Protein 4C47 (pdb70)

Foldseek 3Di:
DPDDDPVVVVVVVVVVVVVVVVVVVVVVVVVVVVVVVVVVVVVVVVVVVVVVVVVVVVVVVVVVLVQLFWDKFFLVPDAWDWHHNPPWIKIKGWDDWADDDQWIKTKIWIATQDQWKKFFKKKKKKWWADDDPDPVCPPVVVVLIDIDMGTDRDIHHHPDTHIDMDIGHNDGPVRTGMMIMHIDCPPMDTD/DDDDPVVVVVVVVVVVVVVVVVVVVVVVVVVVVVVVVVVVVVVVVVVVVVVVVVVVVVVVVVVVVQLQWDKFFLVPDAKDWAHNPPWTKIKGWDDWADDDQFIKTKMWIATQDQFKKFFKKKKKKWWADDDPDPVCPVVRRVPIDIDMGTGGDIHGHPDTHIDMDTDGNDYPVRTGIMIMHIDCPPMDGD/DPDDDPVVVVVVVVVVVVVVVVVVVVVVVVVVVVVVVVVVVVVVVVVVVVVVVVVVVVVVVVVVLVQLFWDKFFLVPDAKDWHHNPPWIKIKGWDDWADDDQAIKTKMWIATQDQFKKFFKKKWKKWWAPVPPVVRVRIDIDIGTGGDIHHHPDTHIDMDDDHNYYPVTTGMMIMHIDCPPMDRHHD

B-factor: mean 86.16, std 24.64, range [39.23, 180.24]

Structure (mmCIF, N/CA/C/O backbone):
data_4C47
#
_entry.id   4C47
#
_cell.length_a   118.450
_cell.length_b   118.450
_cell.length_c   159.180
_cell.angle_alpha   90.00
_cell.angle_beta   90.00
_cell.angle_gamma   120.00
#
_symmetry.space_group_name_H-M   'H 3'
#
loop_
_entity.id
_entity.type
_entity.pdbx_description
1 polymer 'INNER MEMBRANE LIPOPROTEIN'
2 water water
#
loop_
_atom_site.group_PDB
_atom_site.id
_atom_site.type_symbol
_atom_site.label_atom_id
_atom_site.label_alt_id
_atom_site.label_comp_id
_atom_site.label_asym_id
_atom_site.label_entity_id
_atom_site.label_seq_id
_atom_site.pdbx_PDB_ins_code
_atom_site.Cartn_x
_atom_site.Cartn_y
_atom_site.Cartn_z
_atom_site.occupancy
_atom_site.B_iso_or_equiv
_atom_site.auth_seq_id
_atom_site.auth_comp_id
_atom_site.auth_asym_id
_atom_site.auth_atom_id
_atom_site.pdbx_PDB_model_num
ATOM 1 N N . ASP A 1 3 ? 12.722 91.884 132.690 1.00 115.94 23 ASP A N 1
ATOM 2 C CA . ASP A 1 3 ? 13.333 91.755 134.007 1.00 118.76 23 ASP A CA 1
ATOM 3 C C . ASP A 1 3 ? 14.727 91.145 133.914 1.00 118.86 23 ASP A C 1
ATOM 4 O O . ASP A 1 3 ? 15.520 91.504 133.043 1.00 115.36 23 ASP A O 1
ATOM 6 N N . TYR A 1 4 ? 15.020 90.227 134.829 1.00 119.18 24 TYR A N 1
ATOM 7 C CA . TYR A 1 4 ? 16.247 89.444 134.780 1.00 113.86 24 TYR A CA 1
ATOM 8 C C . TYR A 1 4 ? 15.905 88.019 134.366 1.00 116.19 24 TYR A C 1
ATOM 9 O O . TYR A 1 4 ? 16.783 87.229 134.015 1.00 102.89 24 TYR A O 1
ATOM 18 N N . PHE A 1 5 ? 14.614 87.703 134.404 1.00 114.14 25 PHE A N 1
ATOM 19 C CA . PHE A 1 5 ? 14.146 86.350 134.134 1.00 109.07 25 PHE A CA 1
ATOM 20 C C . PHE A 1 5 ? 13.243 86.289 132.908 1.00 114.40 25 PHE A C 1
ATOM 21 O O . PHE A 1 5 ? 12.664 87.295 132.494 1.00 115.05 25 PHE A O 1
ATOM 29 N N . ALA A 1 6 ? 13.125 85.096 132.334 1.00 103.15 26 ALA A N 1
ATOM 30 C CA . ALA A 1 6 ? 12.285 84.892 131.164 1.00 111.02 26 ALA A CA 1
ATOM 31 C C . ALA A 1 6 ? 10.807 84.923 131.526 1.00 109.93 26 ALA A C 1
ATOM 32 O O . ALA A 1 6 ? 10.404 84.471 132.597 1.00 105.45 26 ALA A O 1
ATOM 34 N N . ASP A 1 7 ? 10.004 85.461 130.618 1.00 108.92 27 ASP A N 1
ATOM 35 C CA . ASP A 1 7 ? 8.561 85.516 130.796 1.00 110.92 27 ASP A CA 1
ATOM 36 C C . ASP A 1 7 ? 7.930 84.140 130.557 1.00 110.11 27 ASP A C 1
ATOM 37 O O . ASP A 1 7 ? 8.233 83.465 129.573 1.00 107.51 27 ASP A O 1
ATOM 42 N N . LYS A 1 8 ? 7.056 83.746 131.480 1.00 113.33 28 LYS A N 1
ATOM 43 C CA . LYS A 1 8 ? 6.365 82.457 131.469 1.00 114.71 28 LYS A CA 1
ATOM 44 C C . LYS A 1 8 ? 5.645 82.175 130.147 1.00 120.98 28 LYS A C 1
ATOM 45 O O . LYS A 1 8 ? 5.864 81.135 129.512 1.00 123.99 28 LYS A O 1
ATOM 51 N N . HIS A 1 9 ? 4.792 83.114 129.744 1.00 125.21 29 HIS A N 1
ATOM 52 C CA . HIS A 1 9 ? 3.978 82.988 128.536 1.00 134.34 29 HIS A CA 1
ATOM 53 C C . HIS A 1 9 ? 4.815 82.766 127.282 1.00 127.64 29 HIS A C 1
ATOM 54 O O . HIS A 1 9 ? 4.497 81.913 126.452 1.00 129.38 29 HIS A O 1
ATOM 61 N N . LEU A 1 10 ? 5.877 83.554 127.151 1.00 122.43 30 LEU A N 1
ATOM 62 C CA . LEU A 1 10 ? 6.798 83.452 126.028 1.00 123.31 30 LEU A CA 1
ATOM 63 C C . LEU A 1 10 ? 7.403 82.047 125.969 1.00 122.15 30 LEU A C 1
ATOM 64 O O . LEU A 1 10 ? 7.509 81.443 124.896 1.00 123.24 30 LEU A O 1
ATOM 69 N N . VAL A 1 11 ? 7.784 81.530 127.133 1.00 117.80 31 VAL A N 1
ATOM 70 C CA . VAL A 1 11 ? 8.331 80.180 127.238 1.00 114.69 31 VAL A CA 1
ATOM 71 C C . VAL A 1 11 ? 7.308 79.119 126.833 1.00 113.00 31 VAL A C 1
ATOM 72 O O . VAL A 1 11 ? 7.653 78.144 126.164 1.00 103.60 31 VAL A O 1
ATOM 76 N N . GLU A 1 12 ? 6.053 79.318 127.224 1.00 114.79 32 GLU A N 1
ATOM 77 C CA . GLU A 1 12 ? 4.986 78.413 126.809 1.00 116.34 32 GLU A CA 1
ATOM 78 C C . GLU A 1 12 ? 4.820 78.417 125.289 1.00 115.56 32 GLU A C 1
ATOM 79 O O . GLU A 1 12 ? 4.705 77.355 124.667 1.00 108.05 32 GLU A O 1
ATOM 85 N N . GLU A 1 13 ? 4.816 79.611 124.701 1.00 115.67 33 GLU A N 1
ATOM 86 C CA . GLU A 1 13 ? 4.743 79.758 123.250 1.00 118.24 33 GLU A CA 1
ATOM 87 C C . GLU A 1 13 ? 5.874 78.981 122.574 1.00 116.22 33 GLU A C 1
ATOM 88 O O . GLU A 1 13 ? 5.637 78.172 121.669 1.00 108.22 33 GLU A O 1
ATOM 94 N N . MET A 1 14 ? 7.100 79.222 123.033 1.00 106.41 34 MET A N 1
ATOM 95 C CA . MET A 1 14 ? 8.272 78.529 122.501 1.00 105.75 34 MET A CA 1
ATOM 96 C C . MET A 1 14 ? 8.159 77.009 122.617 1.00 103.69 34 MET A C 1
ATOM 97 O O . MET A 1 14 ? 8.488 76.290 121.676 1.00 102.02 34 MET A O 1
ATOM 102 N N . LYS A 1 15 ? 7.697 76.527 123.768 1.00 103.56 35 LYS A N 1
ATOM 103 C CA . LYS A 1 15 ? 7.515 75.095 123.982 1.00 105.75 35 LYS A CA 1
ATOM 104 C C . LYS A 1 15 ? 6.506 74.520 122.995 1.00 104.62 35 LYS A C 1
ATOM 105 O O . LYS A 1 15 ? 6.690 73.417 122.471 1.00 101.97 35 LYS A O 1
ATOM 111 N N . GLU A 1 16 ? 5.442 75.276 122.741 1.00 92.92 36 GLU A N 1
ATOM 112 C CA . GLU A 1 16 ? 4.424 74.844 121.791 1.00 98.73 36 GLU A CA 1
ATOM 113 C C . GLU A 1 16 ? 5.006 74.736 120.380 1.00 95.40 36 GLU A C 1
ATOM 114 O O . GLU A 1 16 ? 4.827 73.716 119.698 1.00 94.81 36 GLU A O 1
ATOM 120 N N . GLN A 1 17 ? 5.722 75.776 119.954 1.00 93.66 37 GLN A N 1
ATOM 121 C CA . GLN A 1 17 ? 6.353 75.752 118.637 1.00 94.17 37 GLN A CA 1
ATOM 122 C C . GLN A 1 17 ? 7.384 74.628 118.539 1.00 90.04 37 GLN A C 1
ATOM 123 O O . GLN A 1 17 ? 7.617 74.079 117.461 1.00 84.31 37 GLN A O 1
ATOM 129 N N . GLN A 1 18 ? 7.988 74.282 119.672 1.00 83.70 38 GLN A N 1
ATOM 130 C CA . GLN A 1 18 ? 8.963 73.202 119.722 1.00 93.62 38 GLN A CA 1
ATOM 131 C C . GLN A 1 18 ? 8.290 71.847 119.533 1.00 91.83 38 GLN A C 1
ATOM 132 O O . GLN A 1 18 ? 8.814 70.986 118.827 1.00 85.15 38 GLN A O 1
ATOM 138 N N . LYS A 1 19 ? 7.132 71.659 120.163 1.00 83.46 39 LYS A N 1
ATOM 139 C CA . LYS A 1 19 ? 6.355 70.439 119.961 1.00 83.90 39 LYS A CA 1
ATOM 140 C C . LYS A 1 19 ? 5.944 70.304 118.497 1.00 89.99 39 LYS A C 1
ATOM 141 O O . LYS A 1 19 ? 6.050 69.225 117.895 1.00 91.65 39 LYS A O 1
ATOM 147 N N . GLU A 1 20 ? 5.479 71.416 117.936 1.00 87.19 40 GLU A N 1
ATOM 148 C CA . GLU A 1 20 ? 5.117 71.474 116.525 1.00 86.28 40 GLU A CA 1
ATOM 149 C C . GLU A 1 20 ? 6.295 71.035 115.649 1.00 83.42 40 GLU A C 1
ATOM 150 O O . GLU A 1 20 ? 6.152 70.191 114.749 1.00 85.64 40 GLU A O 1
ATOM 156 N N . GLN A 1 21 ? 7.465 71.599 115.938 1.00 78.09 41 GLN A N 1
ATOM 157 C CA . GLN A 1 21 ? 8.689 71.241 115.232 1.00 75.32 41 GLN A CA 1
ATOM 158 C C . GLN A 1 21 ? 9.011 69.759 115.382 1.00 75.73 41 GLN A C 1
ATOM 159 O O . GLN A 1 21 ? 9.503 69.133 114.449 1.00 76.35 41 GLN A O 1
ATOM 165 N N . GLU A 1 22 ? 8.726 69.200 116.554 1.00 77.08 42 GLU A N 1
ATOM 166 C CA . GLU A 1 22 ? 8.953 67.780 116.785 1.00 79.98 42 GLU A CA 1
ATOM 167 C C . GLU A 1 22 ? 8.081 66.963 115.840 1.00 81.31 42 GLU A C 1
ATOM 168 O O . GLU A 1 22 ? 8.544 65.985 115.238 1.00 78.89 42 GLU A O 1
ATOM 174 N N . THR A 1 23 ? 6.821 67.373 115.708 1.00 83.64 43 THR A N 1
ATOM 175 C CA . THR A 1 23 ? 5.910 66.717 114.771 1.00 86.80 43 THR A CA 1
ATOM 176 C C . THR A 1 23 ? 6.444 66.757 113.336 1.00 80.51 43 THR A C 1
ATOM 177 O O . THR A 1 23 ? 6.555 65.715 112.666 1.00 75.05 43 THR A O 1
ATOM 181 N N . LYS A 1 24 ? 6.782 67.959 112.874 1.00 80.46 44 LYS A N 1
ATOM 182 C CA . LYS A 1 24 ? 7.288 68.129 111.510 1.00 73.99 44 LYS A CA 1
ATOM 183 C C . LYS A 1 24 ? 8.555 67.308 111.249 1.00 73.32 44 LYS A C 1
ATOM 184 O O . LYS A 1 24 ? 8.711 66.695 110.182 1.00 73.90 44 LYS A O 1
ATOM 190 N N . ILE A 1 25 ? 9.443 67.281 112.238 1.00 69.85 45 ILE A N 1
ATOM 191 C CA . ILE A 1 25 ? 10.676 66.507 112.156 1.00 72.09 45 ILE A CA 1
ATOM 192 C C . ILE A 1 25 ? 10.390 65.010 112.033 1.00 81.80 45 ILE A C 1
ATOM 193 O O . ILE A 1 25 ? 10.957 64.336 111.167 1.00 66.79 45 ILE A O 1
ATOM 198 N N . ASN A 1 26 ? 9.508 64.495 112.888 1.00 78.09 46 ASN A N 1
ATOM 199 C CA . ASN A 1 26 ? 9.116 63.088 112.803 1.00 76.25 46 ASN A CA 1
ATOM 200 C C . ASN A 1 26 ? 8.576 62.727 111.419 1.00 73.53 46 ASN A C 1
ATOM 201 O O . ASN A 1 26 ? 8.948 61.693 110.835 1.00 70.31 46 ASN A O 1
ATOM 206 N N . LEU A 1 27 ? 7.711 63.593 110.893 1.00 77.70 47 LEU A N 1
ATOM 207 C CA . LEU A 1 27 ? 7.185 63.403 109.544 1.00 72.26 47 LEU A CA 1
ATOM 208 C C . LEU A 1 27 ? 8.315 63.327 108.515 1.00 70.34 47 LEU A C 1
ATOM 209 O O . LEU A 1 27 ? 8.351 62.413 107.677 1.00 69.92 47 LEU A O 1
ATOM 214 N N . LEU A 1 28 ? 9.242 64.280 108.592 1.00 67.86 48 LEU A N 1
ATOM 215 C CA . LEU A 1 28 ? 10.380 64.318 107.675 1.00 65.79 48 LEU A CA 1
ATOM 216 C C . LEU A 1 28 ? 11.219 63.045 107.735 1.00 69.49 48 LEU A C 1
ATOM 217 O O . LEU A 1 28 ? 11.668 62.542 106.706 1.00 67.34 48 LEU A O 1
ATOM 222 N N . GLU A 1 29 ? 11.428 62.526 108.941 1.00 65.13 49 GLU A N 1
ATOM 223 C CA . GLU A 1 29 ? 12.187 61.291 109.115 1.00 72.85 49 GLU A CA 1
ATOM 224 C C . GLU A 1 29 ? 11.478 60.118 108.440 1.00 74.57 49 GLU A C 1
ATOM 225 O O . GLU A 1 29 ? 12.099 59.361 107.675 1.00 73.63 49 GLU A O 1
ATOM 231 N N . LYS A 1 30 ? 10.179 59.979 108.708 1.00 68.99 50 LYS A N 1
ATOM 232 C CA . LYS A 1 30 ? 9.402 58.893 108.108 1.00 74.32 50 LYS A CA 1
ATOM 233 C C . LYS A 1 30 ? 9.459 58.935 106.574 1.00 75.35 50 LYS A C 1
ATOM 234 O O . LYS A 1 30 ? 9.749 57.921 105.905 1.00 75.60 50 LYS A O 1
ATOM 240 N N . GLN A 1 31 ? 9.202 60.121 106.028 1.00 72.49 51 GLN A N 1
ATOM 241 C CA . GLN A 1 31 ? 9.244 60.318 104.583 1.00 74.74 51 GLN A CA 1
ATOM 242 C C . GLN A 1 31 ? 10.623 60.012 104.002 1.00 77.48 51 GLN A C 1
ATOM 243 O O . GLN A 1 31 ? 10.734 59.390 102.940 1.00 65.91 51 GLN A O 1
ATOM 249 N N . GLN A 1 32 ? 11.669 60.443 104.703 1.00 64.09 52 GLN A N 1
ATOM 250 C CA . GLN A 1 32 ? 13.038 60.179 104.271 1.00 68.62 52 GLN A CA 1
ATOM 251 C C . GLN A 1 32 ? 13.288 58.680 104.164 1.00 71.53 52 GLN A C 1
ATOM 252 O O . GLN A 1 32 ? 13.862 58.208 103.177 1.00 69.77 52 GLN A O 1
ATOM 258 N N . LYS A 1 33 ? 12.848 57.933 105.175 1.00 64.23 53 LYS A N 1
ATOM 259 C CA . LYS A 1 33 ? 12.995 56.479 105.144 1.00 65.99 53 LYS A CA 1
ATOM 260 C C . LYS A 1 33 ? 12.272 55.831 103.957 1.00 67.39 53 LYS A C 1
ATOM 261 O O . LYS A 1 33 ? 12.870 55.037 103.209 1.00 79.02 53 LYS A O 1
ATOM 267 N N . GLU A 1 34 ? 10.996 56.170 103.770 1.00 68.07 54 GLU A N 1
ATOM 268 C CA . GLU A 1 34 ? 10.247 55.564 102.662 1.00 69.91 54 GLU A CA 1
ATOM 269 C C . GLU A 1 34 ? 10.849 55.914 101.293 1.00 68.52 54 GLU A C 1
ATOM 270 O O . GLU A 1 34 ? 10.909 55.069 100.390 1.00 70.69 54 GLU A O 1
ATOM 276 N N . GLN A 1 35 ? 11.319 57.151 101.158 1.00 66.64 55 GLN A N 1
ATOM 277 C CA . GLN A 1 35 ? 11.989 57.588 99.936 1.00 65.57 55 GLN A CA 1
ATOM 278 C C . GLN A 1 35 ? 13.278 56.810 99.712 1.00 64.41 55 GLN A C 1
ATOM 279 O O . GLN A 1 35 ? 13.623 56.477 98.577 1.00 71.61 55 GLN A O 1
ATOM 285 N N . GLU A 1 36 ? 13.987 56.526 100.800 1.00 53.82 56 GLU A N 1
ATOM 286 C CA . GLU A 1 36 ? 15.187 55.705 100.737 1.00 61.48 56 GLU A CA 1
ATOM 287 C C . GLU A 1 36 ? 14.841 54.349 100.129 1.00 62.09 56 GLU A C 1
ATOM 288 O O . GLU A 1 36 ? 15.488 53.898 99.168 1.00 60.67 56 GLU A O 1
ATOM 294 N N . ALA A 1 37 ? 13.804 53.715 100.677 1.00 53.46 57 ALA A N 1
ATOM 295 C CA . ALA A 1 37 ? 13.359 52.415 100.172 1.00 52.81 57 ALA A CA 1
ATOM 296 C C . ALA A 1 37 ? 13.038 52.458 98.672 1.00 55.01 57 ALA A C 1
ATOM 297 O O . ALA A 1 37 ? 13.518 51.622 97.881 1.00 60.65 57 ALA A O 1
ATOM 299 N N . LYS A 1 38 ? 12.239 53.450 98.287 1.00 57.62 58 LYS A N 1
ATOM 300 C CA . LYS A 1 38 ? 11.868 53.624 96.884 1.00 53.64 58 LYS A CA 1
ATOM 301 C C . LYS A 1 38 ? 13.084 53.797 95.975 1.00 57.86 58 LYS A C 1
ATOM 302 O O . LYS A 1 38 ? 13.134 53.235 94.878 1.00 60.47 58 LYS A O 1
ATOM 308 N N . ILE A 1 39 ? 14.064 54.568 96.438 1.00 56.92 59 ILE A N 1
ATOM 309 C CA . ILE A 1 39 ? 15.285 54.796 95.671 1.00 57.44 59 ILE A CA 1
ATOM 310 C C . ILE A 1 39 ? 16.072 53.499 95.479 1.00 58.27 59 ILE A C 1
ATOM 311 O O . ILE A 1 39 ? 16.546 53.211 94.373 1.00 59.34 59 ILE A O 1
ATOM 316 N N . ASN A 1 40 ? 16.200 52.720 96.551 1.00 58.66 60 ASN A N 1
ATOM 317 C CA . ASN A 1 40 ? 16.813 51.396 96.455 1.00 64.94 60 ASN A CA 1
ATOM 318 C C . ASN A 1 40 ? 16.174 50.559 95.352 1.00 55.04 60 ASN A C 1
ATOM 319 O O . ASN A 1 40 ? 16.861 50.078 94.421 1.00 57.01 60 ASN A O 1
ATOM 324 N N . LEU A 1 41 ? 14.853 50.403 95.460 1.00 53.62 61 LEU A N 1
ATOM 325 C CA . LEU A 1 41 ? 14.093 49.657 94.456 1.00 58.97 61 LEU A CA 1
ATOM 326 C C . LEU A 1 41 ? 14.363 50.162 93.042 1.00 58.94 61 LEU A C 1
ATOM 327 O O . LEU A 1 41 ? 14.652 49.374 92.138 1.00 67.20 61 LEU A O 1
ATOM 332 N N . LEU A 1 42 ? 14.283 51.478 92.865 1.00 54.86 62 LEU A N 1
ATOM 333 C CA . LEU A 1 42 ? 14.515 52.098 91.562 1.00 57.81 62 LEU A CA 1
ATOM 334 C C . LEU A 1 42 ? 15.897 51.780 90.998 1.00 58.18 62 LEU A C 1
ATOM 335 O O . LEU A 1 42 ? 16.041 51.543 89.801 1.00 63.57 62 LEU A O 1
ATOM 340 N N . GLU A 1 43 ? 16.912 51.774 91.856 1.00 55.28 63 GLU A N 1
ATOM 341 C CA . GLU A 1 43 ? 18.269 51.484 91.399 1.00 58.51 63 GLU A CA 1
ATOM 342 C C . GLU A 1 43 ? 18.412 50.034 90.932 1.00 52.97 63 GLU A C 1
ATOM 343 O O . GLU A 1 43 ? 18.947 49.765 89.836 1.00 55.08 63 GLU A O 1
ATOM 349 N N . LYS A 1 44 ? 17.916 49.102 91.745 1.00 50.25 64 LYS A N 1
ATOM 350 C CA . LYS A 1 44 ? 17.971 47.689 91.357 1.00 54.73 64 LYS A CA 1
ATOM 351 C C . LYS A 1 44 ? 17.220 47.429 90.038 1.00 48.76 64 LYS A C 1
ATOM 352 O O . LYS A 1 44 ? 17.754 46.809 89.091 1.00 54.87 64 LYS A O 1
ATOM 358 N N . GLN A 1 45 ? 15.989 47.930 89.980 1.00 53.97 65 GLN A N 1
ATOM 359 C CA . GLN A 1 45 ? 15.158 47.799 88.790 1.00 52.86 65 GLN A CA 1
ATOM 360 C C . GLN A 1 45 ? 15.807 48.433 87.568 1.00 59.11 65 GLN A C 1
ATOM 361 O O . GLN A 1 45 ? 15.661 47.932 86.456 1.00 60.53 65 GLN A O 1
ATOM 367 N N . GLN A 1 46 ? 16.531 49.527 87.778 1.00 60.73 66 GLN A N 1
ATOM 368 C CA . GLN A 1 46 ? 17.214 50.182 86.672 1.00 61.05 66 GLN A CA 1
ATOM 369 C C . GLN A 1 46 ? 18.350 49.316 86.139 1.00 59.48 66 GLN A C 1
ATOM 370 O O . GLN A 1 46 ? 18.539 49.219 84.924 1.00 52.89 66 GLN A O 1
ATOM 376 N N . ALA A 1 47 ? 19.107 48.691 87.040 1.00 56.23 67 ALA A N 1
ATOM 377 C CA . ALA A 1 47 ? 20.156 47.762 86.603 1.00 55.61 67 ALA A CA 1
ATOM 378 C C . ALA A 1 47 ? 19.564 46.656 85.729 1.00 55.66 67 ALA A C 1
ATOM 379 O O . ALA A 1 47 ? 20.064 46.371 84.613 1.00 55.45 67 ALA A O 1
ATOM 381 N N . THR A 1 48 ? 18.484 46.052 86.228 1.00 59.24 68 THR A N 1
ATOM 382 C CA . THR A 1 48 ? 17.777 45.039 85.445 1.00 53.12 68 THR A CA 1
ATOM 383 C C . THR A 1 48 ? 17.354 45.565 84.067 1.00 51.13 68 THR A C 1
ATOM 384 O O . THR A 1 48 ? 17.553 44.896 83.045 1.00 53.72 68 THR A O 1
ATOM 388 N N . ILE A 1 49 ? 16.794 46.773 84.047 1.00 46.58 69 ILE A N 1
ATOM 389 C CA . ILE A 1 49 ? 16.327 47.394 82.810 1.00 44.28 69 ILE A CA 1
ATOM 390 C C . ILE A 1 49 ? 17.457 47.591 81.798 1.00 52.91 69 ILE A C 1
ATOM 391 O O . ILE A 1 49 ? 17.292 47.295 80.616 1.00 60.84 69 ILE A O 1
ATOM 396 N N . ILE A 1 50 ? 18.601 48.077 82.267 1.00 52.89 70 ILE A N 1
ATOM 397 C CA . ILE A 1 50 ? 19.769 48.250 81.412 1.00 62.37 70 ILE A CA 1
ATOM 398 C C . ILE A 1 50 ? 20.161 46.926 80.768 1.00 69.56 70 ILE A C 1
ATOM 399 O O . ILE A 1 50 ? 20.325 46.840 79.536 1.00 70.44 70 ILE A O 1
ATOM 404 N N . ASN A 1 51 ? 20.282 45.889 81.597 1.00 67.01 71 ASN A N 1
ATOM 405 C CA . ASN A 1 51 ? 20.593 44.551 81.075 1.00 68.11 71 ASN A CA 1
ATOM 406 C C . ASN A 1 51 ? 19.606 44.076 79.986 1.00 63.22 71 ASN A C 1
ATOM 407 O O . ASN A 1 51 ? 19.999 43.735 78.847 1.00 68.51 71 ASN A O 1
ATOM 412 N N . THR A 1 52 ? 18.324 44.084 80.344 1.00 54.80 72 THR A N 1
ATOM 413 C CA . THR A 1 52 ? 17.255 43.635 79.457 1.00 51.32 72 THR A CA 1
ATOM 414 C C . THR A 1 52 ? 17.230 44.393 78.127 1.00 56.72 72 THR A C 1
ATOM 415 O O . THR A 1 52 ? 17.075 43.787 77.063 1.00 61.17 72 THR A O 1
ATOM 419 N N . THR A 1 53 ? 17.390 45.712 78.199 1.00 58.60 73 THR A N 1
ATOM 420 C CA . THR A 1 53 ? 17.401 46.557 77.011 1.00 64.67 73 THR A CA 1
ATOM 421 C C . THR A 1 53 ? 18.580 46.196 76.117 1.00 69.57 73 THR A C 1
ATOM 422 O O . THR A 1 53 ? 18.432 46.111 74.894 1.00 69.12 73 THR A O 1
ATOM 426 N N . LYS A 1 54 ? 19.745 45.980 76.729 1.00 72.97 74 LYS A N 1
ATOM 427 C CA . LYS A 1 54 ? 20.915 45.518 75.983 1.00 76.09 74 LYS A CA 1
ATOM 428 C C . LYS A 1 54 ? 20.583 44.259 75.182 1.00 74.77 74 LYS A C 1
ATOM 429 O O . LYS A 1 54 ? 20.838 44.187 73.966 1.00 83.07 74 LYS A O 1
ATOM 431 N N . LYS A 1 55 ? 19.997 43.275 75.865 1.00 68.59 75 LYS A N 1
ATOM 432 C CA . LYS A 1 55 ? 19.609 42.025 75.203 1.00 71.15 75 LYS A CA 1
ATOM 433 C C . LYS A 1 55 ? 18.640 42.250 74.034 1.00 70.84 75 LYS A C 1
ATOM 434 O O . LYS A 1 55 ? 18.812 41.690 72.937 1.00 73.89 75 LYS A O 1
ATOM 436 N N . VAL A 1 56 ? 17.625 43.075 74.276 1.00 74.70 76 VAL A N 1
ATOM 437 C CA . VAL A 1 56 ? 16.619 43.371 73.262 1.00 77.09 76 VAL A CA 1
ATOM 438 C C . VAL A 1 56 ? 17.243 43.981 72.011 1.00 79.35 76 VAL A C 1
ATOM 439 O O . VAL A 1 56 ? 17.013 43.491 70.900 1.00 84.24 76 VAL A O 1
ATOM 443 N N . THR A 1 57 ? 18.028 45.044 72.196 1.00 75.24 77 THR A N 1
ATOM 444 C CA . THR A 1 57 ? 18.760 45.659 71.091 1.00 71.75 77 THR A CA 1
ATOM 445 C C . THR A 1 57 ? 19.548 44.600 70.329 1.00 73.36 77 THR A C 1
ATOM 446 O O . THR A 1 57 ? 19.512 44.555 69.093 1.00 74.89 77 THR A O 1
ATOM 450 N N . GLU A 1 58 ? 20.244 43.742 71.074 1.00 75.86 78 GLU A N 1
ATOM 451 C CA . GLU A 1 58 ? 21.007 42.653 70.466 1.00 87.28 78 GLU A CA 1
ATOM 452 C C . GLU A 1 58 ? 20.158 41.801 69.517 1.00 86.46 78 GLU A C 1
ATOM 453 O O . GLU A 1 58 ? 20.561 41.549 68.380 1.00 84.76 78 GLU A O 1
ATOM 459 N N . VAL A 1 59 ? 18.985 41.366 69.973 1.00 82.96 79 VAL A N 1
ATOM 460 C CA . VAL A 1 59 ? 18.138 40.513 69.131 1.00 75.75 79 VAL A CA 1
ATOM 461 C C . VAL A 1 59 ? 17.578 41.253 67.908 1.00 67.03 79 VAL A C 1
ATOM 462 O O . VAL A 1 59 ? 17.634 40.754 66.769 1.00 70.47 79 VAL A O 1
ATOM 466 N N . VAL A 1 60 ? 17.041 42.444 68.159 1.00 58.80 80 VAL A N 1
ATOM 467 C CA . VAL A 1 60 ? 16.478 43.279 67.104 1.00 59.00 80 VAL A CA 1
ATOM 468 C C . VAL A 1 60 ? 17.489 43.531 65.983 1.00 66.54 80 VAL A C 1
ATOM 469 O O . VAL A 1 60 ? 17.142 43.484 64.800 1.00 68.34 80 VAL A O 1
ATOM 473 N N . GLY A 1 61 ? 18.741 43.773 66.364 1.00 75.17 81 GLY A N 1
ATOM 474 C CA . GLY A 1 61 ? 19.814 43.948 65.399 1.00 66.60 81 GLY A CA 1
ATOM 475 C C . GLY A 1 61 ? 19.950 42.782 64.434 1.00 66.98 81 GLY A C 1
ATOM 476 O O . GLY A 1 61 ? 19.964 42.972 63.209 1.00 65.99 81 GLY A O 1
ATOM 477 N N . ARG A 1 62 ? 20.040 41.572 64.984 1.00 62.22 82 ARG A N 1
ATOM 478 C CA . ARG A 1 62 ? 20.158 40.363 64.174 1.00 64.04 82 ARG A CA 1
ATOM 479 C C . ARG A 1 62 ? 18.957 40.190 63.256 1.00 67.62 82 ARG A C 1
ATOM 480 O O . ARG A 1 62 ? 19.117 39.972 62.053 1.00 70.52 82 ARG A O 1
ATOM 488 N N . VAL A 1 63 ? 17.758 40.277 63.826 1.00 67.12 83 VAL A N 1
ATOM 489 C CA . VAL A 1 63 ? 16.543 40.079 63.038 1.00 64.94 83 VAL A CA 1
ATOM 490 C C . VAL A 1 63 ? 16.462 41.056 61.855 1.00 73.21 83 VAL A C 1
ATOM 491 O O . VAL A 1 63 ? 16.229 40.652 60.700 1.00 70.42 83 VAL A O 1
ATOM 495 N N . GLU A 1 64 ? 16.687 42.335 62.144 1.00 76.23 84 GLU A N 1
ATOM 496 C CA . GLU A 1 64 ? 16.685 43.361 61.107 1.00 77.75 84 GLU A CA 1
ATOM 497 C C . GLU A 1 64 ? 17.763 43.108 60.049 1.00 74.34 84 GLU A C 1
ATOM 498 O O . GLU A 1 64 ? 17.538 43.353 58.861 1.00 71.71 84 GLU A O 1
ATOM 504 N N . ARG A 1 65 ? 18.928 42.620 60.476 1.00 78.40 85 ARG A N 1
ATOM 505 C CA . ARG A 1 65 ? 19.970 42.246 59.520 1.00 78.17 85 ARG A CA 1
ATOM 506 C C . ARG A 1 65 ? 19.496 41.142 58.588 1.00 75.05 85 ARG A C 1
ATOM 507 O O . ARG A 1 65 ? 19.740 41.195 57.384 1.00 77.33 85 ARG A O 1
ATOM 515 N N . LYS A 1 66 ? 18.827 40.140 59.150 1.00 67.77 86 LYS A N 1
ATOM 516 C CA . LYS A 1 66 ? 18.314 39.043 58.342 1.00 67.73 86 LYS A CA 1
ATOM 517 C C . LYS A 1 66 ? 17.298 39.536 57.325 1.00 62.93 86 LYS A C 1
ATOM 518 O O . LYS A 1 66 ? 17.270 39.058 56.193 1.00 64.39 86 LYS A O 1
ATOM 524 N N . GLN A 1 67 ? 16.471 40.499 57.720 1.00 61.79 87 GLN A N 1
ATOM 525 C CA . GLN A 1 67 ? 15.500 41.050 56.777 1.00 64.53 87 GLN A CA 1
ATOM 526 C C . GLN A 1 67 ? 16.139 41.773 55.582 1.00 71.17 87 GLN A C 1
ATOM 527 O O . GLN A 1 67 ? 15.501 41.933 54.539 1.00 75.26 87 GLN A O 1
ATOM 533 N N . ARG A 1 68 ? 17.393 42.194 55.723 1.00 76.53 88 ARG A N 1
ATOM 534 C CA . ARG A 1 68 ? 18.041 43.001 54.689 1.00 78.29 88 ARG A CA 1
ATOM 535 C C . ARG A 1 68 ? 18.412 42.194 53.443 1.00 79.50 88 ARG A C 1
ATOM 536 O O . ARG A 1 68 ? 18.713 42.759 52.392 1.00 71.59 88 ARG A O 1
ATOM 538 N N . LEU A 1 69 ? 18.379 40.872 53.564 1.00 74.61 89 LEU A N 1
ATOM 539 C CA . LEU A 1 69 ? 18.740 39.993 52.459 1.00 64.47 89 LEU A CA 1
ATOM 540 C C . LEU A 1 69 ? 17.732 40.036 51.308 1.00 65.75 89 LEU A C 1
ATOM 541 O O . LEU A 1 69 ? 18.072 39.720 50.166 1.00 61.65 89 LEU A O 1
ATOM 546 N N . PHE A 1 70 ? 16.498 40.429 51.612 1.00 60.26 90 PHE A N 1
ATOM 547 C CA . PHE A 1 70 ? 15.460 40.538 50.594 1.00 60.78 90 PHE A CA 1
ATOM 548 C C . PHE A 1 70 ? 15.317 41.960 50.058 1.00 77.11 90 PHE A C 1
ATOM 549 O O . PHE A 1 70 ? 14.731 42.172 49.000 1.00 76.81 90 PHE A O 1
ATOM 557 N N . ASP A 1 71 ? 15.842 42.934 50.791 1.00 61.05 91 ASP A N 1
ATOM 558 C CA . ASP A 1 71 ? 15.749 44.326 50.369 1.00 61.87 91 ASP A CA 1
ATOM 559 C C . ASP A 1 71 ? 16.696 44.615 49.215 1.00 63.31 91 ASP A C 1
ATOM 560 O O . ASP A 1 71 ? 16.341 45.309 48.265 1.00 64.64 91 ASP A O 1
ATOM 565 N N . TYR A 1 72 ? 17.906 44.078 49.309 1.00 63.33 92 TYR A N 1
ATOM 566 C CA . TYR A 1 72 ? 18.934 44.313 48.307 1.00 69.88 92 TYR A CA 1
ATOM 567 C C . TYR A 1 72 ? 20.004 43.238 48.426 1.00 72.52 92 TYR A C 1
ATOM 568 O O . TYR A 1 72 ? 19.979 42.431 49.354 1.00 63.69 92 TYR A O 1
ATOM 577 N N . THR A 1 73 ? 20.943 43.231 47.487 1.00 54.63 93 THR A N 1
ATOM 578 C CA . THR A 1 73 ? 22.059 42.295 47.528 1.00 51.73 93 THR A CA 1
ATOM 579 C C . THR A 1 73 ? 23.377 43.062 47.603 1.00 62.22 93 THR A C 1
ATOM 580 O O . THR A 1 73 ? 23.611 43.991 46.828 1.00 60.12 93 THR A O 1
ATOM 584 N N . GLU A 1 74 ? 24.225 42.686 48.555 1.00 63.91 94 GLU A N 1
ATOM 585 C CA . GLU A 1 74 ? 25.527 43.327 48.719 1.00 65.76 94 GLU A CA 1
ATOM 586 C C . GLU A 1 74 ? 26.650 42.356 48.373 1.00 66.11 94 GLU A C 1
ATOM 587 O O . GLU A 1 74 ? 26.617 41.191 48.770 1.00 73.07 94 GLU A O 1
ATOM 593 N N . LEU A 1 75 ? 27.649 42.846 47.646 1.00 61.25 95 LEU A N 1
ATOM 594 C CA . LEU A 1 75 ? 28.746 42.001 47.194 1.00 59.38 95 LEU A CA 1
ATOM 595 C C . LEU A 1 75 ? 30.043 42.775 46.967 1.00 61.13 95 LEU A C 1
ATOM 596 O O . LEU A 1 75 ? 30.043 43.998 46.816 1.00 59.74 95 LEU A O 1
ATOM 601 N N . ASP A 1 76 ? 31.150 42.040 46.965 1.00 59.45 96 ASP A N 1
ATOM 602 C CA . ASP A 1 76 ? 32.432 42.555 46.516 1.00 60.19 96 ASP A CA 1
ATOM 603 C C . ASP A 1 76 ? 32.622 42.017 45.106 1.00 63.71 96 ASP A C 1
ATOM 604 O O . ASP A 1 76 ? 32.946 40.845 44.928 1.00 70.63 96 ASP A O 1
ATOM 609 N N . PRO A 1 77 ? 32.415 42.876 44.095 1.00 63.48 97 PRO A N 1
ATOM 610 C CA . PRO A 1 77 ? 32.438 42.465 42.685 1.00 56.00 97 PRO A CA 1
ATOM 611 C C . PRO A 1 77 ? 33.791 41.921 42.237 1.00 64.11 97 PRO A C 1
ATOM 612 O O . PRO A 1 77 ? 33.878 41.291 41.186 1.00 71.44 97 PRO A O 1
ATOM 616 N N . SER A 1 78 ? 34.830 42.159 43.029 1.00 67.94 98 SER A N 1
ATOM 617 C CA . SER A 1 78 ? 36.161 41.668 42.703 1.00 65.04 98 SER A CA 1
ATOM 618 C C . SER A 1 78 ? 36.340 40.228 43.178 1.00 71.55 98 SER A C 1
ATOM 619 O O . SER A 1 78 ? 37.244 39.522 42.730 1.00 73.53 98 SER A O 1
ATOM 622 N N . GLN A 1 79 ? 35.472 39.801 44.090 1.00 75.88 99 GLN A N 1
ATOM 623 C CA . GLN A 1 79 ? 35.562 38.469 44.684 1.00 74.82 99 GLN A CA 1
ATOM 624 C C . GLN A 1 79 ? 34.295 37.660 44.430 1.00 70.37 99 GLN A C 1
ATOM 625 O O . GLN A 1 79 ? 33.981 36.730 45.171 1.00 67.88 99 GLN A O 1
ATOM 631 N N . THR A 1 80 ? 33.570 38.013 43.376 1.00 71.24 100 THR A N 1
ATOM 632 C CA . THR A 1 80 ? 32.271 37.409 43.119 1.00 67.75 100 THR A CA 1
ATOM 633 C C . THR A 1 80 ? 32.082 37.064 41.645 1.00 61.92 100 THR A C 1
ATOM 634 O O . THR A 1 80 ? 32.472 37.828 40.763 1.00 61.01 100 THR A O 1
ATOM 638 N N . HIS A 1 81 ? 31.501 35.898 41.382 1.00 61.44 101 HIS A N 1
ATOM 639 C CA . HIS A 1 81 ? 30.994 35.594 40.051 1.00 51.85 101 HIS A CA 1
ATOM 640 C C . HIS A 1 81 ? 29.470 35.575 40.069 1.00 50.84 101 HIS A C 1
ATOM 641 O O . HIS A 1 81 ? 28.824 36.449 39.488 1.00 53.05 101 HIS A O 1
ATOM 648 N N . TYR A 1 82 ? 28.907 34.576 40.745 1.00 50.87 102 TYR A N 1
ATOM 649 C CA . TYR A 1 82 ? 27.456 34.431 40.871 1.00 51.27 102 TYR A CA 1
ATOM 650 C C . TYR A 1 82 ? 26.908 35.281 42.011 1.00 56.93 102 TYR A C 1
ATOM 651 O O . TYR A 1 82 ? 27.556 35.433 43.047 1.00 50.71 102 TYR A O 1
ATOM 660 N N . PHE A 1 83 ? 25.712 35.827 41.816 1.00 51.61 103 PHE A N 1
ATOM 661 C CA . PHE A 1 83 ? 24.965 36.459 42.901 1.00 44.74 103 PHE A CA 1
ATOM 662 C C . PHE A 1 83 ? 23.458 36.395 42.637 1.00 51.67 103 PHE A C 1
ATOM 663 O O . PHE A 1 83 ? 23.027 36.179 41.510 1.00 52.50 103 PHE A O 1
ATOM 671 N N . ILE A 1 84 ? 22.662 36.582 43.684 1.00 56.68 104 ILE A N 1
ATOM 672 C CA . ILE A 1 84 ? 21.215 36.500 43.565 1.00 47.81 104 ILE A CA 1
ATOM 673 C C . ILE A 1 84 ? 20.550 37.763 44.101 1.00 49.49 104 ILE A C 1
ATOM 674 O O . ILE A 1 84 ? 20.929 38.274 45.156 1.00 57.40 104 ILE A O 1
ATOM 679 N N . ILE A 1 85 ? 19.570 38.271 43.360 1.00 52.44 105 ILE A N 1
ATOM 680 C CA . ILE A 1 85 ? 18.711 39.342 43.848 1.00 49.54 105 ILE A CA 1
ATOM 681 C C . ILE A 1 85 ? 17.281 38.826 43.971 1.00 54.54 105 ILE A C 1
ATOM 682 O O . ILE A 1 85 ? 16.689 38.373 42.992 1.00 51.29 105 ILE A O 1
ATOM 687 N N . ASN A 1 86 ? 16.727 38.895 45.175 1.00 44.19 106 ASN A N 1
ATOM 688 C CA . ASN A 1 86 ? 15.388 38.374 45.434 1.00 49.07 106 ASN A CA 1
ATOM 689 C C . ASN A 1 86 ? 14.678 39.231 46.473 1.00 57.75 106 ASN A C 1
ATOM 690 O O . ASN A 1 86 ? 15.112 39.307 47.623 1.00 61.35 106 ASN A O 1
ATOM 695 N N . ASN A 1 87 ? 13.587 39.873 46.064 1.00 60.17 107 ASN A N 1
ATOM 696 C CA . ASN A 1 87 ? 12.841 40.757 46.955 1.00 50.06 107 ASN A CA 1
ATOM 697 C C . ASN A 1 87 ? 11.515 40.168 47.426 1.00 55.31 107 ASN A C 1
ATOM 698 O O . ASN A 1 87 ? 10.689 40.865 48.019 1.00 67.12 107 ASN A O 1
ATOM 703 N N . GLY A 1 88 ? 11.310 38.886 47.150 1.00 60.00 108 GLY A N 1
ATOM 704 C CA . GLY A 1 88 ? 10.084 38.221 47.546 1.00 73.78 108 GLY A CA 1
ATOM 705 C C . GLY A 1 88 ? 9.063 38.152 46.426 1.00 76.65 108 GLY A C 1
ATOM 706 O O . GLY A 1 88 ? 8.066 37.440 46.528 1.00 81.58 108 GLY A O 1
ATOM 707 N N . ASN A 1 89 ? 9.309 38.897 45.353 1.00 68.88 109 ASN A N 1
ATOM 708 C CA . ASN A 1 89 ? 8.402 38.915 44.211 1.00 72.29 109 ASN A CA 1
ATOM 709 C C . ASN A 1 89 ? 9.109 38.539 42.920 1.00 71.64 109 ASN A C 1
ATOM 710 O O . ASN A 1 89 ? 8.612 37.729 42.140 1.00 72.77 109 ASN A O 1
ATOM 715 N N . ILE A 1 90 ? 10.266 39.150 42.696 1.00 67.02 110 ILE A N 1
ATOM 716 C CA . ILE A 1 90 ? 11.064 38.872 41.514 1.00 60.78 110 ILE A CA 1
ATOM 717 C C . ILE A 1 90 ? 12.412 38.282 41.911 1.00 57.08 110 ILE A C 1
ATOM 718 O O . ILE A 1 90 ? 13.094 38.802 42.793 1.00 64.52 110 ILE A O 1
ATOM 723 N N . GLY A 1 91 ? 12.775 37.178 41.271 1.00 52.49 111 GLY A N 1
ATOM 724 C CA . GLY A 1 91 ? 14.059 36.547 41.503 1.00 42.13 111 GLY A CA 1
ATOM 725 C C . GLY A 1 91 ? 14.945 36.636 40.276 1.00 45.47 111 GLY A C 1
ATOM 726 O O . GLY A 1 91 ? 14.541 36.274 39.171 1.00 52.00 111 GLY A O 1
ATOM 727 N N . LEU A 1 92 ? 16.161 37.128 40.477 1.00 43.06 112 LEU A N 1
ATOM 728 C CA . LEU A 1 92 ? 17.132 37.278 39.408 1.00 42.50 112 LEU A CA 1
ATOM 729 C C . LEU A 1 92 ? 18.442 36.658 39.850 1.00 45.93 112 LEU A C 1
ATOM 730 O O . LEU A 1 92 ? 18.819 36.760 41.016 1.00 53.70 112 LEU A O 1
ATOM 735 N N . ALA A 1 93 ? 19.135 36.003 38.927 1.00 42.89 113 ALA A N 1
ATOM 736 C CA . ALA A 1 93 ? 20.514 35.604 39.189 1.00 44.42 113 ALA A CA 1
ATOM 737 C C . ALA A 1 93 ? 21.417 36.437 38.302 1.00 48.59 113 ALA A C 1
ATOM 738 O O . ALA A 1 93 ? 20.974 36.961 37.284 1.00 49.77 113 ALA A O 1
ATOM 740 N N . GLY A 1 94 ? 22.680 36.562 38.686 1.00 54.51 114 GLY A N 1
ATOM 741 C CA . GLY A 1 94 ? 23.621 37.349 37.918 1.00 50.93 114 GLY A CA 1
ATOM 742 C C . GLY A 1 94 ? 25.006 36.743 37.935 1.00 58.06 114 GLY A C 1
ATOM 743 O O . GLY A 1 94 ? 25.427 36.166 38.939 1.00 58.00 114 GLY A O 1
ATOM 744 N N . ARG A 1 95 ? 25.714 36.865 36.817 1.00 45.67 115 ARG A N 1
ATOM 745 C CA . ARG A 1 95 ? 27.095 36.403 36.741 1.00 46.50 115 ARG A CA 1
ATOM 746 C C . ARG A 1 95 ? 27.986 37.498 36.161 1.00 54.70 115 ARG A C 1
ATOM 747 O O . ARG A 1 95 ? 27.686 38.072 35.110 1.00 57.06 115 ARG A O 1
ATOM 755 N N . ILE A 1 96 ? 29.074 37.797 36.864 1.00 52.58 116 ILE A N 1
ATOM 756 C CA . ILE A 1 96 ? 29.979 38.861 36.453 1.00 50.93 116 ILE A CA 1
ATOM 757 C C . ILE A 1 96 ? 30.990 38.351 35.429 1.00 56.80 116 ILE A C 1
ATOM 758 O O . ILE A 1 96 ? 31.790 37.463 35.718 1.00 57.06 116 ILE A O 1
ATOM 763 N N . LEU A 1 97 ? 30.942 38.916 34.228 1.00 60.31 117 LEU A N 1
ATOM 764 C CA . LEU A 1 97 ? 31.846 38.516 33.157 1.00 61.96 117 LEU A CA 1
ATOM 765 C C . LEU A 1 97 ? 33.192 39.222 33.281 1.00 61.57 117 LEU A C 1
ATOM 766 O O . LEU A 1 97 ? 34.243 38.586 33.186 1.00 64.04 117 LEU A O 1
ATOM 771 N N . SER A 1 98 ? 33.157 40.535 33.500 1.00 62.13 118 SER A N 1
ATOM 772 C CA . SER A 1 98 ? 34.383 41.314 33.630 1.00 60.95 118 SER A CA 1
ATOM 773 C C . SER A 1 98 ? 34.145 42.690 34.238 1.00 65.64 118 SER A C 1
ATOM 774 O O . SER A 1 98 ? 33.053 43.250 34.135 1.00 69.51 118 SER A O 1
ATOM 777 N N . ILE A 1 99 ? 35.179 43.224 34.877 1.00 70.62 119 ILE A N 1
ATOM 778 C CA . ILE A 1 99 ? 35.175 44.607 35.328 1.00 65.20 119 ILE A CA 1
ATOM 779 C C . ILE A 1 99 ? 36.192 45.391 34.504 1.00 69.95 119 ILE A C 1
ATOM 780 O O . ILE A 1 99 ? 37.377 45.055 34.484 1.00 74.96 119 ILE A O 1
ATOM 785 N N . GLU A 1 100 ? 35.722 46.430 33.820 1.00 74.43 120 GLU A N 1
ATOM 786 C CA . GLU A 1 100 ? 36.564 47.178 32.894 1.00 81.37 120 GLU A CA 1
ATOM 787 C C . GLU A 1 100 ? 36.722 48.632 33.324 1.00 86.66 120 GLU A C 1
ATOM 788 O O . GLU A 1 100 ? 35.784 49.230 33.847 1.00 87.63 120 GLU A O 1
ATOM 794 N N . PRO A 1 101 ? 37.917 49.203 33.106 1.00 87.51 121 PRO A N 1
ATOM 795 C CA . PRO A 1 101 ? 38.174 50.603 33.457 1.00 88.12 121 PRO A CA 1
ATOM 796 C C . PRO A 1 101 ? 37.748 51.583 32.367 1.00 92.19 121 PRO A C 1
ATOM 797 O O . PRO A 1 101 ? 37.998 51.350 31.183 1.00 91.97 121 PRO A O 1
ATOM 801 N N . ILE A 1 102 ? 37.102 52.670 32.777 1.00 91.62 122 ILE A N 1
ATOM 802 C CA . ILE A 1 102 ? 36.792 53.768 31.871 1.00 95.14 122 ILE A CA 1
ATOM 803 C C . ILE A 1 102 ? 37.319 55.069 32.452 1.00 104.74 122 ILE A C 1
ATOM 804 O O . ILE A 1 102 ? 38.019 55.067 33.466 1.00 105.88 122 ILE A O 1
ATOM 809 N N . ASP A 1 103 ? 36.983 56.179 31.805 1.00 113.01 123 ASP A N 1
ATOM 810 C CA . ASP A 1 103 ? 37.403 57.486 32.285 1.00 116.46 123 ASP A CA 1
ATOM 811 C C . ASP A 1 103 ? 36.818 57.757 33.668 1.00 109.26 123 ASP A C 1
ATOM 812 O O . ASP A 1 103 ? 35.616 57.995 33.808 1.00 104.09 123 ASP A O 1
ATOM 817 N N . ASN A 1 104 ? 37.681 57.692 34.680 1.00 107.75 124 ASN A N 1
ATOM 818 C CA . ASN A 1 104 ? 37.312 57.974 36.067 1.00 105.32 124 ASN A CA 1
ATOM 819 C C . ASN A 1 104 ? 36.291 56.993 36.652 1.00 99.26 124 ASN A C 1
ATOM 820 O O . ASN A 1 104 ? 35.599 57.309 37.617 1.00 105.87 124 ASN A O 1
ATOM 825 N N . GLY A 1 105 ? 36.198 55.798 36.081 1.00 88.05 125 GLY A N 1
ATOM 826 C CA . GLY A 1 105 ? 35.235 54.833 36.575 1.00 77.82 125 GLY A CA 1
ATOM 827 C C . GLY A 1 105 ? 35.476 53.398 36.161 1.00 77.98 125 GLY A C 1
ATOM 828 O O . GLY A 1 105 ? 36.461 53.079 35.496 1.00 83.63 125 GLY A O 1
ATOM 829 N N . SER A 1 106 ? 34.560 52.528 36.571 1.00 70.88 126 SER A N 1
ATOM 830 C CA . SER A 1 106 ? 34.595 51.128 36.183 1.00 71.31 126 SER A CA 1
ATOM 831 C C . SER A 1 106 ? 33.352 50.788 35.384 1.00 67.43 126 SER A C 1
ATOM 832 O O . SER A 1 106 ? 32.320 51.444 35.509 1.00 65.76 126 SER A O 1
ATOM 835 N N . VAL A 1 107 ? 33.455 49.759 34.558 1.00 65.98 127 VAL A N 1
ATOM 836 C CA . VAL A 1 107 ? 32.290 49.236 33.872 1.00 60.91 127 VAL A CA 1
ATOM 837 C C . VAL A 1 107 ? 32.207 47.743 34.133 1.00 61.10 127 VAL A C 1
ATOM 838 O O . VAL A 1 107 ? 33.169 47.009 33.911 1.00 70.25 127 VAL A O 1
ATOM 842 N N . ILE A 1 108 ? 31.061 47.304 34.639 1.00 55.26 128 ILE A N 1
ATOM 843 C CA . ILE A 1 108 ? 30.846 45.893 34.905 1.00 59.02 128 ILE A CA 1
ATOM 844 C C . ILE A 1 108 ? 29.977 45.276 33.825 1.00 61.12 128 ILE A C 1
ATOM 845 O O . ILE A 1 108 ? 28.816 45.652 33.659 1.00 63.83 128 ILE A O 1
ATOM 850 N N . HIS A 1 109 ? 30.546 44.332 33.087 1.00 55.20 129 HIS A N 1
ATOM 851 C CA . HIS A 1 109 ? 29.773 43.557 32.130 1.00 54.94 129 HIS A CA 1
ATOM 852 C C . HIS A 1 109 ? 29.304 42.293 32.821 1.00 56.87 129 HIS A C 1
ATOM 853 O O . HIS A 1 109 ? 30.114 41.532 33.343 1.00 63.37 129 HIS A O 1
ATOM 860 N N . LEU A 1 110 ? 27.994 42.077 32.844 1.00 57.36 130 LEU A N 1
ATOM 861 C CA . LEU A 1 110 ? 27.453 40.884 33.478 1.00 61.24 130 LEU A CA 1
ATOM 862 C C . LEU A 1 110 ? 26.301 40.289 32.683 1.00 55.91 130 LEU A C 1
ATOM 863 O O . LEU A 1 110 ? 25.851 40.859 31.690 1.00 62.97 130 LEU A O 1
ATOM 868 N N . ASP A 1 111 ? 25.837 39.126 33.125 1.00 54.38 131 ASP A N 1
ATOM 869 C CA . ASP A 1 111 ? 24.604 38.548 32.614 1.00 52.39 131 ASP A CA 1
ATOM 870 C C . ASP A 1 111 ? 23.594 38.487 33.750 1.00 52.34 131 ASP A C 1
ATOM 871 O O . ASP A 1 111 ? 23.926 38.099 34.871 1.00 54.29 131 ASP A O 1
ATOM 876 N N . LEU A 1 112 ? 22.364 38.892 33.460 1.00 44.93 132 LEU A N 1
ATOM 877 C CA . LEU A 1 112 ? 21.267 38.714 34.395 1.00 48.86 132 LEU A CA 1
ATOM 878 C C . LEU A 1 112 ? 20.320 37.671 33.824 1.00 60.42 132 LEU A C 1
ATOM 879 O O . LEU A 1 112 ? 20.187 37.547 32.603 1.00 54.09 132 LEU A O 1
ATOM 884 N N . VAL A 1 113 ? 19.670 36.917 34.703 1.00 47.92 133 VAL A N 1
ATOM 885 C CA . VAL A 1 113 ? 18.690 35.933 34.269 1.00 54.48 133 VAL A CA 1
ATOM 886 C C . VAL A 1 113 ? 17.469 35.909 35.193 1.00 57.54 133 VAL A C 1
ATOM 887 O O . VAL A 1 113 ? 17.594 35.937 36.428 1.00 47.14 133 VAL A O 1
ATOM 891 N N . ASN A 1 114 ? 16.292 35.894 34.573 1.00 49.90 134 ASN A N 1
ATOM 892 C CA . ASN A 1 114 ? 15.021 35.812 35.280 1.00 52.97 134 ASN A CA 1
ATOM 893 C C . ASN A 1 114 ? 14.787 34.394 35.788 1.00 55.03 134 ASN A C 1
ATOM 894 O O . ASN A 1 114 ? 14.743 33.446 35.005 1.00 57.79 134 ASN A O 1
ATOM 899 N N . LEU A 1 115 ? 14.644 34.256 37.103 1.00 50.85 135 LEU A N 1
ATOM 900 C CA . LEU A 1 115 ? 14.499 32.947 37.730 1.00 45.33 135 LEU A CA 1
ATOM 901 C C . LEU A 1 115 ? 13.066 32.437 37.660 1.00 56.16 135 LEU A C 1
ATOM 902 O O . LEU A 1 115 ? 12.811 31.256 37.886 1.00 61.57 135 LEU A O 1
ATOM 907 N N . LEU A 1 116 ? 12.136 33.332 37.342 1.00 44.32 136 LEU A N 1
ATOM 908 C CA . LEU A 1 116 ? 10.717 32.996 37.324 1.00 46.90 136 LEU A CA 1
ATOM 909 C C . LEU A 1 116 ? 10.319 32.329 36.005 1.00 59.97 136 LEU A C 1
ATOM 910 O O . LEU A 1 116 ? 11.140 32.178 35.100 1.00 50.83 136 LEU A O 1
ATOM 915 N N . SER A 1 117 ? 9.052 31.939 35.908 1.00 58.27 137 SER A N 1
ATOM 916 C CA . SER A 1 117 ? 8.547 31.207 34.752 1.00 60.41 137 SER A CA 1
ATOM 917 C C . SER A 1 117 ? 7.858 32.117 33.736 1.00 64.69 137 SER A C 1
ATOM 918 O O . SER A 1 117 ? 7.450 31.664 32.669 1.00 67.93 137 SER A O 1
ATOM 921 N N . ILE A 1 118 ? 7.719 33.394 34.075 1.00 64.65 138 ILE A N 1
ATOM 922 C CA . ILE A 1 118 ? 7.146 34.371 33.155 1.00 66.46 138 ILE A CA 1
ATOM 923 C C . ILE A 1 118 ? 8.129 35.516 32.920 1.00 67.33 138 ILE A C 1
ATOM 924 O O . ILE A 1 118 ? 8.932 35.837 33.800 1.00 62.99 138 ILE A O 1
ATOM 929 N N . PRO A 1 119 ? 8.084 36.122 31.722 1.00 69.16 139 PRO A N 1
ATOM 930 C CA . PRO A 1 119 ? 8.971 37.249 31.415 1.00 69.12 139 PRO A CA 1
ATOM 931 C C . PRO A 1 119 ? 8.734 38.426 32.356 1.00 66.79 139 PRO A C 1
ATOM 932 O O . PRO A 1 119 ? 7.615 38.623 32.825 1.00 71.80 139 PRO A O 1
ATOM 936 N N . VAL A 1 120 ? 9.787 39.187 32.629 1.00 62.26 140 VAL A N 1
ATOM 937 C CA . VAL A 1 120 ? 9.659 40.457 33.330 1.00 61.23 140 VAL A CA 1
ATOM 938 C C . VAL A 1 120 ? 10.334 41.545 32.498 1.00 65.61 140 VAL A C 1
ATOM 939 O O . VAL A 1 120 ? 11.385 41.315 31.898 1.00 69.91 140 VAL A O 1
ATOM 943 N N . SER A 1 121 ? 9.724 42.724 32.451 1.00 64.31 141 SER A N 1
ATOM 944 C CA . SER A 1 121 ? 10.250 43.812 31.638 1.00 91.06 141 SER A CA 1
ATOM 945 C C . SER A 1 121 ? 10.242 45.127 32.397 1.00 89.50 141 SER A C 1
ATOM 946 O O . SER A 1 121 ? 9.544 45.268 33.401 1.00 68.00 141 SER A O 1
ATOM 949 N N . ASN A 1 122 ? 11.023 46.083 31.902 1.00 87.96 142 ASN A N 1
ATOM 950 C CA . ASN A 1 122 ? 11.088 47.426 32.469 1.00 88.90 142 ASN A CA 1
ATOM 951 C C . ASN A 1 122 ? 11.478 47.443 33.942 1.00 84.88 142 ASN A C 1
ATOM 952 O O . ASN A 1 122 ? 10.882 48.162 34.746 1.00 83.58 142 ASN A O 1
ATOM 957 N N . LEU A 1 123 ? 12.477 46.635 34.283 1.00 73.55 143 LEU A N 1
ATOM 958 C CA . LEU A 1 123 ? 13.049 46.630 35.618 1.00 75.78 143 LEU A CA 1
ATOM 959 C C . LEU A 1 123 ? 13.951 47.845 35.787 1.00 81.54 143 LEU A C 1
ATOM 960 O O . LEU A 1 123 ? 14.603 48.280 34.838 1.00 79.29 143 LEU A O 1
ATOM 965 N N . ALA A 1 124 ? 13.978 48.393 36.996 1.00 76.62 144 ALA A N 1
ATOM 966 C CA . ALA A 1 124 ? 14.912 49.457 37.334 1.00 72.16 144 ALA A CA 1
ATOM 967 C C . ALA A 1 124 ? 15.798 48.986 38.483 1.00 71.33 144 ALA A C 1
ATOM 968 O O . ALA A 1 124 ? 15.350 48.239 39.353 1.00 64.77 144 ALA A O 1
ATOM 970 N N . PHE A 1 125 ? 17.055 49.412 38.484 1.00 69.25 145 PHE A N 1
ATOM 971 C CA . PHE A 1 125 ? 17.991 48.946 39.498 1.00 64.23 145 PHE A CA 1
ATOM 972 C C . PHE A 1 125 ? 18.513 50.085 40.364 1.00 68.21 145 PHE A C 1
ATOM 973 O O . PHE A 1 125 ? 19.081 51.047 39.857 1.00 77.12 145 PHE A O 1
ATOM 981 N N . ASN A 1 126 ? 18.316 49.978 41.672 1.00 66.10 146 ASN A N 1
ATOM 982 C CA . ASN A 1 126 ? 18.951 50.910 42.593 1.00 68.41 146 ASN A CA 1
ATOM 983 C C . ASN A 1 126 ? 20.360 50.420 42.885 1.00 69.91 146 ASN A C 1
ATOM 984 O O . ASN A 1 126 ? 20.547 49.286 43.321 1.00 68.83 146 ASN A O 1
ATOM 989 N N . MET A 1 127 ? 21.356 51.260 42.622 1.00 68.64 147 MET A N 1
ATOM 990 C CA . MET A 1 127 ? 22.742 50.838 42.788 1.00 65.52 147 MET A CA 1
ATOM 991 C C . MET A 1 127 ? 23.574 51.806 43.618 1.00 63.73 147 MET A C 1
ATOM 992 O O . MET A 1 127 ? 23.479 53.024 43.459 1.00 60.35 147 MET A O 1
ATOM 997 N N . THR A 1 128 ? 24.387 51.243 44.506 1.00 61.24 148 THR A N 1
ATOM 998 C CA . THR A 1 128 ? 25.312 52.015 45.326 1.00 61.45 148 THR A CA 1
ATOM 999 C C . THR A 1 128 ? 26.659 51.317 45.282 1.00 65.37 148 THR A C 1
ATOM 1000 O O . THR A 1 128 ? 26.724 50.105 45.416 1.00 65.34 148 THR A O 1
ATOM 1004 N N . TRP A 1 129 ? 27.739 52.063 45.088 1.00 58.70 149 TRP A N 1
ATOM 1005 C CA . TRP A 1 129 ? 29.037 51.414 44.942 1.00 63.73 149 TRP A CA 1
ATOM 1006 C C . TRP A 1 129 ? 30.190 52.231 45.496 1.00 66.92 149 TRP A C 1
ATOM 1007 O O . TRP A 1 129 ? 30.078 53.443 45.687 1.00 73.88 149 TRP A O 1
ATOM 1018 N N . GLY A 1 130 ? 31.306 51.557 45.753 1.00 67.81 150 GLY A N 1
ATOM 1019 C CA . GLY A 1 130 ? 32.493 52.252 46.212 1.00 69.61 150 GLY A CA 1
ATOM 1020 C C . GLY A 1 130 ? 33.535 51.347 46.827 1.00 77.26 150 GLY A C 1
ATOM 1021 O O . GLY A 1 130 ? 33.606 50.154 46.522 1.00 74.88 150 GLY A O 1
ATOM 1022 N N . THR A 1 131 ? 34.343 51.927 47.707 1.00 76.95 151 THR A N 1
ATOM 1023 C CA . THR A 1 131 ? 35.433 51.208 48.349 1.00 75.55 151 THR A CA 1
ATOM 1024 C C . THR A 1 131 ? 34.903 50.169 49.326 1.00 71.41 151 THR A C 1
ATOM 1025 O O . THR A 1 131 ? 33.704 50.121 49.604 1.00 68.79 151 THR A O 1
ATOM 1029 N N . LYS A 1 132 ? 35.810 49.347 49.848 1.00 75.55 152 LYS A N 1
ATOM 1030 C CA . LYS A 1 132 ? 35.459 48.277 50.778 1.00 79.14 152 LYS A CA 1
ATOM 1031 C C . LYS A 1 132 ? 34.707 48.789 52.001 1.00 79.20 152 LYS A C 1
ATOM 1032 O O . LYS A 1 132 ? 35.024 49.850 52.540 1.00 84.96 152 LYS A O 1
ATOM 1034 N N . LYS A 1 133 ? 33.707 48.024 52.425 1.00 80.55 153 LYS A N 1
ATOM 1035 C CA . LYS A 1 133 ? 32.935 48.335 53.622 1.00 89.01 153 LYS A CA 1
ATOM 1036 C C . LYS A 1 133 ? 33.838 48.246 54.849 1.00 95.45 153 LYS A C 1
ATOM 1037 O O . LYS A 1 133 ? 34.380 47.182 55.145 1.00 104.99 153 LYS A O 1
ATOM 1043 N N . PRO A 1 134 ? 34.011 49.368 55.563 1.00 99.80 154 PRO A N 1
ATOM 1044 C CA . PRO A 1 134 ? 34.902 49.428 56.729 1.00 105.08 154 PRO A CA 1
ATOM 1045 C C . PRO A 1 134 ? 34.472 48.462 57.829 1.00 105.37 154 PRO A C 1
ATOM 1046 O O . PRO A 1 134 ? 33.276 48.270 58.046 1.00 102.70 154 PRO A O 1
ATOM 1050 N N . SER A 1 135 ? 35.444 47.860 58.507 1.00 107.08 155 SER A N 1
ATOM 1051 C CA . SER A 1 135 ? 35.165 46.838 59.508 1.00 104.56 155 SER A CA 1
ATOM 1052 C C . SER A 1 135 ? 34.772 47.427 60.860 1.00 110.60 155 SER A C 1
ATOM 1053 O O . SER A 1 135 ? 34.285 46.710 61.735 1.00 113.55 155 SER A O 1
ATOM 1056 N N . GLU A 1 136 ? 34.984 48.728 61.031 1.00 111.18 156 GLU A N 1
ATOM 1057 C CA . GLU A 1 136 ? 34.669 49.380 62.297 1.00 112.08 156 GLU A CA 1
ATOM 1058 C C . GLU A 1 136 ? 33.443 50.281 62.181 1.00 106.66 156 GLU A C 1
ATOM 1059 O O . GLU A 1 136 ? 33.172 50.845 61.122 1.00 107.11 156 GLU A O 1
ATOM 1065 N N . ALA A 1 137 ? 32.708 50.409 63.281 1.00 105.91 157 ALA A N 1
ATOM 1066 C CA . ALA A 1 137 ? 31.463 51.169 63.300 1.00 106.47 157 ALA A CA 1
ATOM 1067 C C . ALA A 1 137 ? 31.679 52.679 63.209 1.00 108.97 157 ALA A C 1
ATOM 1068 O O . ALA A 1 137 ? 30.836 53.400 62.676 1.00 102.93 157 ALA A O 1
ATOM 1070 N N . LYS A 1 138 ? 32.807 53.155 63.728 1.00 111.87 158 LYS A N 1
ATOM 1071 C CA . LYS A 1 138 ? 33.073 54.591 63.765 1.00 108.04 158 LYS A CA 1
ATOM 1072 C C . LYS A 1 138 ? 33.403 55.153 62.384 1.00 108.26 158 LYS A C 1
ATOM 1073 O O . LYS A 1 138 ? 33.380 56.366 62.178 1.00 112.02 158 LYS A O 1
ATOM 1079 N N . ASP A 1 139 ? 33.705 54.267 61.440 1.00 101.36 159 ASP A N 1
ATOM 1080 C CA . ASP A 1 139 ? 34.080 54.683 60.093 1.00 99.22 159 ASP A CA 1
ATOM 1081 C C . ASP A 1 139 ? 32.892 54.683 59.136 1.00 95.11 159 ASP A C 1
ATOM 1082 O O . ASP A 1 139 ? 33.019 55.095 57.981 1.00 92.65 159 ASP A O 1
ATOM 1087 N N . LEU A 1 140 ? 31.742 54.223 59.620 1.00 99.37 160 LEU A N 1
ATOM 1088 C CA . LEU A 1 140 ? 30.539 54.110 58.789 1.00 99.91 160 LEU A CA 1
ATOM 1089 C C . LEU A 1 140 ? 30.027 55.402 58.122 1.00 97.15 160 LEU A C 1
ATOM 1090 O O . LEU A 1 140 ? 29.803 55.406 56.912 1.00 91.05 160 LEU A O 1
ATOM 1095 N N . PRO A 1 141 ? 29.835 56.494 58.894 1.00 94.41 161 PRO A N 1
ATOM 1096 C CA . PRO A 1 141 ? 29.235 57.688 58.276 1.00 87.71 161 PRO A CA 1
ATOM 1097 C C . PRO A 1 141 ? 30.054 58.284 57.130 1.00 89.05 161 PRO A C 1
ATOM 1098 O O . PRO A 1 141 ? 29.482 58.667 56.103 1.00 89.39 161 PRO A O 1
ATOM 1102 N N . ARG A 1 142 ? 31.368 58.356 57.307 1.00 76.87 162 ARG A N 1
ATOM 1103 C CA . ARG A 1 142 ? 32.256 58.902 56.289 1.00 86.17 162 ARG A CA 1
ATOM 1104 C C . ARG A 1 142 ? 32.186 58.060 55.020 1.00 79.49 162 ARG A C 1
ATOM 1105 O O . ARG A 1 142 ? 32.060 58.586 53.907 1.00 79.50 162 ARG A O 1
ATOM 1113 N N . TRP A 1 143 ? 32.261 56.746 55.210 1.00 81.06 163 TRP A N 1
ATOM 1114 C CA . TRP A 1 143 ? 32.175 55.786 54.119 1.00 72.29 163 TRP A CA 1
ATOM 1115 C C . TRP A 1 143 ? 30.869 55.939 53.351 1.00 75.41 163 TRP A C 1
ATOM 1116 O O . TRP A 1 143 ? 30.865 55.956 52.121 1.00 79.64 163 TRP A O 1
ATOM 1127 N N . LYS A 1 144 ? 29.764 56.055 54.084 1.00 75.90 164 LYS A N 1
ATOM 1128 C CA . LYS A 1 144 ? 28.453 56.247 53.472 1.00 76.04 164 LYS A CA 1
ATOM 1129 C C . LYS A 1 144 ? 28.406 57.538 52.669 1.00 79.41 164 LYS A C 1
ATOM 1130 O O . LYS A 1 144 ? 27.842 57.575 51.575 1.00 82.99 164 LYS A O 1
ATOM 1136 N N . GLN A 1 145 ? 28.999 58.595 53.215 1.00 77.09 165 GLN A N 1
ATOM 1137 C CA . GLN A 1 145 ? 29.065 59.870 52.505 1.00 76.36 165 GLN A CA 1
ATOM 1138 C C . GLN A 1 145 ? 29.911 59.775 51.235 1.00 79.24 165 GLN A C 1
ATOM 1139 O O . GLN A 1 145 ? 29.696 60.527 50.282 1.00 75.83 165 GLN A O 1
ATOM 1145 N N . LEU A 1 146 ? 30.869 58.853 51.219 1.00 85.55 166 LEU A N 1
ATOM 1146 C CA . LEU A 1 146 ? 31.714 58.682 50.040 1.00 69.77 166 LEU A CA 1
ATOM 1147 C C . LEU A 1 146 ? 31.113 57.738 48.996 1.00 75.83 166 LEU A C 1
ATOM 1148 O O . LEU A 1 146 ? 31.584 57.677 47.860 1.00 78.63 166 LEU A O 1
ATOM 1153 N N . LEU A 1 147 ? 30.066 57.015 49.379 1.00 82.90 167 LEU A N 1
ATOM 1154 C CA . LEU A 1 147 ? 29.426 56.064 48.473 1.00 81.98 167 LEU A CA 1
ATOM 1155 C C . LEU A 1 147 ? 28.731 56.748 47.299 1.00 84.32 167 LEU A C 1
ATOM 1156 O O . LEU A 1 147 ? 28.108 57.798 47.459 1.00 73.94 167 LEU A O 1
ATOM 1161 N N . LEU A 1 148 ? 28.840 56.142 46.121 1.00 69.24 168 LEU A N 1
ATOM 1162 C CA . LEU A 1 148 ? 28.192 56.665 44.925 1.00 72.44 168 LEU A CA 1
ATOM 1163 C C . LEU A 1 148 ? 26.924 55.881 44.604 1.00 75.68 168 LEU A C 1
ATOM 1164 O O . LEU A 1 148 ? 26.885 54.662 44.760 1.00 63.56 168 LEU A O 1
ATOM 1169 N N . ASN A 1 149 ? 25.884 56.583 44.164 1.00 82.78 169 ASN A N 1
ATOM 1170 C CA . ASN A 1 149 ? 24.602 55.940 43.901 1.00 82.97 169 ASN A CA 1
ATOM 1171 C C . ASN A 1 149 ? 23.939 56.411 42.611 1.00 80.29 169 ASN A C 1
ATOM 1172 O O . ASN A 1 149 ? 24.166 57.535 42.161 1.00 81.77 169 ASN A O 1
ATOM 1177 N N . THR A 1 150 ? 23.120 55.540 42.026 1.00 77.12 170 THR A N 1
ATOM 1178 C CA . THR A 1 150 ? 22.338 55.887 40.843 1.00 83.68 170 THR A CA 1
ATOM 1179 C C . THR A 1 150 ? 21.230 54.869 40.589 1.00 79.31 170 THR A C 1
ATOM 1180 O O . THR A 1 150 ? 21.270 53.748 41.104 1.00 66.58 170 THR A O 1
ATOM 1184 N N . LYS A 1 151 ? 20.237 55.267 39.801 1.00 80.47 171 LYS A N 1
ATOM 1185 C CA . LYS A 1 151 ? 19.174 54.356 39.400 1.00 79.64 171 LYS A CA 1
ATOM 1186 C C . LYS A 1 151 ? 19.298 54.046 37.915 1.00 81.44 171 LYS A C 1
ATOM 1187 O O . LYS A 1 151 ? 19.214 54.943 37.077 1.00 86.36 171 LYS A O 1
ATOM 1193 N N . MET A 1 152 ? 19.506 52.775 37.594 1.00 81.37 172 MET A N 1
ATOM 1194 C CA . MET A 1 152 ? 19.588 52.348 36.206 1.00 81.25 172 MET A CA 1
ATOM 1195 C C . MET A 1 152 ? 18.219 51.948 35.677 1.00 84.09 172 MET A C 1
ATOM 1196 O O . MET A 1 152 ? 17.677 50.905 36.051 1.00 85.24 172 MET A O 1
ATOM 1201 N N . ASP A 1 153 ? 17.661 52.793 34.817 1.00 89.12 173 ASP A N 1
ATOM 1202 C CA . ASP A 1 153 ? 16.432 52.472 34.107 1.00 102.07 173 ASP A CA 1
ATOM 1203 C C . ASP A 1 153 ? 16.764 51.587 32.915 1.00 109.83 173 ASP A C 1
ATOM 1204 O O . ASP A 1 153 ? 17.591 51.947 32.076 1.00 115.95 173 ASP A O 1
ATOM 1209 N N . SER A 1 154 ? 16.125 50.426 32.844 1.00 108.57 174 SER A N 1
ATOM 1210 C CA . SER A 1 154 ? 16.346 49.520 31.726 1.00 106.75 174 SER A CA 1
ATOM 1211 C C . SER A 1 154 ? 15.027 49.109 31.091 1.00 107.50 174 SER A C 1
ATOM 1212 O O . SER A 1 154 ? 14.050 48.825 31.785 1.00 104.21 174 SER A O 1
ATOM 1215 N N . THR A 1 155 ? 15.007 49.091 29.764 1.00 114.40 175 THR A N 1
ATOM 1216 C CA . THR A 1 155 ? 13.860 48.592 29.021 1.00 119.22 175 THR A CA 1
ATOM 1217 C C . THR A 1 155 ? 14.131 47.149 28.625 1.00 118.43 175 THR A C 1
ATOM 1218 O O . THR A 1 155 ? 13.455 46.591 27.762 1.00 120.82 175 THR A O 1
ATOM 1222 N N . ILE A 1 156 ? 15.131 46.554 29.269 1.00 112.32 176 ILE A N 1
ATOM 1223 C CA . ILE A 1 156 ? 15.540 45.185 28.985 1.00 112.73 176 ILE A CA 1
ATOM 1224 C C . ILE A 1 156 ? 14.444 44.189 29.350 1.00 104.90 176 ILE A C 1
ATOM 1225 O O . ILE A 1 156 ? 13.912 44.215 30.461 1.00 106.92 176 ILE A O 1
ATOM 1230 N N . GLU A 1 157 ? 14.108 43.315 28.408 1.00 93.82 177 GLU A N 1
ATOM 1231 C CA . GLU A 1 157 ? 13.162 42.240 28.673 1.00 85.19 177 GLU A CA 1
ATOM 1232 C C . GLU A 1 157 ? 13.900 40.958 29.032 1.00 79.95 177 GLU A C 1
ATOM 1233 O O . GLU A 1 157 ? 14.677 40.436 28.233 1.00 82.13 177 GLU A O 1
ATOM 1239 N N . LEU A 1 158 ? 13.654 40.458 30.239 1.00 72.71 178 LEU A N 1
ATOM 1240 C CA . LEU A 1 158 ? 14.304 39.241 30.709 1.00 59.08 178 LEU A CA 1
ATOM 1241 C C . LEU A 1 158 ? 13.378 38.037 30.579 1.00 58.19 178 LEU A C 1
ATOM 1242 O O . LEU A 1 158 ? 12.441 37.875 31.362 1.00 58.03 178 LEU A O 1
ATOM 1247 N N . LEU A 1 159 ? 13.641 37.200 29.578 1.00 61.87 179 LEU A N 1
ATOM 1248 C CA . LEU A 1 159 ? 12.863 35.983 29.366 1.00 63.16 179 LEU A CA 1
ATOM 1249 C C . LEU A 1 159 ? 13.285 34.921 30.375 1.00 60.10 179 LEU A C 1
ATOM 1250 O O . LEU A 1 159 ? 14.442 34.897 30.799 1.00 65.39 179 LEU A O 1
ATOM 1255 N N . PRO A 1 160 ? 12.346 34.043 30.772 1.00 56.13 180 PRO A N 1
ATOM 1256 C CA . PRO A 1 160 ? 12.637 33.012 31.775 1.00 50.55 180 PRO A CA 1
ATOM 1257 C C . PRO A 1 160 ? 13.786 32.100 31.358 1.00 51.48 180 PRO A C 1
ATOM 1258 O O . PRO A 1 160 ? 13.691 31.435 30.330 1.00 69.53 180 PRO A O 1
ATOM 1262 N N . GLY A 1 161 ? 14.860 32.085 32.142 1.00 49.52 181 GLY A N 1
ATOM 1263 C CA . GLY A 1 161 ? 15.958 31.161 31.921 1.00 50.16 181 GLY A CA 1
ATOM 1264 C C . GLY A 1 161 ? 17.051 31.673 31.000 1.00 57.60 181 GLY A C 1
ATOM 1265 O O . GLY A 1 161 ? 18.089 31.029 30.842 1.00 56.81 181 GLY A O 1
ATOM 1266 N N . ALA A 1 162 ? 16.827 32.839 30.402 1.00 58.09 182 ALA A N 1
ATOM 1267 C CA . ALA A 1 162 ? 17.757 33.381 29.416 1.00 54.49 182 ALA A CA 1
ATOM 1268 C C . ALA A 1 162 ? 18.752 34.377 30.005 1.00 58.71 182 ALA A C 1
ATOM 1269 O O . ALA A 1 162 ? 18.387 35.497 30.369 1.00 62.92 182 ALA A O 1
ATOM 1271 N N . TRP A 1 163 ? 20.009 33.955 30.101 1.00 49.95 183 TRP A N 1
ATOM 1272 C CA . TRP A 1 163 ? 21.088 34.846 30.501 1.00 45.55 183 TRP A CA 1
ATOM 1273 C C . TRP A 1 163 ? 21.165 36.022 29.537 1.00 51.42 183 TRP A C 1
ATOM 1274 O O . TRP A 1 163 ? 21.315 35.832 28.330 1.00 57.29 183 TRP A O 1
ATOM 1285 N N . THR A 1 164 ? 21.068 37.235 30.069 1.00 53.84 184 THR A N 1
ATOM 1286 C CA . THR A 1 164 ? 20.990 38.424 29.226 1.00 51.54 184 THR A CA 1
ATOM 1287 C C . THR A 1 164 ? 22.069 39.450 29.569 1.00 60.25 184 THR A C 1
ATOM 1288 O O . THR A 1 164 ? 22.294 39.763 30.739 1.00 62.13 184 THR A O 1
ATOM 1292 N N . ASN A 1 165 ? 22.731 39.966 28.538 1.00 67.11 185 ASN A N 1
ATOM 1293 C CA . ASN A 1 165 ? 23.819 40.923 28.713 1.00 72.61 185 ASN A CA 1
ATOM 1294 C C . ASN A 1 165 ? 23.375 42.264 29.291 1.00 70.31 185 ASN A C 1
ATOM 1295 O O . ASN A 1 165 ? 22.507 42.935 28.737 1.00 68.71 185 ASN A O 1
ATOM 1300 N N . VAL A 1 166 ? 23.978 42.642 30.414 1.00 75.62 186 VAL A N 1
ATOM 1301 C CA . VAL A 1 166 ? 23.693 43.917 31.064 1.00 69.21 186 VAL A CA 1
ATOM 1302 C C . VAL A 1 166 ? 25.000 44.603 31.464 1.00 71.45 186 VAL A C 1
ATOM 1303 O O . VAL A 1 166 ? 25.928 43.954 31.958 1.00 73.95 186 VAL A O 1
ATOM 1307 N N . THR A 1 167 ? 25.072 45.911 31.233 1.00 65.33 187 THR A N 1
ATOM 1308 C CA . THR A 1 167 ? 26.262 46.693 31.552 1.00 67.20 187 THR A CA 1
ATOM 1309 C C . THR A 1 167 ? 25.992 47.749 32.624 1.00 72.97 187 THR A C 1
ATOM 1310 O O . THR A 1 167 ? 25.099 48.583 32.478 1.00 80.92 187 THR A O 1
ATOM 1314 N N . LEU A 1 168 ? 26.772 47.704 33.700 1.00 69.86 188 LEU A N 1
ATOM 1315 C CA . LEU A 1 168 ? 26.670 48.687 34.768 1.00 63.09 188 LEU A CA 1
ATOM 1316 C C . LEU A 1 168 ? 27.842 49.655 34.699 1.00 68.89 188 LEU A C 1
ATOM 1317 O O . LEU A 1 168 ? 28.974 49.285 35.002 1.00 74.55 188 LEU A O 1
ATOM 1322 N N . THR A 1 169 ? 27.573 50.893 34.297 1.00 69.98 189 THR A N 1
ATOM 1323 C CA . THR A 1 169 ? 28.614 51.912 34.272 1.00 76.47 189 THR A CA 1
ATOM 1324 C C . THR A 1 169 ? 28.647 52.638 35.611 1.00 79.53 189 THR A C 1
ATOM 1325 O O . THR A 1 169 ? 27.681 53.293 36.001 1.00 79.62 189 THR A O 1
ATOM 1329 N N . LEU A 1 170 ? 29.766 52.504 36.314 1.00 81.01 190 LEU A N 1
ATOM 1330 C CA . LEU A 1 170 ? 29.916 53.069 37.647 1.00 74.90 190 LEU A CA 1
ATOM 1331 C C . LEU A 1 170 ? 31.066 54.067 37.676 1.00 81.13 190 LEU A C 1
ATOM 1332 O O . LEU A 1 170 ? 32.222 53.686 37.864 1.00 88.31 190 LEU A O 1
ATOM 1337 N N . LYS A 1 171 ? 30.750 55.344 37.483 1.00 68.12 191 LYS A N 1
ATOM 1338 C CA . LYS A 1 171 ? 31.770 56.389 37.479 1.00 82.11 191 LYS A CA 1
ATOM 1339 C C . LYS A 1 171 ? 32.217 56.725 38.899 1.00 87.99 191 LYS A C 1
ATOM 1340 O O . LYS A 1 171 ? 31.454 56.566 39.852 1.00 88.37 191 LYS A O 1
ATOM 1342 N N . GLY A 1 172 ? 33.460 57.179 39.035 1.00 91.27 192 GLY A N 1
ATOM 1343 C CA . GLY A 1 172 ? 33.973 57.624 40.318 1.00 87.05 192 GLY A CA 1
ATOM 1344 C C . GLY A 1 172 ? 34.934 56.659 40.988 1.00 89.68 192 GLY A C 1
ATOM 1345 O O . GLY A 1 172 ? 35.705 57.061 41.854 1.00 99.16 192 GLY A O 1
ATOM 1346 N N . VAL A 1 173 ? 34.889 55.387 40.602 1.00 88.10 193 VAL A N 1
ATOM 1347 C CA . VAL A 1 173 ? 35.729 54.369 41.232 1.00 86.61 193 VAL A CA 1
ATOM 1348 C C . VAL A 1 173 ? 36.427 53.452 40.225 1.00 84.87 193 VAL A C 1
ATOM 1349 O O . VAL A 1 173 ? 35.780 52.863 39.358 1.00 78.65 193 VAL A O 1
ATOM 1353 N N . SER A 1 174 ? 37.748 53.336 40.352 1.00 87.64 194 SER A N 1
ATOM 1354 C CA . SER A 1 174 ? 38.539 52.438 39.512 1.00 84.44 194 SER A CA 1
ATOM 1355 C C . SER A 1 174 ? 38.304 50.978 39.906 1.00 79.12 194 SER A C 1
ATOM 1356 O O . SER A 1 174 ? 37.947 50.701 41.053 1.00 77.79 194 SER A O 1
ATOM 1359 N N . PRO A 1 175 ? 38.499 50.044 38.955 1.00 73.29 195 PRO A N 1
ATOM 1360 C CA . PRO A 1 175 ? 38.289 48.610 39.194 1.00 76.84 195 PRO A CA 1
ATOM 1361 C C . PRO A 1 175 ? 38.987 48.057 40.442 1.00 84.14 195 PRO A C 1
ATOM 1362 O O . PRO A 1 175 ? 38.377 47.288 41.185 1.00 86.74 195 PRO A O 1
ATOM 1366 N N . ASN A 1 176 ? 40.240 48.440 40.666 1.00 91.81 196 ASN A N 1
ATOM 1367 C CA . ASN A 1 176 ? 40.985 47.938 41.818 1.00 100.16 196 ASN A CA 1
ATOM 1368 C C . ASN A 1 176 ? 40.515 48.527 43.152 1.00 103.66 196 ASN A C 1
ATOM 1369 O O . ASN A 1 176 ? 40.849 48.013 44.219 1.00 108.64 196 ASN A O 1
ATOM 1374 N N . ASN A 1 177 ? 39.733 49.600 43.086 1.00 102.14 197 ASN A N 1
ATOM 1375 C CA . ASN A 1 177 ? 39.152 50.194 44.286 1.00 96.47 197 ASN A CA 1
ATOM 1376 C C . ASN A 1 177 ? 37.702 49.765 44.478 1.00 94.08 197 ASN A C 1
ATOM 1377 O O . ASN A 1 177 ? 37.153 49.874 45.574 1.00 97.03 197 ASN A O 1
ATOM 1382 N N . LEU A 1 178 ? 37.087 49.283 43.403 1.00 87.65 198 LEU A N 1
ATOM 1383 C CA . LEU A 1 178 ? 35.695 48.854 43.439 1.00 83.09 198 LEU A CA 1
ATOM 1384 C C . LEU A 1 178 ? 35.543 47.551 44.215 1.00 82.39 198 LEU A C 1
ATOM 1385 O O . LEU A 1 178 ? 35.679 46.466 43.650 1.00 87.69 198 LEU A O 1
ATOM 1390 N N . LYS A 1 179 ? 35.262 47.657 45.510 1.00 77.32 199 LYS A N 1
ATOM 1391 C CA . LYS A 1 179 ? 35.099 46.469 46.344 1.00 75.88 199 LYS A CA 1
ATOM 1392 C C . LYS A 1 179 ? 33.756 46.432 47.067 1.00 74.23 199 LYS A C 1
ATOM 1393 O O . LYS A 1 179 ? 33.534 45.585 47.932 1.00 73.26 199 LYS A O 1
ATOM 1399 N N . TYR A 1 180 ? 32.863 47.350 46.711 1.00 71.24 200 TYR A N 1
ATOM 1400 C CA . TYR A 1 180 ? 31.524 47.356 47.289 1.00 68.92 200 TYR A CA 1
ATOM 1401 C C . TYR A 1 180 ? 30.461 47.674 46.250 1.00 67.55 200 TYR A C 1
ATOM 1402 O O . TYR A 1 180 ? 30.500 48.721 45.601 1.00 65.05 200 TYR A O 1
ATOM 1411 N N . LEU A 1 181 ? 29.512 46.757 46.106 1.00 69.17 201 LEU A N 1
ATOM 1412 C CA . LEU A 1 181 ? 28.365 46.963 45.240 1.00 60.68 201 LEU A CA 1
ATOM 1413 C C . LEU A 1 181 ? 27.095 46.495 45.932 1.00 61.06 201 LEU A C 1
ATOM 1414 O O . LEU A 1 181 ? 26.997 45.355 46.380 1.00 57.98 201 LEU A O 1
ATOM 1419 N N . LYS A 1 182 ? 26.133 47.402 46.023 1.00 59.95 202 LYS A N 1
ATOM 1420 C CA . LYS A 1 182 ? 24.830 47.128 46.593 1.00 58.71 202 LYS A CA 1
ATOM 1421 C C . LYS A 1 182 ? 23.811 47.342 45.488 1.00 58.38 202 LYS A C 1
ATOM 1422 O O . LYS A 1 182 ? 23.734 48.426 44.904 1.00 56.95 202 LYS A O 1
ATOM 1428 N N . ILE A 1 183 ? 23.036 46.308 45.191 1.00 49.09 203 ILE A N 1
ATOM 1429 C CA . ILE A 1 183 ? 22.074 46.389 44.101 1.00 53.99 203 ILE A CA 1
ATOM 1430 C C . ILE A 1 183 ? 20.687 45.876 44.496 1.00 56.63 203 ILE A C 1
ATOM 1431 O O . ILE A 1 183 ? 20.545 44.785 45.053 1.00 53.75 203 ILE A O 1
ATOM 1436 N N . GLY A 1 184 ? 19.669 46.685 44.211 1.00 57.08 204 GLY A N 1
ATOM 1437 C CA . GLY A 1 184 ? 18.296 46.335 44.521 1.00 63.84 204 GLY A CA 1
ATOM 1438 C C . GLY A 1 184 ? 17.344 46.570 43.361 1.00 70.93 204 GLY A C 1
ATOM 1439 O O . GLY A 1 184 ? 17.691 47.221 42.373 1.00 66.69 204 GLY A O 1
ATOM 1440 N N . ILE A 1 185 ? 16.132 46.043 43.491 1.00 75.61 205 ILE A N 1
ATOM 1441 C CA . ILE A 1 185 ? 15.128 46.135 42.437 1.00 69.45 205 ILE A CA 1
ATOM 1442 C C . ILE A 1 185 ? 14.065 47.196 42.718 1.00 64.41 205 ILE A C 1
ATOM 1443 O O . ILE A 1 185 ? 13.413 47.175 43.762 1.00 64.80 205 ILE A O 1
ATOM 1448 N N . ASP A 1 186 ? 13.890 48.118 41.777 1.00 71.27 206 ASP A N 1
ATOM 1449 C CA . ASP A 1 186 ? 12.763 49.040 41.816 1.00 82.76 206 ASP A CA 1
ATOM 1450 C C . ASP A 1 186 ? 11.626 48.434 40.999 1.00 82.28 206 ASP A C 1
ATOM 1451 O O . ASP A 1 186 ? 11.822 48.025 39.853 1.00 74.97 206 ASP A O 1
ATOM 1456 N N . MET A 1 187 ? 10.440 48.383 41.598 1.00 85.20 207 MET A N 1
ATOM 1457 C CA . MET A 1 187 ? 9.326 47.619 41.046 1.00 87.53 207 MET A CA 1
ATOM 1458 C C . MET A 1 187 ? 8.196 48.484 40.501 1.00 89.88 207 MET A C 1
ATOM 1459 O O . MET A 1 187 ? 7.134 47.971 40.152 1.00 94.39 207 MET A O 1
ATOM 1464 N N . GLU A 1 188 ? 8.433 49.790 40.423 1.00 88.29 208 GLU A N 1
ATOM 1465 C CA . GLU A 1 188 ? 7.403 50.749 40.028 1.00 98.81 208 GLU A CA 1
ATOM 1466 C C . GLU A 1 188 ? 6.772 50.465 38.662 1.00 108.11 208 GLU A C 1
ATOM 1467 O O . GLU A 1 188 ? 5.549 50.392 38.545 1.00 114.00 208 GLU A O 1
ATOM 1469 N N . ASN A 1 189 ? 7.603 50.298 37.638 1.00 107.42 209 ASN A N 1
ATOM 1470 C CA . ASN A 1 189 ? 7.106 50.121 36.275 1.00 110.38 209 ASN A CA 1
ATOM 1471 C C . ASN A 1 189 ? 7.316 48.717 35.711 1.00 111.95 209 ASN A C 1
ATOM 1472 O O . ASN A 1 189 ? 7.383 48.531 34.495 1.00 112.95 209 ASN A O 1
ATOM 1477 N N . VAL A 1 190 ? 7.414 47.735 36.601 1.00 107.83 210 VAL A N 1
ATOM 1478 C CA . VAL A 1 190 ? 7.600 46.342 36.212 1.00 101.91 210 VAL A CA 1
ATOM 1479 C C . VAL A 1 190 ? 6.345 45.776 35.549 1.00 107.11 210 VAL A C 1
ATOM 1480 O O . VAL A 1 190 ? 5.231 46.007 36.018 1.00 108.07 210 VAL A O 1
ATOM 1484 N N . ILE A 1 191 ? 6.531 45.046 34.452 1.00 110.60 211 ILE A N 1
ATOM 1485 C CA . ILE A 1 191 ? 5.417 44.425 33.748 1.00 115.42 211 ILE A CA 1
ATOM 1486 C C . ILE A 1 191 ? 5.594 42.912 33.634 1.00 112.58 211 ILE A C 1
ATOM 1487 O O . ILE A 1 191 ? 6.624 42.434 33.158 1.00 107.91 211 ILE A O 1
ATOM 1489 N N . PHE A 1 192 ? 4.589 42.164 34.079 1.00 115.08 212 PHE A N 1
ATOM 1490 C CA . PHE A 1 192 ? 4.593 40.711 33.950 1.00 112.86 212 PHE A CA 1
ATOM 1491 C C . PHE A 1 192 ? 3.820 40.287 32.710 1.00 121.17 212 PHE A C 1
ATOM 1492 O O . PHE A 1 192 ? 2.791 40.882 32.383 1.00 126.83 212 PHE A O 1
ATOM 1500 N N . ASP A 1 193 ? 4.312 39.257 32.028 1.00 118.77 213 ASP A N 1
ATOM 1501 C CA . ASP A 1 193 ? 3.591 38.672 30.900 1.00 119.46 213 ASP A CA 1
ATOM 1502 C C . ASP A 1 193 ? 4.190 37.333 30.480 1.00 107.19 213 ASP A C 1
ATOM 1503 O O . ASP A 1 193 ? 3.470 36.418 30.081 1.00 104.30 213 ASP A O 1
ATOM 1508 N N . TYR B 1 4 ? 4.531 84.131 136.986 1.00 116.58 24 TYR B N 1
ATOM 1509 C CA . TYR B 1 4 ? 5.092 85.260 136.255 1.00 127.19 24 TYR B CA 1
ATOM 1510 C C . TYR B 1 4 ? 6.401 84.887 135.567 1.00 124.81 24 TYR B C 1
ATOM 1511 O O . TYR B 1 4 ? 6.663 85.306 134.439 1.00 120.77 24 TYR B O 1
ATOM 1513 N N . PHE B 1 5 ? 7.221 84.097 136.253 1.00 124.63 25 PHE B N 1
ATOM 1514 C CA . PHE B 1 5 ? 8.529 83.712 135.735 1.00 116.17 25 PHE B CA 1
ATOM 1515 C C . PHE B 1 5 ? 8.528 82.283 135.202 1.00 113.68 25 PHE B C 1
ATOM 1516 O O . PHE B 1 5 ? 7.833 81.413 135.729 1.00 107.85 25 PHE B O 1
ATOM 1524 N N . ALA B 1 6 ? 9.313 82.051 134.155 1.00 105.22 26 ALA B N 1
ATOM 1525 C CA . ALA B 1 6 ? 9.464 80.720 133.583 1.00 103.92 26 ALA B CA 1
ATOM 1526 C C . ALA B 1 6 ? 10.241 79.815 134.532 1.00 102.84 26 ALA B C 1
ATOM 1527 O O . ALA B 1 6 ? 11.136 80.272 135.243 1.00 104.49 26 ALA B O 1
ATOM 1529 N N . ASP B 1 7 ? 9.896 78.533 134.539 1.00 105.96 27 ASP B N 1
ATOM 1530 C CA . ASP B 1 7 ? 10.572 77.561 135.391 1.00 114.02 27 ASP B CA 1
ATOM 1531 C C . ASP B 1 7 ? 11.903 77.148 134.767 1.00 111.85 27 ASP B C 1
ATOM 1532 O O . ASP B 1 7 ? 11.985 76.899 133.563 1.00 110.25 27 ASP B O 1
ATOM 1537 N N . LYS B 1 8 ? 12.945 77.078 135.591 1.00 107.65 28 LYS B N 1
ATOM 1538 C CA . LYS B 1 8 ? 14.290 76.793 135.098 1.00 108.15 28 LYS B CA 1
ATOM 1539 C C . LYS B 1 8 ? 14.435 75.375 134.545 1.00 108.63 28 LYS B C 1
ATOM 1540 O O . LYS B 1 8 ? 15.055 75.173 133.499 1.00 106.87 28 LYS B O 1
ATOM 1546 N N . HIS B 1 9 ? 13.869 74.401 135.254 1.00 109.86 29 HIS B N 1
ATOM 1547 C CA . HIS B 1 9 ? 13.958 72.999 134.856 1.00 106.84 29 HIS B CA 1
ATOM 1548 C C . HIS B 1 9 ? 13.335 72.767 133.481 1.00 105.00 29 HIS B C 1
ATOM 1549 O O . HIS B 1 9 ? 13.928 72.106 132.619 1.00 105.15 29 HIS B O 1
ATOM 1556 N N . LEU B 1 10 ? 12.139 73.320 133.291 1.00 100.89 30 LEU B N 1
ATOM 1557 C CA . LEU B 1 10 ? 11.420 73.243 132.022 1.00 102.89 30 LEU B CA 1
ATOM 1558 C C . LEU B 1 10 ? 12.278 73.769 130.878 1.00 104.48 30 LEU B C 1
ATOM 1559 O O . LEU B 1 10 ? 12.339 73.171 129.800 1.00 100.55 30 LEU B O 1
ATOM 1564 N N . VAL B 1 11 ? 12.942 74.891 131.133 1.00 96.60 31 VAL B N 1
ATOM 1565 C CA . VAL B 1 11 ? 13.798 75.541 130.152 1.00 95.75 31 VAL B CA 1
ATOM 1566 C C . VAL B 1 11 ? 15.031 74.695 129.826 1.00 105.74 31 VAL B C 1
ATOM 1567 O O . VAL B 1 11 ? 15.434 74.589 128.663 1.00 110.35 31 VAL B O 1
ATOM 1571 N N . GLU B 1 12 ? 15.612 74.079 130.852 1.00 98.73 32 GLU B N 1
ATOM 1572 C CA . GLU B 1 12 ? 16.718 73.143 130.658 1.00 104.97 32 GLU B CA 1
ATOM 1573 C C . GLU B 1 12 ? 16.301 72.000 129.732 1.00 99.42 32 GLU B C 1
ATOM 1574 O O . GLU B 1 12 ? 16.994 71.691 128.747 1.00 93.05 32 GLU B O 1
ATOM 1580 N N . GLU B 1 13 ? 15.162 71.386 130.052 1.00 100.46 33 GLU B N 1
ATOM 1581 C CA . GLU B 1 13 ? 14.597 70.318 129.230 1.00 106.29 33 GLU B CA 1
ATOM 1582 C C . GLU B 1 13 ? 14.424 70.773 127.788 1.00 106.66 33 GLU B C 1
ATOM 1583 O O . GLU B 1 13 ? 14.790 70.059 126.848 1.00 115.39 33 GLU B O 1
ATOM 1589 N N . MET B 1 14 ? 13.870 71.971 127.625 1.00 99.75 34 MET B N 1
ATOM 1590 C CA . MET B 1 14 ? 13.655 72.544 126.302 1.00 96.80 34 MET B CA 1
ATOM 1591 C C . MET B 1 14 ? 14.962 72.718 125.525 1.00 98.02 34 MET B C 1
ATOM 1592 O O . MET B 1 14 ? 15.006 72.464 124.319 1.00 93.20 34 MET B O 1
ATOM 1597 N N . LYS B 1 15 ? 16.028 73.130 126.208 1.00 93.07 35 LYS B N 1
ATOM 1598 C CA . LYS B 1 15 ? 17.316 73.278 125.535 1.00 100.90 35 LYS B CA 1
ATOM 1599 C C . LYS B 1 15 ? 17.873 71.931 125.104 1.00 101.47 35 LYS B C 1
ATOM 1600 O O . LYS B 1 15 ? 18.438 71.806 124.010 1.00 104.77 35 LYS B O 1
ATOM 1606 N N . GLU B 1 16 ? 17.724 70.929 125.967 1.00 90.00 36 GLU B N 1
ATOM 1607 C CA . GLU B 1 16 ? 18.160 69.578 125.621 1.00 92.36 36 GLU B CA 1
ATOM 1608 C C . GLU B 1 16 ? 17.438 69.067 124.372 1.00 86.50 36 GLU B C 1
ATOM 1609 O O . GLU B 1 16 ? 18.074 68.629 123.398 1.00 88.41 36 GLU B O 1
ATOM 1615 N N . GLN B 1 17 ? 16.109 69.142 124.398 1.00 84.65 37 GLN B N 1
ATOM 1616 C CA . GLN B 1 17 ? 15.307 68.677 123.272 1.00 90.40 37 GLN B CA 1
ATOM 1617 C C . GLN B 1 17 ? 15.630 69.454 121.997 1.00 88.88 37 GLN B C 1
ATOM 1618 O O . GLN B 1 17 ? 15.667 68.880 120.910 1.00 88.52 37 GLN B O 1
ATOM 1624 N N . GLN B 1 18 ? 15.876 70.755 122.136 1.00 80.60 38 GLN B N 1
ATOM 1625 C CA . GLN B 1 18 ? 16.232 71.587 120.990 1.00 84.82 38 GLN B CA 1
ATOM 1626 C C . GLN B 1 18 ? 17.564 71.141 120.389 1.00 89.79 38 GLN B C 1
ATOM 1627 O O . GLN B 1 18 ? 17.726 71.112 119.165 1.00 86.84 38 GLN B O 1
ATOM 1633 N N . LYS B 1 19 ? 18.512 70.787 121.254 1.00 87.30 39 LYS B N 1
ATOM 1634 C CA . LYS B 1 19 ? 19.803 70.274 120.800 1.00 94.43 39 LYS B CA 1
ATOM 1635 C C . LYS B 1 19 ? 19.626 68.976 120.009 1.00 89.83 39 LYS B C 1
ATOM 1636 O O . LYS B 1 19 ? 20.206 68.803 118.919 1.00 87.98 39 LYS B O 1
ATOM 1642 N N . GLU B 1 20 ? 18.816 68.071 120.557 1.00 91.03 40 GLU B N 1
ATOM 1643 C CA . GLU B 1 20 ? 18.494 66.825 119.862 1.00 94.42 40 GLU B CA 1
ATOM 1644 C C . GLU B 1 20 ? 17.865 67.081 118.492 1.00 90.16 40 GLU B C 1
ATOM 1645 O O . GLU B 1 20 ? 18.224 66.437 117.497 1.00 91.35 40 GLU B O 1
ATOM 1651 N N . GLN B 1 21 ? 16.936 68.032 118.450 1.00 73.23 41 GLN B N 1
ATOM 1652 C CA . GLN B 1 21 ? 16.315 68.448 117.199 1.00 71.32 41 GLN B CA 1
ATOM 1653 C C . GLN B 1 21 ? 17.374 68.917 116.211 1.00 70.54 41 GLN B C 1
ATOM 1654 O O . GLN B 1 21 ? 17.320 68.577 115.033 1.00 76.60 41 GLN B O 1
ATOM 1660 N N . GLU B 1 22 ? 18.344 69.684 116.700 1.00 72.23 42 GLU B N 1
ATOM 1661 C CA . GLU B 1 22 ? 19.432 70.163 115.854 1.00 88.86 42 GLU B CA 1
ATOM 1662 C C . GLU B 1 22 ? 20.187 69.001 115.211 1.00 91.28 42 GLU B C 1
ATOM 1663 O O . GLU B 1 22 ? 20.404 68.990 113.990 1.00 95.93 42 GLU B O 1
ATOM 1669 N N . THR B 1 23 ? 20.583 68.026 116.029 1.00 85.74 43 THR B N 1
ATOM 1670 C CA . THR B 1 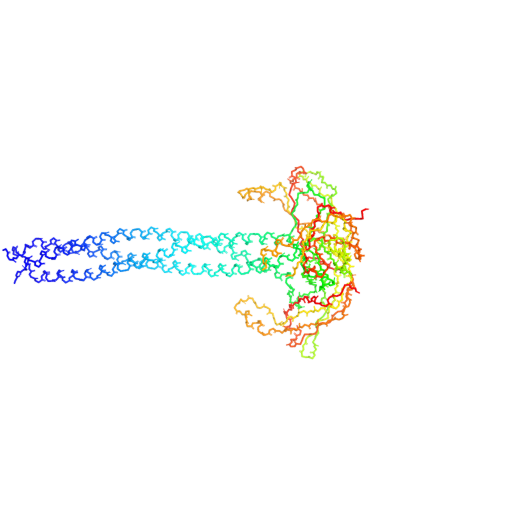23 ? 21.269 66.844 115.497 1.00 87.66 43 THR B CA 1
ATOM 1671 C C . THR B 1 23 ? 20.429 66.125 114.429 1.00 85.26 43 THR B C 1
ATOM 1672 O O . THR B 1 23 ? 20.920 65.817 113.327 1.00 84.73 43 THR B O 1
ATOM 1676 N N . LYS B 1 24 ? 19.161 65.876 114.753 1.00 68.41 44 LYS B N 1
ATOM 1677 C CA . LYS B 1 24 ? 18.245 65.219 113.816 1.00 76.09 44 LYS B CA 1
ATOM 1678 C C . LYS B 1 24 ? 18.145 65.960 112.476 1.00 70.82 44 LYS B C 1
ATOM 1679 O O . LYS B 1 24 ? 18.187 65.343 111.403 1.00 72.16 44 LYS B O 1
ATOM 1685 N N . ILE B 1 25 ? 18.026 67.283 112.553 1.00 67.18 45 ILE B N 1
ATOM 1686 C CA . ILE B 1 25 ? 17.938 68.141 111.375 1.00 68.38 45 ILE B CA 1
ATOM 1687 C C . ILE B 1 25 ? 19.202 68.052 110.521 1.00 71.36 45 ILE B C 1
ATOM 1688 O O . ILE B 1 25 ? 19.119 67.922 109.296 1.00 75.39 45 ILE B O 1
ATOM 1693 N N . ASN B 1 26 ? 20.366 68.113 111.166 1.00 71.47 46 ASN B N 1
ATOM 1694 C CA . ASN B 1 26 ? 21.627 67.918 110.453 1.00 76.82 46 ASN B CA 1
ATOM 1695 C C . ASN B 1 26 ? 21.640 66.601 109.670 1.00 74.59 46 ASN B C 1
ATOM 1696 O O . ASN B 1 26 ? 21.917 66.581 108.454 1.00 67.23 46 ASN B O 1
ATOM 1701 N N . LEU B 1 27 ? 21.326 65.507 110.368 1.00 65.32 47 LEU B N 1
ATOM 1702 C CA . LEU B 1 27 ? 21.267 64.194 109.724 1.00 74.98 47 LEU B CA 1
ATOM 1703 C C . LEU B 1 27 ? 20.332 64.204 108.511 1.00 73.50 47 LEU B C 1
ATOM 1704 O O . LEU B 1 27 ? 20.688 63.709 107.430 1.00 66.45 47 LEU B O 1
ATOM 1709 N N . LEU B 1 28 ? 19.147 64.782 108.692 1.00 67.89 48 LEU B N 1
ATOM 1710 C CA . LEU B 1 28 ? 18.174 64.884 107.605 1.00 64.93 48 LEU B CA 1
ATOM 1711 C C . LEU B 1 28 ? 18.693 65.669 106.393 1.00 68.31 48 LEU B C 1
ATOM 1712 O O . LEU B 1 28 ? 18.432 65.289 105.253 1.00 68.39 48 LEU B O 1
ATOM 1717 N N . GLU B 1 29 ? 19.427 66.752 106.638 1.00 70.16 49 GLU B N 1
ATOM 1718 C CA . GLU B 1 29 ? 20.021 67.530 105.550 1.00 73.96 49 GLU B CA 1
ATOM 1719 C C . GLU B 1 29 ? 21.038 66.695 104.764 1.00 78.67 49 GLU B C 1
ATOM 1720 O O . GLU B 1 29 ? 21.011 66.652 103.520 1.00 70.24 49 GLU B O 1
ATOM 1726 N N . LYS B 1 30 ? 21.918 66.020 105.502 1.00 63.23 50 LYS B N 1
ATOM 1727 C CA . LYS B 1 30 ? 22.890 65.101 104.905 1.00 67.81 50 LYS B CA 1
ATOM 1728 C C . LYS B 1 30 ? 22.203 64.084 103.975 1.00 67.11 50 LYS B C 1
ATOM 1729 O O . LYS B 1 30 ? 22.545 63.951 102.775 1.00 74.40 50 LYS B O 1
ATOM 1735 N N . GLN B 1 31 ? 21.215 63.390 104.534 1.00 62.68 51 GLN B N 1
ATOM 1736 C CA . GLN B 1 31 ? 20.460 62.393 103.790 1.00 67.39 51 GLN B CA 1
ATOM 1737 C C . GLN B 1 31 ? 19.776 62.983 102.562 1.00 68.00 51 GLN B C 1
ATOM 1738 O O . GLN B 1 31 ? 19.717 62.345 101.509 1.00 59.68 51 GLN B O 1
ATOM 1744 N N . GLN B 1 32 ? 19.272 64.205 102.700 1.00 60.05 52 GLN B N 1
ATOM 1745 C CA . GLN B 1 32 ? 18.644 64.901 101.582 1.00 65.88 52 GLN B CA 1
ATOM 1746 C C . GLN B 1 32 ? 19.639 65.091 100.436 1.00 61.00 52 GLN B C 1
ATOM 1747 O O . GLN B 1 32 ? 19.304 64.865 99.269 1.00 71.76 52 GLN B O 1
ATOM 1753 N N . LYS B 1 33 ? 20.861 65.497 100.770 1.00 62.64 53 LYS B N 1
ATOM 1754 C CA . LYS B 1 33 ? 21.902 65.657 99.754 1.00 63.26 53 LYS B CA 1
ATOM 1755 C C . LYS B 1 33 ? 22.202 64.346 99.028 1.00 63.26 53 LYS B C 1
ATOM 1756 O O . LYS B 1 33 ? 22.241 64.294 97.784 1.00 69.51 53 LYS B O 1
ATOM 1762 N N . GLU B 1 34 ? 22.412 63.289 99.811 1.00 64.59 54 GLU B N 1
ATOM 1763 C CA . GLU B 1 34 ? 22.680 61.969 99.232 1.00 69.15 54 GLU B CA 1
ATOM 1764 C C . GLU B 1 34 ? 21.570 61.535 98.261 1.00 72.46 54 GLU B C 1
ATOM 1765 O O . GLU B 1 34 ? 21.837 61.124 97.110 1.00 71.00 54 GLU B O 1
ATOM 1771 N N . GLN B 1 35 ? 20.327 61.647 98.727 1.00 60.33 55 GLN B N 1
ATOM 1772 C CA . GLN B 1 35 ? 19.173 61.287 97.912 1.00 61.52 55 GLN B CA 1
ATOM 1773 C C . GLN B 1 35 ? 19.102 62.111 96.636 1.00 61.23 55 GLN B C 1
ATOM 1774 O O . GLN B 1 35 ? 18.809 61.577 95.569 1.00 71.22 55 GLN B O 1
ATOM 1780 N N . GLU B 1 36 ? 19.378 63.407 96.750 1.00 66.39 56 GLU B N 1
ATOM 1781 C CA . GLU B 1 36 ? 19.395 64.282 95.582 1.00 72.68 56 GLU B CA 1
ATOM 1782 C C . GLU B 1 36 ? 20.378 63.776 94.525 1.00 75.23 56 GLU B C 1
ATOM 1783 O O . GLU B 1 36 ? 20.023 63.656 93.340 1.00 75.58 56 GLU B O 1
ATOM 1789 N N . ALA B 1 37 ? 21.600 63.462 94.958 1.00 60.64 57 ALA B N 1
ATOM 1790 C CA . ALA B 1 37 ? 22.608 62.925 94.040 1.00 63.90 57 ALA B CA 1
ATOM 1791 C C . ALA B 1 37 ? 22.147 61.634 93.346 1.00 61.51 57 ALA B C 1
ATOM 1792 O O . ALA B 1 37 ? 22.217 61.508 92.103 1.00 66.65 57 ALA B O 1
ATOM 1794 N N . LYS B 1 38 ? 21.665 60.684 94.146 1.00 58.39 58 LYS B N 1
ATOM 1795 C CA . LYS B 1 38 ? 21.199 59.410 93.590 1.00 61.19 58 LYS B CA 1
ATOM 1796 C C . LYS B 1 38 ? 20.079 59.606 92.566 1.00 64.28 58 LYS B C 1
ATOM 1797 O O . LYS B 1 38 ? 20.069 58.974 91.496 1.00 74.98 58 LYS B O 1
ATOM 1803 N N . ILE B 1 39 ? 19.144 60.493 92.895 1.00 63.93 59 ILE B N 1
ATOM 1804 C CA . ILE B 1 39 ? 18.040 60.808 91.996 1.00 64.58 59 ILE B CA 1
ATOM 1805 C C . ILE B 1 39 ? 18.555 61.383 90.677 1.00 65.51 59 ILE B C 1
ATOM 1806 O O . ILE B 1 39 ? 18.089 60.992 89.607 1.00 65.93 59 ILE B O 1
ATOM 1811 N N . ASN B 1 40 ? 19.526 62.292 90.749 1.00 69.08 60 ASN B N 1
ATOM 1812 C CA . ASN B 1 40 ? 20.149 62.800 89.526 1.00 68.29 60 ASN B CA 1
ATOM 1813 C C . ASN B 1 40 ? 20.704 61.684 88.633 1.00 68.52 60 ASN B C 1
ATOM 1814 O O . ASN B 1 40 ? 20.416 61.636 87.416 1.00 72.35 60 ASN B O 1
ATOM 1819 N N . LEU B 1 41 ? 21.483 60.786 89.242 1.00 64.28 61 LEU B N 1
ATOM 1820 C CA . LEU B 1 41 ? 21.987 59.613 88.515 1.00 64.60 61 LEU B CA 1
ATOM 1821 C C . LEU B 1 41 ? 20.863 58.855 87.804 1.00 64.42 61 LEU B C 1
ATOM 1822 O O . LEU B 1 41 ? 20.913 58.624 86.579 1.00 70.22 61 LEU B O 1
ATOM 1827 N N . LEU B 1 42 ? 19.849 58.480 88.584 1.00 65.65 62 LEU B N 1
ATOM 1828 C CA . LEU B 1 42 ? 18.697 57.744 88.064 1.00 61.66 62 LEU B CA 1
ATOM 1829 C C . LEU B 1 42 ? 18.042 58.446 86.876 1.00 62.04 62 LEU B C 1
ATOM 1830 O O . LEU B 1 42 ? 17.735 57.814 85.862 1.00 67.77 62 LEU B O 1
ATOM 1835 N N . GLU B 1 43 ? 17.845 59.755 87.005 1.00 61.24 63 GLU B N 1
ATOM 1836 C CA . GLU B 1 43 ? 17.216 60.548 85.956 1.00 66.17 63 GLU B CA 1
ATOM 1837 C C . GLU B 1 43 ? 18.014 60.523 84.657 1.00 68.74 63 GLU B C 1
ATOM 1838 O O . GLU B 1 43 ? 17.449 60.285 83.585 1.00 68.32 63 GLU B O 1
ATOM 1844 N N . LYS B 1 44 ? 19.321 60.758 84.749 1.00 63.55 64 LYS B N 1
ATOM 1845 C CA . LYS B 1 44 ? 20.150 60.752 83.543 1.00 66.40 64 LYS B CA 1
ATOM 1846 C C . LYS B 1 44 ? 20.143 59.385 82.844 1.00 75.21 64 LYS B C 1
ATOM 1847 O O . LYS B 1 44 ? 19.835 59.276 81.634 1.00 83.24 64 LYS B O 1
ATOM 1853 N N . GLN B 1 45 ? 20.454 58.341 83.613 1.00 71.56 65 GLN B N 1
ATOM 1854 C CA . GLN B 1 45 ? 20.462 56.984 83.062 1.00 70.26 65 GLN B CA 1
ATOM 1855 C C . GLN B 1 45 ? 19.113 56.631 82.426 1.00 70.73 65 GLN B C 1
ATOM 1856 O O . GLN B 1 45 ? 19.059 56.006 81.359 1.00 73.97 65 GLN B O 1
ATOM 1862 N N . GLN B 1 46 ? 18.029 57.065 83.064 1.00 66.92 66 GLN B N 1
ATOM 1863 C CA . GLN B 1 46 ? 16.689 56.781 82.562 1.00 64.28 66 GLN B CA 1
ATOM 1864 C C . GLN B 1 46 ? 16.376 57.532 81.270 1.00 60.36 66 GLN B C 1
ATOM 1865 O O . GLN B 1 46 ? 15.676 57.009 80.407 1.00 69.24 66 GLN B O 1
ATOM 1871 N N . ALA B 1 47 ? 16.887 58.754 81.140 1.00 60.50 67 ALA B N 1
ATOM 1872 C CA . ALA B 1 47 ? 16.760 59.477 79.878 1.00 65.75 67 ALA B CA 1
ATOM 1873 C C . ALA B 1 47 ? 17.425 58.677 78.761 1.00 67.80 67 ALA B C 1
ATOM 1874 O O . ALA B 1 47 ? 16.819 58.446 77.695 1.00 71.56 67 ALA B O 1
ATOM 1876 N N . THR B 1 48 ? 18.664 58.245 79.013 1.00 66.57 68 THR B N 1
ATOM 1877 C CA . THR B 1 48 ? 19.377 57.407 78.039 1.00 66.18 68 THR B CA 1
ATOM 1878 C C . THR B 1 48 ? 18.562 56.164 77.642 1.00 67.93 68 THR B C 1
ATOM 1879 O O . THR B 1 48 ? 18.367 55.879 76.447 1.00 72.80 68 THR B O 1
ATOM 1883 N N . ILE B 1 49 ? 18.074 55.443 78.651 1.00 63.97 69 ILE B N 1
ATOM 1884 C CA . ILE B 1 49 ? 17.277 54.237 78.426 1.00 61.20 69 ILE B CA 1
ATOM 1885 C C . ILE B 1 49 ? 16.034 54.509 77.580 1.00 68.35 69 ILE B C 1
ATOM 1886 O O . ILE B 1 49 ? 15.747 53.773 76.635 1.00 67.31 69 ILE B O 1
ATOM 1891 N N . ILE B 1 50 ? 15.307 55.568 77.925 1.00 68.91 70 ILE B N 1
ATOM 1892 C CA . ILE B 1 50 ? 14.121 55.982 77.180 1.00 68.39 70 ILE B CA 1
ATOM 1893 C C . ILE B 1 50 ? 14.453 56.223 75.708 1.00 67.30 70 ILE B C 1
ATOM 1894 O O . ILE B 1 50 ? 13.702 55.812 74.812 1.00 68.28 70 ILE B O 1
ATOM 1899 N N . ASN B 1 51 ? 15.590 56.870 75.462 1.00 68.69 71 ASN B N 1
ATOM 1900 C CA . ASN B 1 51 ? 16.049 57.073 74.089 1.00 77.22 71 ASN B CA 1
ATOM 1901 C C . ASN B 1 51 ? 16.269 55.746 73.350 1.00 74.73 71 ASN B C 1
ATOM 1902 O O . ASN B 1 51 ? 15.707 55.518 72.260 1.00 74.07 71 ASN B O 1
ATOM 1907 N N . THR B 1 52 ? 17.070 54.868 73.956 1.00 72.16 72 THR B N 1
ATOM 1908 C CA . THR B 1 52 ? 17.353 53.553 73.369 1.00 67.48 72 THR B CA 1
ATOM 1909 C C . THR B 1 52 ? 16.069 52.780 73.047 1.00 66.74 72 THR B C 1
ATOM 1910 O O . THR B 1 52 ? 15.924 52.219 71.956 1.00 67.74 72 THR B O 1
ATOM 1914 N N . THR B 1 53 ? 15.142 52.767 74.000 1.00 62.04 73 THR B N 1
ATOM 1915 C CA . THR B 1 53 ? 13.860 52.095 73.837 1.00 61.07 73 THR B CA 1
ATOM 1916 C C . THR B 1 53 ? 13.070 52.682 72.674 1.00 68.76 73 THR B C 1
ATOM 1917 O O . THR B 1 53 ? 12.473 51.947 71.884 1.00 71.15 73 THR B O 1
ATOM 1921 N N . LYS B 1 54 ? 13.074 54.008 72.571 1.00 67.76 74 LYS B N 1
ATOM 1922 C CA . LYS B 1 54 ? 12.376 54.688 71.480 1.00 71.52 74 LYS B CA 1
ATOM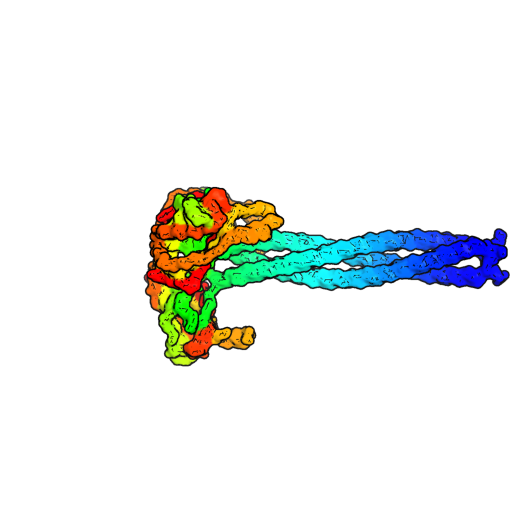 1923 C C . LYS B 1 54 ? 12.911 54.227 70.121 1.00 74.46 74 LYS B C 1
ATOM 1924 O O . LYS B 1 54 ? 12.136 53.845 69.226 1.00 74.53 74 LYS B O 1
ATOM 1930 N N . LYS B 1 55 ? 14.235 54.245 69.976 1.00 73.30 75 LYS B N 1
ATOM 1931 C CA . LYS B 1 55 ? 14.858 53.758 68.743 1.00 74.01 75 LYS B CA 1
ATOM 1932 C C . LYS B 1 55 ? 14.499 52.296 68.447 1.00 77.96 75 LYS B C 1
ATOM 1933 O O . LYS B 1 55 ? 14.152 51.945 67.310 1.00 84.97 75 LYS B O 1
ATOM 1939 N N . VAL B 1 56 ? 14.580 51.454 69.474 1.00 68.99 76 VAL B N 1
ATOM 1940 C CA . VAL B 1 56 ? 14.270 50.032 69.329 1.00 70.09 76 VAL B CA 1
ATOM 1941 C C . VAL B 1 56 ? 12.845 49.785 68.836 1.00 71.29 76 VAL B C 1
ATOM 1942 O O . VAL B 1 56 ? 12.628 48.984 67.924 1.00 73.07 76 VAL B O 1
ATOM 1946 N N . THR B 1 57 ? 11.878 50.477 69.432 1.00 76.26 77 THR B N 1
ATOM 1947 C CA . THR B 1 57 ? 10.493 50.356 68.988 1.00 80.99 77 THR B CA 1
ATOM 1948 C C . THR B 1 57 ? 10.365 50.814 67.542 1.00 80.57 77 THR B C 1
ATOM 1949 O O . THR B 1 57 ? 9.677 50.175 66.732 1.00 82.67 77 THR B O 1
ATOM 1953 N N . GLU B 1 58 ? 11.036 51.920 67.228 1.00 80.18 78 GLU B N 1
ATOM 1954 C CA . GLU B 1 58 ? 11.044 52.442 65.866 1.00 85.06 78 GLU B CA 1
ATOM 1955 C C . GLU B 1 58 ? 11.467 51.366 64.861 1.00 83.86 78 GLU B C 1
ATOM 1956 O O . GLU B 1 58 ? 10.787 51.150 63.856 1.00 84.22 78 GLU B O 1
ATOM 1962 N N . VAL B 1 59 ? 12.575 50.684 65.146 1.00 75.44 79 VAL B N 1
ATOM 1963 C CA . VAL B 1 59 ? 13.069 49.620 64.267 1.00 69.54 79 VAL B CA 1
ATOM 1964 C C . VAL B 1 59 ? 12.119 48.418 64.182 1.00 65.66 79 VAL B C 1
ATOM 1965 O O . VAL B 1 59 ? 11.788 47.924 63.085 1.00 68.56 79 VAL B O 1
ATOM 1969 N N . VAL B 1 60 ? 11.692 47.952 65.351 1.00 63.16 80 VAL B N 1
ATOM 1970 C CA . VAL B 1 60 ? 10.803 46.800 65.453 1.00 72.18 80 VAL B CA 1
ATOM 1971 C C . VAL B 1 60 ? 9.531 46.980 64.627 1.00 69.35 80 VAL B C 1
ATOM 1972 O O . VAL B 1 60 ? 9.055 46.028 63.997 1.00 63.34 80 VAL B O 1
ATOM 1976 N N . GLY B 1 61 ? 9.004 48.205 64.612 1.00 62.68 81 GLY B N 1
ATOM 1977 C CA . GLY B 1 61 ? 7.860 48.526 63.775 1.00 62.72 81 GLY B CA 1
ATOM 1978 C C . GLY B 1 61 ? 8.079 48.166 62.314 1.00 63.91 81 GLY B C 1
ATOM 1979 O O . GLY B 1 61 ? 7.319 47.381 61.733 1.00 74.75 81 GLY B O 1
ATOM 1980 N N . ARG B 1 62 ? 9.130 48.727 61.723 1.00 60.28 82 ARG B N 1
ATOM 1981 C CA . ARG B 1 62 ? 9.459 48.452 60.327 1.00 74.87 82 ARG B CA 1
ATOM 1982 C C . ARG B 1 62 ? 9.714 46.971 60.071 1.00 77.39 82 ARG B C 1
ATOM 1983 O O . ARG B 1 62 ? 9.342 46.450 59.020 1.00 80.79 82 ARG B O 1
ATOM 1991 N N . VAL B 1 63 ? 10.346 46.295 61.027 1.00 74.99 83 VAL B N 1
ATOM 1992 C CA . VAL B 1 63 ? 10.577 44.857 60.888 1.00 71.32 83 VAL B CA 1
ATOM 1993 C C . VAL B 1 63 ? 9.262 44.074 60.772 1.00 74.43 83 VAL B C 1
ATOM 1994 O O . VAL B 1 63 ? 9.081 43.258 59.852 1.00 81.22 83 VAL B O 1
ATOM 1998 N N . GLU B 1 64 ? 8.354 44.337 61.710 1.00 75.06 84 GLU B N 1
ATOM 1999 C CA . GLU B 1 64 ? 7.028 43.721 61.731 1.00 82.84 84 GLU B CA 1
ATOM 2000 C C . GLU B 1 64 ? 6.296 43.961 60.413 1.00 82.08 84 GLU B C 1
ATOM 2001 O O . GLU B 1 64 ? 5.873 43.013 59.725 1.00 87.94 84 GLU B O 1
ATOM 2007 N N . ARG B 1 65 ? 6.187 45.237 60.045 1.00 76.68 85 ARG B N 1
ATOM 2008 C CA . ARG B 1 65 ? 5.492 45.631 58.821 1.00 85.35 85 ARG B CA 1
ATOM 2009 C C . ARG B 1 65 ? 6.196 45.152 57.553 1.00 87.93 85 ARG B C 1
ATOM 2010 O O . ARG B 1 65 ? 5.757 45.451 56.446 1.00 94.15 85 ARG B O 1
ATOM 2018 N N . LYS B 1 66 ? 7.287 44.410 57.721 1.00 86.33 86 LYS B N 1
ATOM 2019 C CA . LYS B 1 66 ? 8.005 43.826 56.597 1.00 79.04 86 LYS B CA 1
ATOM 2020 C C . LYS B 1 66 ? 7.815 42.321 56.518 1.00 82.32 86 LYS B C 1
ATOM 2021 O O . LYS B 1 66 ? 7.616 41.779 55.429 1.00 82.43 86 LYS B O 1
ATOM 2027 N N . GLN B 1 67 ? 7.885 41.641 57.661 1.00 82.39 87 GLN B N 1
ATOM 2028 C CA . GLN B 1 67 ? 7.586 40.208 57.682 1.00 80.44 87 GLN B CA 1
ATOM 2029 C C . GLN B 1 67 ? 6.124 40.003 57.283 1.00 83.55 87 GLN B C 1
ATOM 2030 O O . GLN B 1 67 ? 5.732 38.938 56.769 1.00 84.00 87 GLN B O 1
ATOM 2036 N N . ARG B 1 68 ? 5.328 41.045 57.520 1.00 79.89 88 ARG B N 1
ATOM 2037 C CA . ARG B 1 68 ? 3.939 41.086 57.070 1.00 86.72 88 ARG B CA 1
ATOM 2038 C C . ARG B 1 68 ? 3.775 40.709 55.592 1.00 90.18 88 ARG B C 1
ATOM 2039 O O . ARG B 1 68 ? 2.763 40.129 55.201 1.00 86.99 88 ARG B O 1
ATOM 2047 N N . LEU B 1 69 ? 4.777 41.029 54.779 1.00 87.57 89 LEU B N 1
ATOM 2048 C CA . LEU B 1 69 ? 4.707 40.779 53.340 1.00 82.40 89 LEU B CA 1
ATOM 2049 C C . LEU B 1 69 ? 4.961 39.322 52.964 1.00 86.35 89 LEU B C 1
ATOM 2050 O O . LEU B 1 69 ? 4.555 38.872 51.892 1.00 96.82 89 LEU B O 1
ATOM 2055 N N . PHE B 1 70 ? 5.639 38.587 53.836 1.00 87.64 90 PHE B N 1
ATOM 2056 C CA . PHE B 1 70 ? 5.785 37.153 53.636 1.00 94.47 90 PHE B CA 1
ATOM 2057 C C . PHE B 1 70 ? 4.572 36.435 54.201 1.00 95.89 90 PHE B C 1
ATOM 2058 O O . PHE B 1 70 ? 4.160 35.395 53.688 1.00 99.27 90 PHE B O 1
ATOM 2066 N N . ASP B 1 71 ? 4.000 36.997 55.263 1.00 90.60 91 ASP B N 1
ATOM 2067 C CA . ASP B 1 71 ? 2.831 36.382 55.893 1.00 90.42 91 ASP B CA 1
ATOM 2068 C C . ASP B 1 71 ? 1.613 36.278 54.961 1.00 89.65 91 ASP B C 1
ATOM 2069 O O . ASP B 1 71 ? 0.941 35.244 54.924 1.00 91.60 91 ASP B O 1
ATOM 2074 N N . TYR B 1 72 ? 1.339 37.341 54.206 1.00 83.47 92 TYR B N 1
ATOM 2075 C CA . TYR B 1 72 ? 0.183 37.369 53.307 1.00 88.97 92 TYR B CA 1
ATOM 2076 C C . TYR B 1 72 ? 0.251 38.547 52.341 1.00 85.17 92 TYR B C 1
ATOM 2077 O O . TYR B 1 72 ? 1.194 39.334 52.386 1.00 81.85 92 TYR B O 1
ATOM 2086 N N . THR B 1 73 ? -0.752 38.668 51.473 1.00 63.27 93 THR B N 1
ATOM 2087 C CA . THR B 1 73 ? -0.823 39.812 50.563 1.00 56.81 93 THR B CA 1
ATOM 2088 C C . THR B 1 73 ? -2.073 40.660 50.799 1.00 57.12 93 THR B C 1
ATOM 2089 O O . THR B 1 73 ? -3.195 40.168 50.685 1.00 57.22 93 THR B O 1
ATOM 2093 N N . GLU B 1 74 ? -1.875 41.935 51.122 1.00 64.54 94 GLU B N 1
ATOM 2094 C CA . GLU B 1 74 ? -2.986 42.860 51.340 1.00 61.96 94 GLU B CA 1
ATOM 2095 C C . GLU B 1 74 ? -3.072 43.862 50.196 1.00 61.38 94 GLU B C 1
ATOM 2096 O O . GLU B 1 74 ? -2.057 44.429 49.791 1.00 59.68 94 GLU B O 1
ATOM 2102 N N . LEU B 1 75 ? -4.279 44.091 49.686 1.00 61.12 95 LEU B N 1
ATOM 2103 C CA . LEU B 1 75 ? -4.465 45.045 48.598 1.00 65.85 95 LEU B CA 1
ATOM 2104 C C . LEU B 1 75 ? -5.852 45.684 48.577 1.00 70.76 95 LEU B C 1
ATOM 2105 O O . LEU B 1 75 ? -6.776 45.225 49.242 1.00 69.89 95 LEU B O 1
ATOM 2110 N N . ASP B 1 76 ? -5.976 46.753 47.798 1.00 71.55 96 ASP B N 1
ATOM 2111 C CA . ASP B 1 76 ? -7.261 47.368 47.499 1.00 61.12 96 ASP B CA 1
ATOM 2112 C C . ASP B 1 76 ? -7.588 46.988 46.061 1.00 62.82 96 ASP B C 1
ATOM 2113 O O . ASP B 1 76 ? -7.077 47.604 45.125 1.00 67.84 96 ASP B O 1
ATOM 2118 N N . PRO B 1 77 ? -8.443 45.970 45.881 1.00 66.05 97 PRO B N 1
ATOM 2119 C CA . PRO B 1 77 ? -8.761 45.411 44.560 1.00 58.08 97 PRO B CA 1
ATOM 2120 C C . PRO B 1 77 ? -9.352 46.440 43.600 1.00 63.63 97 PRO B C 1
ATOM 2121 O O . PRO B 1 77 ? -9.338 46.214 42.392 1.00 75.51 97 PRO B O 1
ATOM 2125 N N . SER B 1 78 ? -9.859 47.548 44.131 1.00 54.25 98 SER B N 1
ATOM 2126 C CA . SER B 1 78 ? -10.397 48.611 43.293 1.00 64.41 98 SER B CA 1
ATOM 2127 C C . SER B 1 78 ? -9.283 49.490 42.719 1.00 76.87 98 SER B C 1
ATOM 2128 O O . SER B 1 78 ? -9.512 50.265 41.793 1.00 81.97 98 SER B O 1
ATOM 2131 N N . GLN B 1 79 ? -8.077 49.360 43.266 1.00 74.43 99 GLN B N 1
ATOM 2132 C CA . GLN B 1 79 ? -6.953 50.187 42.842 1.00 73.16 99 GLN B CA 1
ATOM 2133 C C . GLN B 1 79 ? -5.772 49.344 42.383 1.00 77.52 99 GLN B C 1
ATOM 2134 O O . GLN B 1 79 ? -4.674 49.858 42.180 1.00 86.56 99 GLN B O 1
ATOM 2140 N N . THR B 1 80 ? -6.001 48.048 42.213 1.00 79.15 100 THR B N 1
ATOM 2141 C CA . THR B 1 80 ? -4.916 47.129 41.895 1.00 79.86 100 THR B CA 1
ATOM 2142 C C . THR B 1 80 ? -5.212 46.269 40.672 1.00 81.02 100 THR B C 1
ATOM 2143 O O . THR B 1 80 ? -6.281 45.669 40.563 1.00 95.30 100 THR B O 1
ATOM 2147 N N . HIS B 1 81 ? -4.258 46.227 39.747 1.00 75.77 101 HIS B N 1
ATOM 2148 C CA . HIS B 1 81 ? -4.344 45.346 38.593 1.00 80.55 101 HIS B CA 1
ATOM 2149 C C . HIS B 1 81 ? -3.491 44.104 38.837 1.00 76.12 101 HIS B C 1
ATOM 2150 O O . HIS B 1 81 ? -4.015 42.998 38.976 1.00 74.97 101 HIS B O 1
ATOM 2152 N N . TYR B 1 82 ? -2.177 44.298 38.897 1.00 72.31 102 TYR B N 1
ATOM 2153 C CA . TYR B 1 82 ? -1.242 43.207 39.159 1.00 68.98 102 TYR B CA 1
ATOM 2154 C C . TYR B 1 82 ? -0.891 43.093 40.639 1.00 66.43 102 TYR B C 1
ATOM 2155 O O . TYR B 1 82 ? -0.874 44.090 41.360 1.00 66.03 102 TYR B O 1
ATOM 2164 N N . PHE B 1 83 ? -0.603 41.872 41.080 1.00 60.93 103 PHE B N 1
ATOM 2165 C CA . PHE B 1 83 ? -0.145 41.632 42.445 1.00 57.06 103 PHE B CA 1
ATOM 2166 C C . PHE B 1 83 ? 0.624 40.316 42.558 1.00 58.45 103 PHE B C 1
ATOM 2167 O O . PHE B 1 83 ? 0.593 39.488 41.651 1.00 56.39 103 PHE B O 1
ATOM 2175 N N . ILE B 1 84 ? 1.314 40.129 43.678 1.00 65.48 104 ILE B N 1
ATOM 2176 C CA . ILE B 1 84 ? 2.096 38.918 43.908 1.00 61.17 104 ILE B CA 1
ATOM 2177 C C . ILE B 1 84 ? 1.701 38.248 45.227 1.00 61.09 104 ILE B C 1
ATOM 2178 O O . ILE B 1 84 ? 1.448 38.928 46.224 1.00 63.32 104 ILE B O 1
ATOM 2183 N N . ILE B 1 85 ? 1.635 36.918 45.223 1.00 55.45 105 ILE B N 1
ATOM 2184 C CA . ILE B 1 85 ? 1.457 36.154 46.453 1.00 59.23 105 ILE B CA 1
ATOM 2185 C C . ILE B 1 85 ? 2.658 35.230 46.635 1.00 62.44 105 ILE B C 1
ATOM 2186 O O . ILE B 1 85 ? 2.959 34.416 45.764 1.00 56.54 105 ILE B O 1
ATOM 2191 N N . ASN B 1 86 ? 3.352 35.363 47.760 1.00 58.13 106 ASN B N 1
ATOM 2192 C CA . ASN B 1 86 ? 4.570 34.592 47.995 1.00 59.79 106 ASN B CA 1
ATOM 2193 C C . ASN B 1 86 ? 4.769 34.305 49.479 1.00 68.38 106 ASN B C 1
ATOM 2194 O O . ASN B 1 86 ? 5.046 35.214 50.264 1.00 72.30 106 ASN B O 1
ATOM 2199 N N . ASN B 1 87 ? 4.632 33.036 49.853 1.00 69.71 107 ASN B N 1
ATOM 2200 C CA . ASN B 1 87 ? 4.756 32.636 51.248 1.00 68.74 107 ASN B CA 1
ATOM 2201 C C . ASN B 1 87 ? 6.126 32.052 51.575 1.00 63.97 107 ASN B C 1
ATOM 2202 O O . ASN B 1 87 ? 6.333 31.493 52.651 1.00 72.11 107 ASN B O 1
ATOM 2207 N N . GLY B 1 88 ? 7.056 32.178 50.635 1.00 65.44 108 GLY B N 1
ATOM 2208 C CA . GLY B 1 88 ? 8.402 31.669 50.827 1.00 60.12 108 GLY B CA 1
ATOM 2209 C C . GLY B 1 88 ? 8.601 30.294 50.223 1.00 77.07 108 GLY B C 1
ATOM 2210 O O . GLY B 1 88 ? 9.724 29.788 50.164 1.00 76.28 108 GLY B O 1
ATOM 2211 N N . ASN B 1 89 ? 7.508 29.685 49.775 1.00 75.93 109 ASN B N 1
ATOM 2212 C CA . ASN B 1 89 ? 7.565 28.362 49.161 1.00 81.53 109 ASN B CA 1
ATOM 2213 C C . ASN B 1 89 ? 6.954 28.358 47.766 1.00 80.96 109 ASN B C 1
ATOM 2214 O O . ASN B 1 89 ? 7.550 27.847 46.816 1.00 79.74 109 ASN B O 1
ATOM 2219 N N . ILE B 1 90 ? 5.764 28.937 47.653 1.00 74.29 110 ILE B N 1
ATOM 2220 C CA . ILE B 1 90 ? 5.054 28.998 46.384 1.00 73.83 110 ILE B CA 1
ATOM 2221 C C . ILE B 1 90 ? 4.896 30.442 45.925 1.00 67.45 110 ILE B C 1
ATOM 2222 O O . ILE B 1 90 ? 4.471 31.303 46.695 1.00 70.05 110 ILE B O 1
ATOM 2227 N N . GLY B 1 91 ? 5.254 30.703 44.672 1.00 66.26 111 GLY B N 1
ATOM 2228 C CA . GLY B 1 91 ? 5.138 32.032 44.101 1.00 52.72 111 GLY B CA 1
ATOM 2229 C C . GLY B 1 91 ? 4.042 32.098 43.055 1.00 63.11 111 GLY B C 1
ATOM 2230 O O . GLY B 1 91 ? 4.036 31.323 42.101 1.00 57.92 111 GLY B O 1
ATOM 2231 N N . LEU B 1 92 ? 3.108 33.024 43.242 1.00 64.77 112 LEU B N 1
ATOM 2232 C CA . LEU B 1 92 ? 2.010 33.214 42.306 1.00 59.23 112 LEU B CA 1
ATOM 2233 C C . LEU B 1 92 ? 1.916 34.675 41.898 1.00 61.45 112 LEU B C 1
ATOM 2234 O O . LEU B 1 92 ? 2.161 35.569 42.708 1.00 64.06 112 LEU B O 1
ATOM 2239 N N . ALA B 1 93 ? 1.570 34.917 40.639 1.00 64.97 113 ALA B N 1
ATOM 2240 C CA . ALA B 1 93 ? 1.298 36.278 40.187 1.00 60.17 113 ALA B CA 1
ATOM 2241 C C . ALA B 1 93 ? -0.150 36.393 39.732 1.00 58.96 113 ALA B C 1
ATOM 2242 O O . ALA B 1 93 ? -0.677 35.507 39.069 1.00 59.99 113 ALA B O 1
ATOM 2244 N N . GLY B 1 94 ? -0.797 37.489 40.100 1.00 58.01 114 GLY B N 1
ATOM 2245 C CA . GLY B 1 94 ? -2.196 37.662 39.780 1.00 58.65 114 GLY B CA 1
ATOM 2246 C C . GLY B 1 94 ? -2.474 38.953 39.047 1.00 64.33 114 GLY B C 1
ATOM 2247 O O . GLY B 1 94 ? -1.824 39.970 39.283 1.00 68.52 114 GLY B O 1
ATOM 2248 N N . ARG B 1 95 ? -3.442 38.907 38.140 1.00 70.84 115 ARG B N 1
ATOM 2249 C CA . ARG B 1 95 ? -3.934 40.119 37.505 1.00 72.17 115 ARG B CA 1
ATOM 2250 C C . ARG B 1 95 ? -5.455 40.155 37.581 1.00 71.84 115 ARG B C 1
ATOM 2251 O O . ARG B 1 95 ? -6.131 39.207 37.187 1.00 67.34 115 ARG B O 1
ATOM 2259 N N . ILE B 1 96 ? -5.989 41.245 38.120 1.00 71.55 116 ILE B N 1
ATOM 2260 C CA . ILE B 1 96 ? -7.431 41.391 38.239 1.00 67.43 116 ILE B CA 1
ATOM 2261 C C . ILE B 1 96 ? -8.020 41.882 36.920 1.00 66.87 116 ILE B C 1
ATOM 2262 O O . ILE B 1 96 ? -7.628 42.929 36.407 1.00 73.02 116 ILE B O 1
ATOM 2267 N N . LEU B 1 97 ? -8.955 41.112 36.373 1.00 66.97 117 LEU B N 1
ATOM 2268 C CA . LEU B 1 97 ? -9.572 41.427 35.089 1.00 70.50 117 LEU B CA 1
ATOM 2269 C C . LEU B 1 97 ? -10.808 42.295 35.282 1.00 72.30 117 LEU B C 1
ATOM 2270 O O . LEU B 1 97 ? -11.000 43.282 34.571 1.00 76.18 117 LEU B O 1
ATOM 2275 N N . SER B 1 98 ? -11.642 41.923 36.250 1.00 68.36 118 SER B N 1
ATOM 2276 C CA . SER B 1 98 ? -12.842 42.688 36.560 1.00 71.53 118 SER B CA 1
ATOM 2277 C C . SER B 1 98 ? -13.427 42.320 37.919 1.00 72.88 118 SER B C 1
ATOM 2278 O O . SER B 1 98 ? -13.169 41.241 38.450 1.00 73.85 118 SER B O 1
ATOM 2281 N N . ILE B 1 99 ? -14.209 43.235 38.481 1.00 78.33 119 ILE B N 1
ATOM 2282 C CA . ILE B 1 99 ? -14.986 42.953 39.680 1.00 72.37 119 ILE B CA 1
ATOM 2283 C C . ILE B 1 99 ? -16.463 43.178 39.374 1.00 75.81 119 ILE B C 1
ATOM 2284 O O . ILE B 1 99 ? -16.869 44.280 39.008 1.00 83.31 119 ILE B O 1
ATOM 2289 N N . GLU B 1 100 ? -17.259 42.125 39.514 1.00 77.28 120 GLU B N 1
ATOM 2290 C CA . GLU B 1 100 ? -18.670 42.182 39.154 1.00 89.29 120 GLU B CA 1
ATOM 2291 C C . GLU B 1 100 ? -19.584 41.955 40.353 1.00 85.92 120 GLU B C 1
ATOM 2292 O O . GLU B 1 100 ? -19.252 41.192 41.258 1.00 89.54 120 GLU B O 1
ATOM 2298 N N . PRO B 1 101 ? -20.743 42.626 40.362 1.00 79.67 121 PRO B N 1
ATOM 2299 C CA . PRO B 1 101 ? -21.738 42.412 41.415 1.00 77.07 121 PRO B CA 1
ATOM 2300 C C . PRO B 1 101 ? -22.568 41.162 41.152 1.00 87.09 121 PRO B C 1
ATOM 2301 O O . PRO B 1 101 ? -23.017 40.930 40.028 1.00 94.85 121 PRO B O 1
ATOM 2305 N N . ILE B 1 102 ? -22.756 40.353 42.187 1.00 90.93 122 ILE B N 1
ATOM 2306 C CA . ILE B 1 102 ? -23.635 39.197 42.093 1.00 101.67 122 ILE B CA 1
ATOM 2307 C C . ILE B 1 102 ? -24.582 39.183 43.282 1.00 109.40 122 ILE B C 1
ATOM 2308 O O . ILE B 1 102 ? -24.610 40.127 44.071 1.00 113.45 122 ILE B O 1
ATOM 2313 N N . ASP B 1 103 ? -25.356 38.111 43.405 1.00 114.18 123 ASP B N 1
ATOM 2314 C CA . ASP B 1 103 ? -26.337 37.997 44.476 1.00 116.59 123 ASP B CA 1
ATOM 2315 C C . ASP B 1 103 ? -25.670 38.078 45.847 1.00 109.71 123 ASP B C 1
ATOM 2316 O O . ASP B 1 103 ? -24.994 37.141 46.277 1.00 109.05 123 ASP B O 1
ATOM 2321 N N . ASN B 1 104 ? -25.861 39.219 46.506 1.00 102.85 124 ASN B N 1
ATOM 2322 C CA . ASN B 1 104 ? -25.357 39.478 47.857 1.00 101.20 124 ASN B CA 1
ATOM 2323 C C . ASN B 1 104 ? -23.836 39.600 47.960 1.00 97.62 124 ASN B C 1
ATOM 2324 O O . ASN B 1 104 ? -23.257 39.327 49.010 1.00 100.30 124 ASN B O 1
ATOM 2329 N N . GLY B 1 105 ? -23.184 40.016 46.879 1.00 93.17 125 GLY B N 1
ATOM 2330 C CA . GLY B 1 105 ? -21.748 40.219 46.930 1.00 86.01 125 GLY B CA 1
ATOM 2331 C C . GLY B 1 105 ? -21.064 40.561 45.622 1.00 86.63 125 GLY B C 1
ATOM 2332 O O . GLY B 1 105 ? -21.698 40.988 44.656 1.00 89.54 125 GLY B O 1
ATOM 2333 N N . SER B 1 106 ? -19.750 40.367 45.605 1.00 80.29 126 SER B N 1
ATOM 2334 C CA . SER B 1 106 ? -18.931 40.702 44.453 1.00 78.90 126 SER B CA 1
ATOM 2335 C C . SER B 1 106 ? -18.249 39.456 43.907 1.00 82.34 126 SER B C 1
ATOM 2336 O O . SER B 1 106 ? -18.087 38.466 44.616 1.00 73.95 126 SER B O 1
ATOM 2339 N N . VAL B 1 107 ? -17.850 39.510 42.642 1.00 80.72 127 VAL B N 1
ATOM 2340 C CA . VAL B 1 107 ? -17.061 38.442 42.049 1.00 69.79 127 VAL B CA 1
ATOM 2341 C C . VAL B 1 107 ? -15.826 39.019 41.375 1.00 70.47 127 VAL B C 1
ATOM 2342 O O . VAL B 1 107 ? -15.927 39.861 40.482 1.00 82.55 127 VAL B O 1
ATOM 2346 N N . ILE B 1 108 ? -14.661 38.571 41.824 1.00 67.57 128 ILE B N 1
ATOM 2347 C CA . ILE B 1 108 ? -13.403 38.996 41.236 1.00 66.53 128 ILE B CA 1
ATOM 2348 C C . ILE B 1 108 ? -12.928 37.972 40.218 1.00 67.16 128 ILE B C 1
ATOM 2349 O O . ILE B 1 108 ? -12.544 36.861 40.578 1.00 71.67 128 ILE B O 1
ATOM 2354 N N . HIS B 1 109 ? -12.967 38.344 38.945 1.00 72.61 129 HIS B N 1
ATOM 2355 C CA . HIS B 1 109 ? -12.381 37.517 37.899 1.00 73.24 129 HIS B CA 1
ATOM 2356 C C . HIS B 1 109 ? -10.915 37.891 37.769 1.00 73.53 129 HIS B C 1
ATOM 2357 O O . HIS B 1 109 ? -10.590 39.059 37.570 1.00 71.35 129 HIS B O 1
ATOM 2364 N N . LEU B 1 110 ? -10.027 36.911 37.890 1.00 77.35 130 LEU B N 1
ATOM 2365 C CA . LEU B 1 110 ? -8.601 37.202 37.802 1.00 77.66 130 LEU B CA 1
ATOM 2366 C C . LEU B 1 110 ? -7.822 36.089 37.120 1.00 74.52 130 LEU B C 1
ATOM 2367 O O . LEU B 1 110 ? -8.319 34.982 36.965 1.00 82.31 130 LEU B O 1
ATOM 2372 N N . ASP B 1 111 ? -6.603 36.398 36.695 1.00 72.06 131 ASP B N 1
ATOM 2373 C CA . ASP B 1 111 ? -5.700 35.380 36.178 1.00 75.09 131 ASP B CA 1
ATOM 2374 C C . ASP B 1 111 ? -4.573 35.137 37.168 1.00 71.99 131 ASP B C 1
ATOM 2375 O O . ASP B 1 111 ? -3.909 36.076 37.609 1.00 75.28 131 ASP B O 1
ATOM 2380 N N . LEU B 1 112 ? -4.366 33.871 37.515 1.00 65.68 132 LEU B N 1
ATOM 2381 C CA . LEU B 1 112 ? -3.261 33.478 38.375 1.00 63.45 132 LEU B CA 1
ATOM 2382 C C . LEU B 1 112 ? -2.244 32.695 37.561 1.00 66.60 132 LEU B C 1
ATOM 2383 O O . LEU B 1 112 ? -2.606 31.916 36.680 1.00 69.87 132 LEU B O 1
ATOM 2388 N N . VAL B 1 113 ? -0.968 32.912 37.852 1.00 63.71 133 VAL B N 1
ATOM 2389 C CA . VAL B 1 113 ? 0.095 32.174 37.186 1.00 61.06 133 VAL B CA 1
ATOM 2390 C C . VAL B 1 113 ? 1.146 31.694 38.177 1.00 60.87 133 VAL B C 1
ATOM 2391 O O . VAL B 1 113 ? 1.606 32.452 39.040 1.00 63.53 133 VAL B O 1
ATOM 2395 N N . ASN B 1 114 ? 1.493 30.416 38.049 1.00 65.61 134 ASN B N 1
ATOM 2396 C CA . ASN B 1 114 ? 2.527 29.775 38.850 1.00 58.72 134 ASN B CA 1
ATOM 2397 C C . ASN B 1 114 ? 3.912 30.239 38.412 1.00 59.77 134 ASN B C 1
ATOM 2398 O O . ASN B 1 114 ? 4.316 30.023 37.268 1.00 57.29 134 ASN B O 1
ATOM 2403 N N . LEU B 1 115 ? 4.635 30.873 39.330 1.00 57.35 135 LEU B N 1
ATOM 2404 C CA . LEU B 1 115 ? 5.961 31.415 39.042 1.00 50.36 135 LEU B CA 1
ATOM 2405 C C . LEU B 1 115 ? 7.061 30.362 39.115 1.00 52.52 135 LEU B C 1
ATOM 2406 O O . LEU B 1 115 ? 8.216 30.641 38.788 1.00 54.53 135 LEU B O 1
ATOM 2411 N N . LEU B 1 116 ? 6.700 29.156 39.542 1.00 53.11 136 LEU B N 1
ATOM 2412 C CA . LEU B 1 116 ? 7.667 28.069 39.672 1.00 54.63 136 LEU B CA 1
ATOM 2413 C C . LEU B 1 116 ? 7.824 27.290 38.369 1.00 64.48 136 LEU B C 1
ATOM 2414 O O . LEU B 1 116 ? 7.153 27.581 37.378 1.00 66.31 136 LEU B O 1
ATOM 2419 N N . SER B 1 117 ? 8.709 26.298 38.377 1.00 63.62 137 SER B N 1
ATOM 2420 C CA . SER B 1 117 ? 9.014 25.535 37.169 1.00 68.23 137 SER B CA 1
ATOM 2421 C C . SER B 1 117 ? 8.242 24.220 37.098 1.00 69.64 137 SER B C 1
ATOM 2422 O O . SER B 1 117 ? 8.244 23.547 36.072 1.00 67.76 137 SER B O 1
ATOM 2425 N N . ILE B 1 118 ? 7.588 23.861 38.196 1.00 71.05 138 ILE B N 1
ATOM 2426 C CA . ILE B 1 118 ? 6.749 22.670 38.237 1.00 71.44 138 ILE B CA 1
ATOM 2427 C C . ILE B 1 118 ? 5.297 23.062 38.484 1.00 74.66 138 ILE B C 1
ATOM 2428 O O . ILE B 1 118 ? 5.032 24.099 39.085 1.00 64.35 138 ILE B O 1
ATOM 2433 N N . PRO B 1 119 ? 4.348 22.240 38.005 1.00 84.42 139 PRO B N 1
ATOM 2434 C CA . PRO B 1 119 ? 2.926 22.516 38.240 1.00 80.14 139 PRO B CA 1
ATOM 2435 C C . PRO B 1 119 ? 2.562 22.370 39.711 1.00 79.13 139 PRO B C 1
ATOM 2436 O O . PRO B 1 119 ? 3.127 21.523 40.398 1.00 84.05 139 PRO B O 1
ATOM 2440 N N . VAL B 1 120 ? 1.640 23.200 40.187 1.00 77.96 140 VAL B N 1
ATOM 2441 C CA . VAL B 1 120 ? 1.091 23.045 41.528 1.00 83.33 140 VAL B CA 1
ATOM 2442 C C . VAL B 1 120 ? -0.423 22.889 41.434 1.00 93.17 140 VAL B C 1
ATOM 2443 O O . VAL B 1 120 ? -1.063 23.476 40.561 1.00 94.96 140 VAL B O 1
ATOM 2447 N N . SER B 1 121 ? -0.993 22.085 42.325 1.00 93.55 141 SER B N 1
ATOM 2448 C CA . SER B 1 121 ? -2.422 21.796 42.274 1.00 94.55 141 SER B CA 1
ATOM 2449 C C . SER B 1 121 ? -3.053 21.737 43.659 1.00 92.07 141 SER B C 1
ATOM 2450 O O . SER B 1 121 ? -2.357 21.591 44.666 1.00 84.26 141 SER B O 1
ATOM 2453 N N . ASN B 1 122 ? -4.377 21.854 43.689 1.00 98.96 142 ASN B N 1
ATOM 2454 C CA . ASN B 1 122 ? -5.154 21.785 44.923 1.00 105.46 142 ASN B CA 1
ATOM 2455 C C . ASN B 1 122 ? -4.751 22.828 45.964 1.00 101.74 142 ASN B C 1
ATOM 2456 O O . ASN B 1 122 ? -4.648 22.529 47.154 1.00 98.58 142 ASN B O 1
ATOM 2461 N N . LEU B 1 123 ? -4.526 24.053 45.500 1.00 99.84 143 LEU B N 1
ATOM 2462 C CA . LEU B 1 123 ? -4.245 25.172 46.389 1.00 96.46 143 LEU B CA 1
ATOM 2463 C C . LEU B 1 123 ? -5.523 25.650 47.063 1.00 99.79 143 LEU B C 1
ATOM 2464 O O . LEU B 1 123 ? -6.584 25.692 46.442 1.00 106.54 143 LEU B O 1
ATOM 2469 N N . ALA B 1 124 ? -5.416 26.008 48.337 1.00 98.97 144 ALA B N 1
ATOM 2470 C CA . ALA B 1 124 ? -6.522 26.626 49.055 1.00 95.35 144 ALA B CA 1
ATOM 2471 C C . ALA B 1 124 ? -6.155 28.069 49.386 1.00 89.91 144 ALA B C 1
ATOM 2472 O O . ALA B 1 124 ? -4.982 28.385 49.587 1.00 87.82 144 ALA B O 1
ATOM 2474 N N . PHE B 1 125 ? -7.152 28.946 49.434 1.00 88.42 145 PHE B N 1
ATOM 2475 C CA . PHE B 1 125 ? -6.890 30.360 49.678 1.00 89.35 145 PHE B CA 1
ATOM 2476 C C . PHE B 1 125 ? -7.612 30.883 50.911 1.00 89.11 145 PHE B C 1
ATOM 2477 O O . PHE B 1 125 ? -8.838 30.822 50.997 1.00 88.60 145 PHE B O 1
ATOM 2485 N N . ASN B 1 126 ? -6.846 31.396 51.866 1.00 89.07 146 ASN B N 1
ATOM 2486 C CA . ASN B 1 126 ? -7.430 32.089 53.006 1.00 88.44 146 ASN B CA 1
ATOM 2487 C C . ASN B 1 126 ? -7.701 33.536 52.630 1.00 83.57 146 ASN B C 1
ATOM 2488 O O . ASN B 1 126 ? -6.782 34.271 52.260 1.00 83.21 146 ASN B O 1
ATOM 2493 N N . MET B 1 127 ? -8.964 33.943 52.715 1.00 79.53 147 MET B N 1
ATOM 2494 C CA . MET B 1 127 ? -9.352 35.280 52.285 1.00 71.03 147 MET B CA 1
ATOM 2495 C C . MET B 1 127 ? -10.135 36.050 53.337 1.00 72.79 147 MET B C 1
ATOM 2496 O O . MET B 1 127 ? -11.068 35.524 53.945 1.00 80.45 147 MET B O 1
ATOM 2501 N N . THR B 1 128 ? -9.736 37.301 53.543 1.00 70.73 148 THR B N 1
ATOM 2502 C CA . THR B 1 128 ? -10.464 38.228 54.397 1.00 71.38 148 THR B CA 1
ATOM 2503 C C . THR B 1 128 ? -10.729 39.472 53.566 1.00 66.77 148 THR B C 1
ATOM 2504 O O . THR B 1 128 ? -9.861 39.905 52.826 1.00 60.07 148 THR B O 1
ATOM 2508 N N . TRP B 1 129 ? -11.922 40.046 53.663 1.00 71.16 149 TRP B N 1
ATOM 2509 C CA . TRP B 1 129 ? -12.235 41.199 52.826 1.00 64.67 149 TRP B CA 1
ATOM 2510 C C . TRP B 1 129 ? -13.264 42.137 53.445 1.00 66.21 149 TRP B C 1
ATOM 2511 O O . TRP B 1 129 ? -14.040 41.742 54.315 1.00 68.89 149 TRP B O 1
ATOM 2522 N N . GLY B 1 130 ? -13.262 43.385 52.986 1.00 65.78 150 GLY B N 1
ATOM 2523 C CA . GLY B 1 130 ? -14.226 44.362 53.463 1.00 59.72 150 GLY B CA 1
ATOM 2524 C C . GLY B 1 130 ? -13.970 45.769 52.960 1.00 63.66 150 GLY B C 1
ATOM 2525 O O . GLY B 1 130 ? -13.316 45.967 51.937 1.00 71.74 150 GLY B O 1
ATOM 2526 N N . THR B 1 131 ? -14.492 46.749 53.690 1.00 77.79 151 THR B N 1
ATOM 2527 C CA . THR B 1 131 ? -14.305 48.154 53.344 1.00 79.69 151 THR B CA 1
ATOM 2528 C C . THR B 1 131 ? -12.864 48.600 53.585 1.00 80.53 151 THR B C 1
ATOM 2529 O O . THR B 1 131 ? -12.069 47.866 54.173 1.00 82.20 151 THR B O 1
ATOM 2533 N N . LYS B 1 132 ? -12.543 49.810 53.134 1.00 76.98 152 LYS B N 1
ATOM 2534 C CA . LYS B 1 132 ? -11.172 50.314 53.150 1.00 80.79 152 LYS B CA 1
ATOM 2535 C C . LYS B 1 132 ? -10.531 50.296 54.535 1.00 91.33 152 LYS B C 1
ATOM 2536 O O . LYS B 1 132 ? -11.178 50.595 55.538 1.00 98.35 152 LYS B O 1
ATOM 2542 N N . LYS B 1 133 ? -9.254 49.932 54.575 1.00 95.47 153 LYS B N 1
ATOM 2543 C CA . LYS B 1 133 ? -8.473 50.000 55.800 1.00 94.41 153 LYS B CA 1
ATOM 2544 C C . LYS B 1 133 ? -8.288 51.458 56.203 1.00 101.64 153 LYS B C 1
ATOM 2545 O O . LYS B 1 133 ? -7.637 52.225 55.493 1.00 101.86 153 LYS B O 1
ATOM 2551 N N . PRO B 1 134 ? -8.872 51.848 57.345 1.00 109.56 154 PRO B N 1
ATOM 2552 C CA . PRO B 1 134 ? -8.840 53.248 57.781 1.00 115.31 154 PRO B CA 1
ATOM 2553 C C . PRO B 1 134 ? -7.450 53.680 58.235 1.00 118.92 154 PRO B C 1
ATOM 2554 O O . PRO B 1 134 ? -6.673 52.859 58.725 1.00 113.20 154 PRO B O 1
ATOM 2558 N N . SER B 1 135 ? -7.148 54.964 58.067 1.00 129.17 155 SER B N 1
ATOM 2559 C CA . SER B 1 135 ? -5.829 55.496 58.393 1.00 133.55 155 SER B CA 1
ATOM 2560 C C . SER B 1 135 ? -5.568 55.551 59.897 1.00 134.36 155 SER B C 1
ATOM 2561 O O . SER B 1 135 ? -4.486 55.183 60.357 1.00 133.72 155 SER B O 1
ATOM 2564 N N . GLU B 1 136 ? -6.557 56.009 60.658 1.00 136.25 156 GLU B N 1
ATOM 2565 C CA . GLU B 1 136 ? -6.423 56.098 62.110 1.00 138.43 156 GLU B CA 1
ATOM 2566 C C . GLU B 1 136 ? -6.274 54.722 62.753 1.00 135.24 156 GLU B C 1
ATOM 2567 O O . GLU B 1 136 ? -6.969 53.775 62.385 1.00 137.04 156 GLU B O 1
ATOM 2573 N N . ALA B 1 137 ? -5.363 54.622 63.715 1.00 130.80 157 ALA B N 1
ATOM 2574 C CA . ALA B 1 137 ? -5.033 53.344 64.336 1.00 126.34 157 ALA B CA 1
ATOM 2575 C C . ALA B 1 137 ? -6.037 52.929 65.410 1.00 130.88 157 ALA B C 1
ATOM 2576 O O . ALA B 1 137 ? -6.108 51.757 65.780 1.00 131.56 157 ALA B O 1
ATOM 2578 N N . LYS B 1 138 ? -6.810 53.888 65.909 1.00 132.09 158 LYS B N 1
ATOM 2579 C CA . LYS B 1 138 ? -7.811 53.597 66.931 1.00 132.84 158 LYS B CA 1
ATOM 2580 C C . LYS B 1 138 ? -9.056 52.959 66.315 1.00 133.36 158 LYS B C 1
ATOM 2581 O O . LYS B 1 138 ? -9.806 52.251 66.990 1.00 134.51 158 LYS B O 1
ATOM 2587 N N . ASP B 1 139 ? -9.261 53.201 65.025 1.00 132.54 159 ASP B N 1
ATOM 2588 C CA . ASP B 1 139 ? -10.433 52.688 64.323 1.00 131.49 159 ASP B CA 1
ATOM 2589 C C . ASP B 1 139 ? -10.276 51.224 63.916 1.00 121.77 159 ASP B C 1
ATOM 2590 O O . ASP B 1 139 ? -11.259 50.549 63.610 1.00 119.33 159 ASP B O 1
ATOM 2595 N N . LEU B 1 140 ? -9.037 50.743 63.912 1.00 116.51 160 LEU B N 1
ATOM 2596 C CA . LEU B 1 140 ? -8.731 49.386 63.450 1.00 114.94 160 LEU B CA 1
ATOM 2597 C C . LEU B 1 140 ? -9.475 48.230 64.149 1.00 116.31 160 LEU B C 1
ATOM 2598 O O . LEU B 1 140 ? -10.035 47.372 63.467 1.00 116.80 160 LEU B O 1
ATOM 2603 N N . PRO B 1 141 ? -9.480 48.194 65.499 1.00 123.05 161 PRO B N 1
ATOM 2604 C CA . PRO B 1 141 ? -10.128 47.061 66.179 1.00 125.00 161 PRO B CA 1
ATOM 2605 C C . PRO B 1 141 ? -11.610 46.890 65.841 1.00 126.67 161 PRO B C 1
ATOM 2606 O O . PRO B 1 141 ? -12.122 45.769 65.883 1.00 125.78 161 PRO B O 1
ATOM 2610 N N . ARG B 1 142 ? -12.286 47.985 65.510 1.00 125.96 162 ARG B N 1
ATOM 2611 C CA . ARG B 1 142 ? -13.686 47.916 65.107 1.00 122.86 162 ARG B CA 1
ATOM 2612 C C . ARG B 1 142 ? -13.811 47.512 63.641 1.00 120.17 162 ARG B C 1
ATOM 2613 O O . ARG B 1 142 ? -14.682 46.719 63.280 1.00 123.44 162 ARG B O 1
ATOM 2621 N N . TRP B 1 143 ? -12.935 48.056 62.801 1.00 111.97 163 TRP B N 1
ATOM 2622 C CA . TRP B 1 143 ? -12.940 47.733 61.375 1.00 97.86 163 TRP B CA 1
ATOM 2623 C C . TRP B 1 143 ? -12.674 46.248 61.125 1.00 94.95 163 TRP B C 1
ATOM 2624 O O . TRP B 1 143 ? -13.239 45.652 60.202 1.00 95.56 163 TRP B O 1
ATOM 2635 N N . LYS B 1 144 ? -11.830 45.658 61.969 1.00 94.59 164 LYS B N 1
ATOM 2636 C CA . LYS B 1 144 ? -11.513 44.232 61.904 1.00 95.97 164 LYS B CA 1
ATOM 2637 C C . LYS B 1 144 ? -12.720 43.339 62.176 1.00 102.61 164 LYS B C 1
ATOM 2638 O O . LYS B 1 144 ? -12.926 42.343 61.485 1.00 103.70 164 LYS B O 1
ATOM 2644 N N . GLN B 1 145 ? -13.501 43.702 63.190 1.00 108.45 165 GLN B N 1
ATOM 2645 C CA . GLN B 1 145 ? -14.706 42.973 63.569 1.00 112.46 165 GLN B CA 1
ATOM 2646 C C . GLN B 1 145 ? -15.632 42.763 62.377 1.00 109.28 165 GLN B C 1
ATOM 2647 O O . GLN B 1 145 ? -16.252 41.709 62.236 1.00 111.47 165 GLN B O 1
ATOM 2653 N N . LEU B 1 146 ? -15.710 43.775 61.519 1.00 103.02 166 LEU B N 1
ATOM 2654 C CA . LEU B 1 146 ? -16.675 43.796 60.425 1.00 96.35 166 LEU B CA 1
ATOM 2655 C C . LEU B 1 146 ? -16.172 43.086 59.178 1.00 91.86 166 LEU B C 1
ATOM 2656 O O . LEU B 1 146 ? -16.905 42.945 58.199 1.00 91.45 166 LEU B O 1
ATOM 2661 N N . LEU B 1 147 ? -14.920 42.646 59.208 1.00 83.92 167 LEU B N 1
ATOM 2662 C CA . LEU B 1 147 ? -14.336 41.965 58.060 1.00 76.71 167 LEU B CA 1
ATOM 2663 C C . LEU B 1 147 ? -14.936 40.574 57.894 1.00 82.48 167 LEU B C 1
ATOM 2664 O O . LEU B 1 147 ? -15.327 39.936 58.872 1.00 91.45 167 LEU B O 1
ATOM 2669 N N . LEU B 1 148 ? -15.019 40.118 56.648 1.00 82.43 168 LEU B N 1
ATOM 2670 C CA . LEU B 1 148 ? -15.544 38.790 56.346 1.00 83.84 168 LEU B CA 1
ATOM 2671 C C . LEU B 1 148 ? -14.424 37.859 55.896 1.00 90.14 168 LEU B C 1
ATOM 2672 O O . LEU B 1 148 ? -13.501 38.281 55.203 1.00 86.16 168 LEU B O 1
ATOM 2677 N N . ASN B 1 149 ? -14.507 36.592 56.292 1.00 103.35 169 ASN B N 1
ATOM 2678 C CA . ASN B 1 149 ? -13.452 35.632 55.984 1.00 107.77 169 ASN B CA 1
ATOM 2679 C C . ASN B 1 149 ? -13.975 34.289 55.483 1.00 106.57 169 ASN B C 1
ATOM 2680 O O . ASN B 1 149 ? -15.090 33.885 55.815 1.00 109.50 169 ASN B O 1
ATOM 2685 N N . THR B 1 150 ? -13.159 33.607 54.682 1.00 104.77 170 THR B N 1
ATOM 2686 C CA . THR B 1 150 ? -13.474 32.256 54.221 1.00 106.71 170 THR B CA 1
ATOM 2687 C C . THR B 1 150 ? -12.247 31.576 53.619 1.00 108.29 170 THR B C 1
ATOM 2688 O O . THR B 1 150 ? -11.250 32.230 53.304 1.00 106.62 170 THR B O 1
ATOM 2692 N N . LYS B 1 151 ? -12.326 30.259 53.462 1.00 111.94 171 LYS B N 1
ATOM 2693 C CA . LYS B 1 151 ? -11.260 29.505 52.816 1.00 113.17 171 LYS B CA 1
ATOM 2694 C C . LYS B 1 151 ? -11.775 28.860 51.538 1.00 114.28 171 LYS B C 1
ATOM 2695 O O . LYS B 1 151 ? -12.677 28.023 51.576 1.00 118.92 171 LYS B O 1
ATOM 2701 N N . MET B 1 152 ? -11.203 29.252 50.405 1.00 111.16 172 MET B N 1
ATOM 2702 C CA . MET B 1 152 ? -11.593 28.677 49.125 1.00 112.23 172 MET B CA 1
ATOM 2703 C C . MET B 1 152 ? -10.732 27.470 48.776 1.00 122.44 172 MET B C 1
ATOM 2704 O O . MET B 1 152 ? -9.551 27.611 48.452 1.00 122.94 172 MET B O 1
ATOM 2709 N N . ASP B 1 153 ? -11.330 26.284 48.853 1.00 132.09 173 ASP B N 1
ATOM 2710 C CA . ASP B 1 153 ? -10.663 25.058 48.429 1.00 137.51 173 ASP B CA 1
ATOM 2711 C C . ASP B 1 153 ? -10.795 24.929 46.917 1.00 138.51 173 ASP B C 1
ATOM 2712 O O . ASP B 1 153 ? -11.853 25.215 46.356 1.00 140.64 173 ASP B O 1
ATOM 2717 N N . SER B 1 154 ? -9.725 24.502 46.254 1.00 133.32 174 SER B N 1
ATOM 2718 C CA . SER B 1 154 ? -9.733 24.426 44.798 1.00 129.39 174 SER B CA 1
ATOM 2719 C C . SER B 1 154 ? -9.120 23.135 44.273 1.00 130.78 174 SER B C 1
ATOM 2720 O O . SER B 1 154 ? -8.311 22.497 44.944 1.00 131.10 174 SER B O 1
ATOM 2723 N N . THR B 1 155 ? -9.520 22.765 43.062 1.00 132.14 175 THR B N 1
ATOM 2724 C CA . THR B 1 155 ? -8.911 21.658 42.341 1.00 134.29 175 THR B CA 1
ATOM 2725 C C . THR B 1 155 ? -8.183 22.226 41.128 1.00 134.66 175 THR B C 1
ATOM 2726 O O . THR B 1 155 ? -7.885 21.511 40.172 1.00 138.74 175 THR B O 1
ATOM 2730 N N . ILE B 1 156 ? -7.902 23.525 41.184 1.00 131.87 176 ILE B N 1
ATOM 2731 C CA . ILE B 1 156 ? -7.269 24.240 40.080 1.00 128.76 176 ILE B CA 1
ATOM 2732 C C . ILE B 1 156 ? -5.837 23.769 39.840 1.00 124.82 176 ILE B C 1
ATOM 2733 O O . ILE B 1 156 ? -5.050 23.638 40.777 1.00 121.71 176 ILE B O 1
ATOM 2738 N N . GLU B 1 157 ? -5.511 23.516 38.577 1.00 121.74 177 GLU B N 1
ATOM 2739 C CA . GLU B 1 157 ? -4.162 23.119 38.198 1.00 117.79 177 GLU B CA 1
ATOM 2740 C C . GLU B 1 157 ? -3.403 24.301 37.607 1.00 114.21 177 GLU B C 1
ATOM 2741 O O . GLU B 1 157 ? -3.731 24.782 36.522 1.00 119.22 177 GLU B O 1
ATOM 2747 N N . LEU B 1 158 ? -2.389 24.768 38.327 1.00 100.17 178 LEU B N 1
ATOM 2748 C CA . LEU B 1 158 ? -1.583 25.889 37.864 1.00 84.02 178 LEU B CA 1
ATOM 2749 C C . LEU B 1 158 ? -0.281 25.414 37.223 1.00 79.74 178 LEU B C 1
ATOM 2750 O O . LEU B 1 158 ? 0.702 25.143 37.913 1.00 79.78 178 LEU B O 1
ATOM 2755 N N . LEU B 1 159 ? -0.291 25.309 35.898 1.00 77.97 179 LEU B N 1
ATOM 2756 C CA . LEU B 1 159 ? 0.899 24.941 35.141 1.00 75.52 179 LEU B CA 1
ATOM 2757 C C . LEU B 1 159 ? 1.932 26.061 35.200 1.00 72.47 179 LEU B C 1
ATOM 2758 O O . LEU B 1 159 ? 1.574 27.229 35.346 1.00 81.05 179 LEU B O 1
ATOM 2763 N N . PRO B 1 160 ? 3.222 25.709 35.087 1.00 70.19 180 PRO B N 1
ATOM 2764 C CA . PRO B 1 160 ? 4.291 26.713 35.152 1.00 60.89 180 PRO B CA 1
ATOM 2765 C C . PRO B 1 160 ? 4.198 27.740 34.027 1.00 73.42 180 PRO B C 1
ATOM 2766 O O . PRO B 1 160 ? 4.251 27.367 32.854 1.00 80.81 180 PRO B O 1
ATOM 2770 N N . GLY B 1 161 ? 4.057 29.011 34.386 1.00 69.17 181 GLY B N 1
ATOM 2771 C CA . GLY B 1 161 ? 4.109 30.088 33.415 1.00 74.43 181 GLY B CA 1
ATOM 2772 C C . GLY B 1 161 ? 2.821 30.316 32.648 1.00 75.93 181 GLY B C 1
ATOM 2773 O O . GLY B 1 161 ? 2.746 31.211 31.804 1.00 75.08 181 GLY B O 1
ATOM 2774 N N . ALA B 1 162 ? 1.801 29.518 32.942 1.00 72.72 182 ALA B N 1
ATOM 2775 C CA . ALA B 1 162 ? 0.527 29.627 32.239 1.00 73.80 182 ALA B CA 1
ATOM 2776 C C . ALA B 1 162 ? -0.511 30.416 33.034 1.00 73.28 182 ALA B C 1
ATOM 2777 O O . ALA B 1 162 ? -0.969 29.972 34.089 1.00 72.59 182 ALA B O 1
ATOM 2779 N N . TRP B 1 163 ? -0.874 31.589 32.524 1.00 73.38 183 TRP B N 1
ATOM 2780 C CA . TRP B 1 163 ? -1.927 32.397 33.129 1.00 76.35 183 TRP B CA 1
ATOM 2781 C C . TRP B 1 163 ? -3.249 31.640 33.090 1.00 79.54 183 TRP B C 1
ATOM 2782 O O . TRP B 1 163 ? -3.721 31.251 32.021 1.00 82.35 183 TRP B O 1
ATOM 2793 N N . THR B 1 164 ? -3.840 31.428 34.261 1.00 77.43 184 THR B N 1
ATOM 2794 C CA . THR B 1 164 ? -5.035 30.602 34.376 1.00 76.29 184 THR B CA 1
ATOM 2795 C C . THR B 1 164 ? -6.187 31.373 35.014 1.00 76.36 184 THR B C 1
ATOM 2796 O O . THR B 1 164 ? -6.000 32.077 36.008 1.00 74.91 184 THR B O 1
ATOM 2800 N N . ASN B 1 165 ? -7.377 31.243 34.434 1.00 80.58 185 ASN B N 1
ATOM 2801 C CA . ASN B 1 165 ? -8.556 31.931 34.951 1.00 76.50 185 ASN B CA 1
ATOM 2802 C C . ASN B 1 165 ? -9.040 31.382 36.288 1.00 75.50 185 ASN B C 1
ATOM 2803 O O . ASN B 1 165 ? -9.233 30.178 36.450 1.00 82.18 185 ASN B O 1
ATOM 2808 N N . VAL B 1 166 ? -9.224 32.285 37.244 1.00 76.01 186 VAL B N 1
ATOM 2809 C CA . VAL B 1 166 ? -9.703 31.949 38.576 1.00 77.45 186 VAL B CA 1
ATOM 2810 C C . VAL B 1 166 ? -10.775 32.958 38.989 1.00 83.88 186 VAL B C 1
ATOM 2811 O O . VAL B 1 166 ? -10.657 34.157 38.705 1.00 83.04 186 VAL B O 1
ATOM 2815 N N . THR B 1 167 ? -11.821 32.466 39.649 1.00 85.38 187 THR B N 1
ATOM 2816 C CA . THR B 1 167 ? -12.930 33.306 40.088 1.00 89.07 187 THR B CA 1
ATOM 2817 C C . THR B 1 167 ? -13.066 33.314 41.610 1.00 94.62 187 THR B C 1
ATOM 2818 O O . THR B 1 167 ? -13.221 32.265 42.234 1.00 102.27 187 THR B O 1
ATOM 2822 N N . LEU B 1 168 ? -13.008 34.504 42.203 1.00 86.79 188 LEU B N 1
ATOM 2823 C CA . LEU B 1 168 ? -13.163 34.650 43.646 1.00 83.68 188 LEU B CA 1
ATOM 2824 C C . LEU B 1 168 ? -14.503 35.285 43.990 1.00 84.04 188 LEU B C 1
ATOM 2825 O O . LEU B 1 168 ? -14.692 36.483 43.805 1.00 87.15 188 LEU B O 1
ATOM 2830 N N . THR B 1 169 ? -15.431 34.483 44.497 1.00 84.64 189 THR B N 1
ATOM 2831 C CA . THR B 1 169 ? -16.722 35.010 44.919 1.00 85.63 189 THR B CA 1
ATOM 2832 C C . THR B 1 169 ? -16.646 35.452 46.377 1.00 84.84 189 THR B C 1
ATOM 2833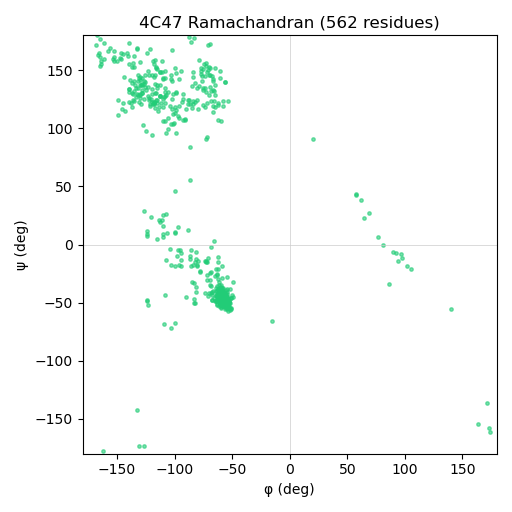 O O . THR B 1 169 ? -16.278 34.670 47.255 1.00 79.41 189 THR B O 1
ATOM 2837 N N . LEU B 1 170 ? -16.991 36.712 46.622 1.00 78.86 190 LEU B N 1
ATOM 2838 C CA . LEU B 1 170 ? -16.908 37.299 47.953 1.00 73.16 190 LEU B CA 1
ATOM 2839 C C . LEU B 1 170 ? -18.236 37.937 48.349 1.00 80.50 190 LEU B C 1
ATOM 2840 O O . LEU B 1 170 ? -18.568 39.031 47.890 1.00 81.46 190 LEU B O 1
ATOM 2845 N N . LYS B 1 171 ? -18.988 37.255 49.207 1.00 81.34 191 LYS B N 1
ATOM 2846 C CA . LYS B 1 171 ? -20.314 37.715 49.601 1.00 83.50 191 LYS B CA 1
ATOM 2847 C C . LYS B 1 171 ? -20.245 38.822 50.649 1.00 85.11 191 LYS B C 1
ATOM 2848 O O . LYS B 1 171 ? -19.234 38.978 51.335 1.00 88.72 191 LYS B O 1
ATOM 2854 N N . GLY B 1 172 ? -21.321 39.595 50.753 1.00 84.10 192 GLY B N 1
ATOM 2855 C CA . GLY B 1 172 ? -21.454 40.578 51.812 1.00 83.67 192 GLY B CA 1
ATOM 2856 C C . GLY B 1 172 ? -21.007 41.987 51.471 1.00 74.27 192 GLY B C 1
ATOM 2857 O O . GLY B 1 172 ? -21.307 42.927 52.202 1.00 78.60 192 GLY B O 1
ATOM 2858 N N . VAL B 1 173 ? -20.284 42.141 50.367 1.00 67.75 193 VAL B N 1
ATOM 2859 C CA . VAL B 1 173 ? -19.782 43.452 49.966 1.00 70.79 193 VAL B CA 1
ATOM 2860 C C . VAL B 1 173 ? -19.961 43.691 48.467 1.00 73.45 193 VAL B C 1
ATOM 2861 O O . VAL B 1 173 ? -19.601 42.843 47.653 1.00 72.47 193 VAL B O 1
ATOM 2865 N N . SER B 1 174 ? -20.523 44.843 48.111 1.00 73.43 194 SER B N 1
ATOM 2866 C CA . SER B 1 174 ? -20.649 45.240 46.712 1.00 68.03 194 SER B CA 1
ATOM 2867 C C . SER B 1 174 ? -19.286 45.673 46.167 1.00 68.16 194 SER B C 1
ATOM 2868 O O . SER B 1 174 ? -18.411 46.064 46.938 1.00 66.89 194 SER B O 1
ATOM 2871 N N . PRO B 1 175 ? -19.098 45.589 44.838 1.00 71.69 195 PRO B N 1
ATOM 2872 C CA . PRO B 1 175 ? -17.838 45.969 44.183 1.00 69.37 195 PRO B CA 1
ATOM 2873 C C . PRO B 1 175 ? -17.300 47.338 44.599 1.00 69.49 195 PRO B C 1
ATOM 2874 O O . PRO B 1 175 ? -16.106 47.466 44.861 1.00 74.53 195 PRO B O 1
ATOM 2878 N N . ASN B 1 176 ? -18.168 48.341 44.661 1.00 71.61 196 ASN B N 1
ATOM 2879 C CA . ASN B 1 176 ? -17.732 49.695 44.985 1.00 71.48 196 ASN B CA 1
ATOM 2880 C C . ASN B 1 176 ? -17.343 49.864 46.452 1.00 68.16 196 ASN B C 1
ATOM 2881 O O . ASN B 1 176 ? -16.696 50.842 46.822 1.00 75.06 196 ASN B O 1
ATOM 2886 N N . ASN B 1 177 ? -17.731 48.901 47.280 1.00 62.19 197 ASN B N 1
ATOM 2887 C CA . ASN B 1 177 ? -17.385 48.924 48.695 1.00 63.99 197 ASN B CA 1
ATOM 2888 C C . ASN B 1 177 ? -16.263 47.947 49.022 1.00 66.31 197 ASN B C 1
ATOM 2889 O O . ASN B 1 177 ? -15.802 47.880 50.159 1.00 69.37 197 ASN B O 1
ATOM 2894 N N . LEU B 1 178 ? -15.835 47.187 48.019 1.00 63.62 198 LEU B N 1
ATOM 2895 C CA . LEU B 1 178 ? -14.779 46.199 48.196 1.00 62.88 198 LEU B CA 1
ATOM 2896 C C . LEU B 1 178 ? -13.404 46.836 48.020 1.00 66.86 198 LEU B C 1
ATOM 2897 O O . LEU B 1 178 ? -12.816 46.775 46.938 1.00 65.11 198 LEU B O 1
ATOM 2902 N N . LYS B 1 179 ? -12.892 47.447 49.084 1.00 65.48 199 LYS B N 1
ATOM 2903 C CA . LYS B 1 179 ? -11.614 48.149 49.002 1.00 67.63 199 LYS B CA 1
ATOM 2904 C C . LYS B 1 179 ? -10.521 47.521 49.864 1.00 71.52 199 LYS B C 1
ATOM 2905 O O . LYS B 1 179 ? -9.414 48.052 49.954 1.00 71.82 199 LYS B O 1
ATOM 2911 N N . TYR B 1 180 ? -10.829 46.391 50.494 1.00 69.02 200 TYR B N 1
ATOM 2912 C CA . TYR B 1 180 ? -9.819 45.643 51.233 1.00 64.41 200 TYR B CA 1
ATOM 2913 C C . TYR B 1 180 ? -9.899 44.148 50.961 1.00 65.32 200 TYR B C 1
ATOM 2914 O O . TYR B 1 180 ? -10.942 43.523 51.164 1.00 67.46 200 TYR B O 1
ATOM 2923 N N . LEU B 1 181 ? -8.780 43.588 50.509 1.00 62.59 201 LEU B N 1
ATOM 2924 C CA . LEU B 1 181 ? -8.647 42.153 50.307 1.00 65.48 201 LEU B CA 1
ATOM 2925 C C . LEU B 1 181 ? -7.304 41.646 50.820 1.00 70.37 201 LEU B C 1
ATOM 2926 O O . LEU B 1 181 ? -6.241 42.060 50.355 1.00 75.41 201 LEU B O 1
ATOM 2931 N N . LYS B 1 182 ? -7.377 40.751 51.796 1.00 67.22 202 LYS B N 1
ATOM 2932 C CA . LYS B 1 182 ? -6.224 40.067 52.348 1.00 72.32 202 LYS B CA 1
ATOM 2933 C C . LYS B 1 182 ? -6.283 38.624 51.882 1.00 74.65 202 LYS B C 1
ATOM 2934 O O . LYS B 1 182 ? -7.263 37.919 52.137 1.00 80.27 202 LYS B O 1
ATOM 2940 N N . ILE B 1 183 ? -5.239 38.186 51.192 1.00 67.84 203 ILE B N 1
ATOM 2941 C CA . ILE B 1 183 ? -5.229 36.852 50.612 1.00 74.04 203 ILE B CA 1
ATOM 2942 C C . ILE B 1 183 ? -3.930 36.096 50.913 1.00 79.71 203 ILE B C 1
ATOM 2943 O O . ILE B 1 183 ? -2.824 36.646 50.811 1.00 78.35 203 ILE B O 1
ATOM 2948 N N . GLY B 1 184 ? -4.084 34.838 51.315 1.00 81.07 204 GLY B N 1
ATOM 2949 C CA . GLY B 1 184 ? -2.956 34.004 51.677 1.00 81.86 204 GLY B CA 1
ATOM 2950 C C . GLY B 1 184 ? -3.118 32.574 51.204 1.00 88.89 204 GLY B C 1
ATOM 2951 O O . GLY B 1 184 ? -4.220 32.142 50.857 1.00 91.93 204 GLY B O 1
ATOM 2952 N N . ILE B 1 185 ? -2.013 31.837 51.207 1.00 85.44 205 ILE B N 1
ATOM 2953 C CA . ILE B 1 185 ? -1.976 30.480 50.678 1.00 81.77 205 ILE B CA 1
ATOM 2954 C C . ILE B 1 185 ? -2.097 29.431 51.780 1.00 84.27 205 ILE B C 1
ATOM 2955 O O . ILE B 1 185 ? -1.388 29.493 52.785 1.00 85.92 205 ILE B O 1
ATOM 2960 N N . ASP B 1 186 ? -3.000 28.472 51.593 1.00 91.38 206 ASP B N 1
ATOM 2961 C CA . ASP B 1 186 ? -3.088 27.322 52.490 1.00 105.98 206 ASP B CA 1
ATOM 2962 C C . ASP B 1 186 ? -2.410 26.137 51.805 1.00 106.74 206 ASP B C 1
ATOM 2963 O O . ASP B 1 186 ? -2.704 25.828 50.649 1.00 108.00 206 ASP B O 1
ATOM 2968 N N . MET B 1 187 ? -1.499 25.482 52.519 1.00 106.89 207 MET B N 1
ATOM 2969 C CA . MET B 1 187 ? -0.573 24.541 51.894 1.00 108.37 207 MET B CA 1
ATOM 2970 C C . MET B 1 187 ? -0.816 23.074 52.235 1.00 107.92 207 MET B C 1
ATOM 2971 O O . MET B 1 187 ? -0.023 22.212 51.859 1.00 109.35 207 MET B O 1
ATOM 2976 N N . GLU B 1 188 ? -1.908 22.794 52.939 1.00 112.59 208 GLU B N 1
ATOM 2977 C CA . GLU B 1 188 ? -2.172 21.445 53.434 1.00 130.50 208 GLU B CA 1
ATOM 2978 C C . GLU B 1 188 ? -2.252 20.381 52.334 1.00 136.48 208 GLU B C 1
ATOM 2979 O O . GLU B 1 188 ? -1.591 19.346 52.417 1.00 141.48 208 GLU B O 1
ATOM 2985 N N . ASN B 1 189 ? -3.046 20.643 51.300 1.00 134.50 209 ASN B N 1
ATOM 2986 C CA . ASN B 1 189 ? -3.259 19.656 50.244 1.00 136.83 209 ASN B CA 1
ATOM 2987 C C . ASN B 1 189 ? -2.575 19.997 48.922 1.00 131.60 209 ASN B C 1
ATOM 2988 O O . ASN B 1 189 ? -3.020 19.566 47.860 1.00 137.69 209 ASN B O 1
ATOM 2993 N N . VAL B 1 190 ? -1.492 20.763 48.993 1.00 121.73 210 VAL B N 1
ATOM 2994 C CA . VAL B 1 190 ? -0.752 21.155 47.798 1.00 113.34 210 VAL B CA 1
ATOM 2995 C C . VAL B 1 190 ? -0.052 19.969 47.143 1.00 113.74 210 VAL B C 1
ATOM 2996 O O . VAL B 1 190 ? 0.738 19.268 47.776 1.00 113.54 210 VAL B O 1
ATOM 3000 N N . ILE B 1 191 ? -0.358 19.751 45.869 1.00 111.41 211 ILE B N 1
ATOM 3001 C CA . ILE B 1 191 ? 0.245 18.673 45.098 1.00 110.29 211 ILE B CA 1
ATOM 3002 C C . ILE B 1 191 ? 1.086 19.273 43.972 1.00 107.13 211 ILE B C 1
ATOM 3003 O O . ILE B 1 191 ? 0.676 20.237 43.326 1.00 103.85 211 ILE B O 1
ATOM 3008 N N . PHE B 1 192 ? 2.274 18.716 43.753 1.00 108.80 212 PHE B N 1
ATOM 3009 C CA . PHE B 1 192 ? 3.206 19.296 42.791 1.00 105.16 212 PHE B CA 1
ATOM 3010 C C . PHE B 1 192 ? 3.218 18.596 41.430 1.00 111.40 212 PHE B C 1
ATOM 3011 O O . PHE B 1 192 ? 4.283 18.311 40.884 1.00 110.36 212 PHE B O 1
ATOM 3019 N N . ASP B 1 193 ? 2.033 18.326 40.885 1.00 118.90 213 ASP B N 1
ATOM 3020 C CA . ASP B 1 193 ? 1.913 17.864 39.498 1.00 126.74 213 ASP B CA 1
ATOM 3021 C C . ASP B 1 193 ? 0.630 18.360 38.814 1.00 121.15 213 ASP B C 1
ATOM 3022 O O . ASP B 1 193 ? 0.070 17.686 37.948 1.00 118.70 213 ASP B O 1
ATOM 3027 N N . ASP C 1 3 ? 17.125 80.996 141.569 1.00 130.14 23 ASP C N 1
ATOM 3028 C CA . ASP C 1 3 ? 17.651 79.708 141.131 1.00 121.96 23 ASP C CA 1
ATOM 3029 C C . ASP C 1 3 ? 16.514 78.754 140.769 1.00 118.89 23 ASP C C 1
ATOM 3030 O O . ASP C 1 3 ? 16.744 77.592 140.435 1.00 115.28 23 ASP C O 1
ATOM 3035 N N . TYR C 1 4 ? 15.286 79.255 140.843 1.00 120.23 24 TYR C N 1
ATOM 3036 C CA . TYR C 1 4 ? 14.113 78.486 140.445 1.00 103.23 24 TYR C CA 1
ATOM 3037 C C . TYR C 1 4 ? 13.758 78.790 138.999 1.00 104.70 24 TYR C C 1
ATOM 3038 O O . TYR C 1 4 ? 13.027 78.037 138.355 1.00 103.06 24 TYR C O 1
ATOM 3047 N N . PHE C 1 5 ? 14.271 79.907 138.496 1.00 107.67 25 PHE C N 1
ATOM 3048 C CA . PHE C 1 5 ? 13.816 80.436 137.219 1.00 107.90 25 PHE C CA 1
ATOM 3049 C C . PHE C 1 5 ? 14.940 80.577 136.195 1.00 106.36 25 PHE C C 1
ATOM 3050 O O . PHE C 1 5 ? 16.120 80.468 136.528 1.00 98.89 25 PHE C O 1
ATOM 3058 N N . ALA C 1 6 ? 14.558 80.824 134.946 1.00 103.57 26 ALA C N 1
ATOM 3059 C CA . ALA C 1 6 ? 15.504 80.836 133.837 1.00 98.20 26 ALA C CA 1
ATOM 3060 C C . ALA C 1 6 ? 15.936 82.245 133.443 1.00 98.77 26 ALA C C 1
ATOM 3061 O O . ALA C 1 6 ? 15.189 83.208 133.611 1.00 99.93 26 ALA C O 1
ATOM 3063 N N . ASP C 1 7 ? 17.147 82.348 132.906 1.00 100.77 27 ASP C N 1
ATOM 3064 C CA . ASP C 1 7 ? 17.691 83.622 132.455 1.00 101.71 27 ASP C CA 1
ATOM 3065 C C . ASP C 1 7 ? 17.027 84.077 131.155 1.00 105.48 27 ASP C C 1
ATOM 3066 O O . ASP C 1 7 ? 16.854 83.287 130.223 1.00 99.30 27 ASP C O 1
ATOM 3071 N N . LYS C 1 8 ? 16.657 85.355 131.109 1.00 108.85 28 LYS C N 1
ATOM 3072 C CA . LYS C 1 8 ? 15.942 85.932 129.973 1.00 112.25 28 LYS C CA 1
ATOM 3073 C C . LYS C 1 8 ? 16.727 85.845 128.661 1.00 115.61 28 LYS C C 1
ATOM 3074 O O . LYS C 1 8 ? 16.195 85.419 127.632 1.00 125.80 28 LYS C O 1
ATOM 3080 N N . HIS C 1 9 ? 17.995 86.242 128.716 1.00 111.49 29 HIS C N 1
ATOM 3081 C CA . HIS C 1 9 ? 18.876 86.240 127.550 1.00 120.34 29 HIS C CA 1
ATOM 3082 C C . HIS C 1 9 ? 19.049 84.850 126.932 1.00 110.84 29 HIS C C 1
ATOM 3083 O O . HIS C 1 9 ? 19.061 84.701 125.705 1.00 103.10 29 HIS C O 1
ATOM 3090 N N . LEU C 1 10 ? 19.187 83.843 127.789 1.00 105.86 30 LEU C N 1
ATOM 3091 C CA . LEU C 1 10 ? 19.356 82.459 127.354 1.00 103.57 30 LEU C CA 1
ATOM 3092 C C . LEU C 1 10 ? 18.133 82.012 126.553 1.00 107.20 30 LEU C C 1
ATOM 3093 O O . LEU C 1 10 ? 18.253 81.415 125.475 1.00 103.78 30 LEU C O 1
ATOM 3098 N N . VAL C 1 11 ? 16.955 82.330 127.082 1.00 105.63 31 VAL C N 1
ATOM 3099 C CA . VAL C 1 11 ? 15.699 82.054 126.400 1.00 105.62 31 VAL C CA 1
ATOM 3100 C C . VAL C 1 11 ? 15.603 82.826 125.081 1.00 109.50 31 VAL C C 1
ATOM 3101 O O . VAL C 1 11 ? 15.078 82.310 124.094 1.00 113.87 31 VAL C O 1
ATOM 3105 N N . GLU C 1 12 ? 16.139 84.045 125.054 1.00 105.86 32 GLU C N 1
ATOM 3106 C CA . GLU C 1 12 ? 16.176 84.828 123.817 1.00 111.80 32 GLU C CA 1
ATOM 3107 C C . GLU C 1 12 ? 16.974 84.090 122.735 1.00 109.84 32 GLU C C 1
ATOM 3108 O O . GLU C 1 12 ? 16.495 83.902 121.598 1.00 106.70 32 GLU C O 1
ATOM 3114 N N . GLU C 1 13 ? 18.184 83.663 123.099 1.00 106.34 33 GLU C N 1
ATOM 3115 C CA . GLU C 1 13 ? 19.012 82.855 122.207 1.00 111.91 33 GLU C CA 1
ATOM 3116 C C . GLU C 1 13 ? 18.264 81.613 121.734 1.00 108.51 33 GLU C C 1
ATOM 3117 O O . GLU C 1 13 ? 18.326 81.248 120.556 1.00 109.03 33 GLU C O 1
ATOM 3123 N N . MET C 1 14 ? 17.554 80.972 122.660 1.00 106.99 34 MET C N 1
ATOM 3124 C CA . MET C 1 14 ? 16.727 79.820 122.316 1.00 110.48 34 MET C CA 1
ATOM 3125 C C . MET C 1 14 ? 15.699 80.156 121.244 1.00 100.83 34 MET C C 1
ATOM 3126 O O . MET C 1 14 ? 15.493 79.378 120.317 1.00 113.10 34 MET C O 1
ATOM 3131 N N . LYS C 1 15 ? 15.055 81.312 121.373 1.00 102.48 35 LYS C N 1
ATOM 3132 C CA . LYS C 1 15 ? 14.045 81.719 120.406 1.00 108.93 35 LYS C CA 1
ATOM 3133 C C . LYS C 1 15 ? 14.668 81.909 119.029 1.00 112.00 35 LYS C C 1
ATOM 3134 O O . LYS C 1 15 ? 14.117 81.448 118.019 1.00 106.60 35 LYS C O 1
ATOM 3140 N N . GLU C 1 16 ? 15.822 82.572 118.990 1.00 102.53 36 GLU C N 1
ATOM 3141 C CA . GLU C 1 16 ? 16.523 82.752 117.719 1.00 101.41 36 GLU C CA 1
ATOM 3142 C C . GLU C 1 16 ? 16.861 81.403 117.075 1.00 102.55 36 GLU C C 1
ATOM 3143 O O . GLU C 1 16 ? 16.636 81.194 115.872 1.00 107.25 36 GLU C O 1
ATOM 3149 N N . GLN C 1 17 ? 17.381 80.485 117.885 1.00 101.69 37 GLN C N 1
ATOM 3150 C CA . GLN C 1 17 ? 17.705 79.143 117.407 1.00 101.77 37 GLN C CA 1
ATOM 3151 C C . GLN C 1 17 ? 16.480 78.406 116.863 1.00 91.33 37 GLN C C 1
ATOM 3152 O O . GLN C 1 17 ? 16.553 77.742 115.826 1.00 80.76 37 GLN C O 1
ATOM 3158 N N . GLN C 1 18 ? 15.360 78.533 117.567 1.00 83.58 38 GLN C N 1
ATOM 3159 C CA . GLN C 1 18 ? 14.103 77.927 117.145 1.00 88.79 38 GLN C CA 1
ATOM 3160 C C . GLN C 1 18 ? 13.678 78.488 115.791 1.00 89.80 38 GLN C C 1
ATOM 3161 O O . GLN C 1 18 ? 13.157 77.761 114.940 1.00 82.41 38 GLN C O 1
ATOM 3167 N N . LYS C 1 19 ? 13.914 79.783 115.595 1.00 88.16 39 LYS C N 1
ATOM 3168 C CA . LYS C 1 19 ? 13.612 80.432 114.323 1.00 93.04 39 LYS C CA 1
ATOM 3169 C C . LYS C 1 19 ? 14.452 79.851 113.181 1.00 90.77 39 LYS C C 1
ATOM 3170 O O . LYS C 1 19 ? 13.914 79.448 112.132 1.00 97.37 39 LYS C O 1
ATOM 3176 N N . GLU C 1 20 ? 15.767 79.802 113.389 1.00 85.08 40 GLU C N 1
ATOM 3177 C CA . GLU C 1 20 ? 16.673 79.212 112.400 1.00 89.12 40 GLU C CA 1
ATOM 3178 C C . GLU C 1 20 ? 16.271 77.771 112.045 1.00 87.44 40 GLU C C 1
ATOM 3179 O O . GLU C 1 20 ? 16.229 77.385 110.863 1.00 90.78 40 GLU C O 1
ATOM 3181 N N . GLN C 1 21 ? 15.966 76.988 113.079 1.00 89.01 41 GLN C N 1
ATOM 3182 C CA . GLN C 1 21 ? 15.471 75.625 112.899 1.00 86.80 41 GLN C CA 1
ATOM 3183 C C . GLN C 1 21 ? 14.213 75.616 112.045 1.00 83.28 41 GLN C C 1
ATOM 3184 O O . GLN C 1 21 ? 14.057 74.762 111.178 1.00 85.39 41 GLN C O 1
ATOM 3190 N N . GLU C 1 22 ? 13.324 76.574 112.294 1.00 82.61 42 GLU C N 1
ATOM 3191 C CA . GLU C 1 22 ? 12.091 76.695 111.528 1.00 86.68 42 GLU C CA 1
ATOM 3192 C C . GLU C 1 22 ? 12.400 76.835 110.042 1.00 87.39 42 GLU C C 1
ATOM 3193 O O . GLU C 1 22 ? 11.864 76.080 109.218 1.00 88.90 42 GLU C O 1
ATOM 3199 N N . THR C 1 23 ? 13.270 77.785 109.701 1.00 86.93 43 THR C N 1
ATOM 3200 C CA . THR C 1 23 ? 13.649 77.957 108.294 1.00 86.92 43 THR C CA 1
ATOM 3201 C C . THR C 1 23 ? 14.226 76.670 107.683 1.00 86.54 43 THR C C 1
ATOM 3202 O O . THR C 1 23 ? 13.808 76.233 106.595 1.00 85.85 43 THR C O 1
ATOM 3206 N N . LYS C 1 24 ? 15.173 76.059 108.394 1.00 81.20 44 LYS C N 1
ATOM 3207 C CA . LYS C 1 24 ? 15.777 74.804 107.928 1.00 84.23 44 LYS C CA 1
ATOM 3208 C C . LYS C 1 24 ? 14.739 73.710 107.642 1.00 82.11 44 LYS C C 1
ATOM 3209 O O . LYS C 1 24 ? 14.759 73.071 106.580 1.00 83.04 44 LYS C O 1
ATOM 3215 N N . ILE C 1 25 ? 13.835 73.509 108.596 1.00 81.92 45 ILE C N 1
ATOM 3216 C CA . ILE C 1 25 ? 12.762 72.533 108.466 1.00 80.83 45 ILE C CA 1
ATOM 3217 C C . ILE C 1 25 ? 11.918 72.826 107.234 1.00 76.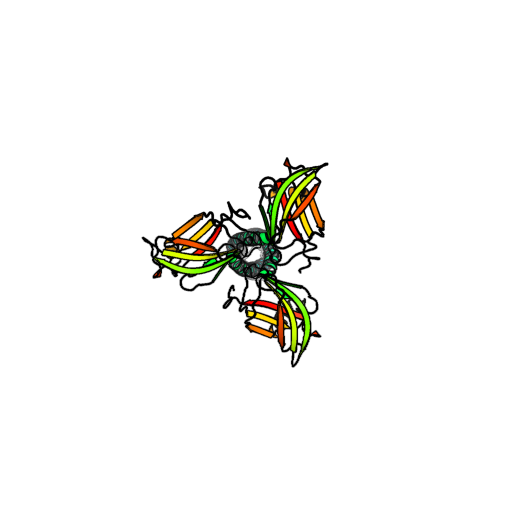27 45 ILE C C 1
ATOM 3218 O O . ILE C 1 25 ? 11.584 71.914 106.474 1.00 73.44 45 ILE C O 1
ATOM 3223 N N . ASN C 1 26 ? 11.591 74.101 107.039 1.00 76.32 46 ASN C N 1
ATOM 3224 C CA . ASN C 1 26 ? 10.907 74.543 105.826 1.00 82.79 46 ASN C CA 1
ATOM 3225 C C . ASN C 1 26 ? 11.592 74.063 104.545 1.00 84.00 46 ASN C C 1
ATOM 3226 O O . ASN C 1 26 ? 10.965 73.400 103.694 1.00 84.55 46 ASN C O 1
ATOM 3231 N N . LEU C 1 27 ? 12.879 74.390 104.415 1.00 72.12 47 LEU C N 1
ATOM 3232 C CA . LEU C 1 27 ? 13.629 73.989 103.224 1.00 78.27 47 LEU C CA 1
ATOM 3233 C C . LEU C 1 27 ? 13.596 72.475 103.041 1.00 78.27 47 LEU C C 1
ATOM 3234 O O . LEU C 1 27 ? 13.435 71.974 101.918 1.00 73.37 47 LEU C O 1
ATOM 3239 N N . LEU C 1 28 ? 13.731 71.751 104.150 1.00 67.50 48 LEU C N 1
ATOM 3240 C CA . LEU C 1 28 ? 13.650 70.293 104.107 1.00 65.72 48 LEU C CA 1
ATOM 3241 C C . LEU C 1 28 ? 12.313 69.793 103.547 1.00 66.48 48 LEU C C 1
ATOM 3242 O O . LEU C 1 28 ? 12.296 68.938 102.664 1.00 71.64 48 LEU C O 1
ATOM 3247 N N . GLU C 1 29 ? 11.204 70.334 104.046 1.00 68.14 49 GLU C N 1
ATOM 3248 C CA . GLU C 1 29 ? 9.877 69.946 103.563 1.00 75.14 49 GLU C CA 1
ATOM 3249 C C . GLU C 1 29 ? 9.724 70.198 102.059 1.00 80.07 49 GLU C C 1
ATOM 3250 O O . GLU C 1 29 ? 9.251 69.328 101.309 1.00 82.32 49 GLU C O 1
ATOM 3256 N N . LYS C 1 30 ? 10.144 71.386 101.630 1.00 74.15 50 LYS C N 1
ATOM 3257 C CA . LYS C 1 30 ? 10.105 71.759 100.215 1.00 75.81 50 LYS C CA 1
ATOM 3258 C C . LYS C 1 30 ? 10.873 70.769 99.326 1.00 74.25 50 LYS C C 1
ATOM 3259 O O . LYS C 1 30 ? 10.321 70.191 98.364 1.00 80.08 50 LYS C O 1
ATOM 3265 N N . GLN C 1 31 ? 12.144 70.568 99.665 1.00 74.65 51 GLN C N 1
ATOM 3266 C CA . GLN C 1 31 ? 13.003 69.650 98.926 1.00 77.10 51 GLN C CA 1
ATOM 3267 C C . GLN C 1 31 ? 12.422 68.245 98.907 1.00 85.93 51 GLN C C 1
ATOM 3268 O O . GLN C 1 31 ? 12.516 67.535 97.903 1.00 67.45 51 GLN C O 1
ATOM 3274 N N . GLN C 1 32 ? 11.818 67.855 100.023 1.00 66.93 52 GLN C N 1
ATOM 3275 C CA . GLN C 1 32 ? 11.164 66.561 100.123 1.00 67.88 52 GLN C CA 1
ATOM 3276 C C . GLN C 1 32 ? 10.027 66.422 99.122 1.00 75.86 52 GLN C C 1
ATOM 3277 O O . GLN C 1 32 ? 9.913 65.386 98.462 1.00 69.29 52 GLN C O 1
ATOM 3283 N N . LYS C 1 33 ? 9.189 67.452 99.010 1.00 71.53 53 LYS C N 1
ATOM 3284 C CA . LYS C 1 33 ? 8.120 67.422 98.016 1.00 74.59 53 LYS C CA 1
ATOM 3285 C C . LYS C 1 33 ? 8.686 67.268 96.603 1.00 74.80 53 LYS C C 1
ATOM 3286 O O . LYS C 1 33 ? 8.209 66.430 95.816 1.00 89.43 53 LYS C O 1
ATOM 3292 N N . GLU C 1 34 ? 9.709 68.065 96.295 1.00 81.29 54 GLU C N 1
ATOM 3293 C CA . GLU C 1 34 ? 10.381 67.956 94.997 1.00 85.06 54 GLU C CA 1
ATOM 3294 C C . GLU C 1 34 ? 10.847 66.526 94.693 1.00 78.27 54 GLU C C 1
ATOM 3295 O O . GLU C 1 34 ? 10.539 65.959 93.630 1.00 84.78 54 GLU C O 1
ATOM 3301 N N . GLN C 1 35 ? 11.570 65.944 95.644 1.00 69.66 55 GLN C N 1
ATOM 3302 C CA . GLN C 1 35 ? 12.074 64.581 95.501 1.00 78.02 55 GLN C CA 1
ATOM 3303 C C . GLN C 1 35 ? 10.942 63.564 95.339 1.00 79.41 55 GLN C C 1
ATOM 3304 O O . GLN C 1 35 ? 11.060 62.630 94.550 1.00 85.08 55 GLN C O 1
ATOM 3310 N N . GLU C 1 36 ? 9.847 63.760 96.069 1.00 75.43 56 GLU C N 1
ATOM 3311 C CA . GLU C 1 36 ? 8.674 62.899 95.944 1.00 75.92 56 GLU C CA 1
ATOM 3312 C C . GLU C 1 36 ? 8.162 62.893 94.507 1.00 65.22 56 GLU C C 1
ATOM 3313 O O . GLU C 1 36 ? 7.942 61.826 93.914 1.00 65.15 56 GLU C O 1
ATOM 3319 N N . ALA C 1 37 ? 7.985 64.091 93.953 1.00 63.70 57 ALA C N 1
ATOM 3320 C CA . ALA C 1 37 ? 7.549 64.227 92.561 1.00 64.19 57 ALA C CA 1
ATOM 3321 C C . ALA C 1 37 ? 8.487 63.497 91.596 1.00 66.92 57 ALA C C 1
ATOM 3322 O O . ALA C 1 37 ? 8.047 62.654 90.792 1.00 70.67 57 ALA C O 1
ATOM 3324 N N . LYS C 1 38 ? 9.777 63.819 91.683 1.00 61.17 58 LYS C N 1
ATOM 3325 C CA . LYS C 1 38 ? 10.772 63.205 90.803 1.00 65.34 58 LYS C CA 1
ATOM 3326 C C . LYS C 1 38 ? 10.768 61.677 90.885 1.00 65.50 58 LYS C C 1
ATOM 3327 O O . LYS C 1 38 ? 10.861 60.986 89.863 1.00 72.05 58 LYS C O 1
ATOM 3333 N N . ILE C 1 39 ? 10.641 61.160 92.102 1.00 59.50 59 ILE C N 1
ATOM 3334 C CA . ILE C 1 39 ? 10.608 59.720 92.328 1.00 61.96 59 ILE C CA 1
ATOM 3335 C C . ILE C 1 39 ? 9.391 59.076 91.671 1.00 65.88 59 ILE C C 1
ATOM 3336 O O . ILE C 1 39 ? 9.524 58.073 90.960 1.00 61.07 59 ILE C O 1
ATOM 3341 N N . ASN C 1 40 ? 8.210 59.650 91.896 1.00 65.91 60 ASN C N 1
ATOM 3342 C CA . ASN C 1 40 ? 7.005 59.126 91.253 1.00 74.12 60 ASN C CA 1
ATOM 3343 C C . ASN C 1 40 ? 7.135 59.086 89.731 1.00 69.87 60 ASN C C 1
ATOM 3344 O O . ASN C 1 40 ? 6.778 58.087 89.077 1.00 74.83 60 ASN C O 1
ATOM 3349 N N . LEU C 1 41 ? 7.674 60.172 89.183 1.00 69.39 61 LEU C N 1
ATOM 3350 C CA . LEU C 1 41 ? 7.928 60.260 87.750 1.00 64.97 61 LEU C CA 1
ATOM 3351 C C . LEU C 1 41 ? 8.840 59.121 87.281 1.00 62.41 61 LEU C C 1
ATOM 3352 O O . LEU C 1 41 ? 8.549 58.443 86.288 1.00 64.22 61 LEU C O 1
ATOM 3357 N N . LEU C 1 42 ? 9.933 58.908 88.013 1.00 61.79 62 LEU C N 1
ATOM 3358 C CA . LEU C 1 42 ? 10.863 57.820 87.712 1.00 63.92 62 LEU C CA 1
ATOM 3359 C C . LEU C 1 42 ? 10.178 56.452 87.705 1.00 67.99 62 LEU C C 1
ATOM 3360 O O . LEU C 1 42 ? 10.389 55.652 86.787 1.00 64.48 62 LEU C O 1
ATOM 3365 N N . GLU C 1 43 ? 9.366 56.185 88.727 1.00 64.15 63 GLU C N 1
ATOM 3366 C CA . GLU C 1 43 ? 8.647 54.915 88.813 1.00 57.33 63 GLU C CA 1
ATOM 3367 C C . GLU C 1 43 ? 7.767 54.684 87.592 1.00 56.35 63 GLU C C 1
ATOM 3368 O O . GLU C 1 43 ? 7.855 53.637 86.933 1.00 62.82 63 GLU C O 1
ATOM 3374 N N . LYS C 1 44 ? 6.925 55.666 87.286 1.00 56.74 64 LYS C N 1
ATOM 3375 C CA . LYS C 1 44 ? 6.021 55.521 86.146 1.00 67.46 64 LYS C CA 1
ATOM 3376 C C . LYS C 1 44 ? 6.768 55.316 84.821 1.00 68.50 64 LYS C C 1
ATOM 3377 O O . LYS C 1 44 ? 6.421 54.417 84.033 1.00 66.80 64 LYS C O 1
ATOM 3383 N N . GLN C 1 45 ? 7.807 56.119 84.594 1.00 66.63 65 GLN C N 1
ATOM 3384 C CA . GLN C 1 45 ? 8.639 55.941 83.406 1.00 67.77 65 GLN C CA 1
ATOM 3385 C C . GLN C 1 45 ? 9.217 54.526 83.328 1.00 67.64 65 GLN C C 1
ATOM 3386 O O . GLN C 1 45 ? 9.193 53.900 82.268 1.00 69.87 65 GLN C O 1
ATOM 3392 N N . GLN C 1 46 ? 9.716 54.023 84.456 1.00 64.85 66 GLN C N 1
ATOM 3393 C CA . GLN C 1 46 ? 10.249 52.662 84.513 1.00 62.38 66 GLN C CA 1
ATOM 3394 C C . GLN C 1 46 ? 9.214 51.612 84.119 1.00 61.40 66 GLN C C 1
ATOM 3395 O O . GLN C 1 46 ? 9.505 50.721 83.314 1.00 61.51 66 GLN C O 1
ATOM 3401 N N . ALA C 1 47 ? 8.010 51.715 84.681 1.00 52.33 67 ALA C N 1
ATOM 3402 C CA . ALA C 1 47 ? 6.944 50.781 84.325 1.00 54.53 67 ALA C CA 1
ATOM 3403 C C . ALA C 1 47 ? 6.677 50.807 82.818 1.00 57.76 67 ALA C C 1
ATOM 3404 O O . ALA C 1 47 ? 6.622 49.753 82.166 1.00 57.31 67 ALA C O 1
ATOM 3406 N N . THR C 1 48 ? 6.534 52.015 82.275 1.00 62.71 68 THR C N 1
ATOM 3407 C CA . THR C 1 48 ? 6.357 52.190 80.834 1.00 61.41 68 THR C CA 1
ATOM 3408 C C . THR C 1 48 ? 7.445 51.471 80.028 1.00 59.93 68 THR C C 1
ATOM 3409 O O . THR C 1 48 ? 7.145 50.703 79.103 1.00 60.78 68 THR C O 1
ATOM 3413 N N . ILE C 1 49 ? 8.702 51.710 80.396 1.00 52.07 69 ILE C N 1
ATOM 3414 C CA . ILE C 1 49 ? 9.834 51.079 79.720 1.00 55.33 69 ILE C CA 1
ATOM 3415 C C . ILE C 1 49 ? 9.745 49.553 79.756 1.00 62.81 69 ILE C C 1
ATOM 3416 O O . ILE C 1 49 ? 9.894 48.894 78.725 1.00 66.77 69 ILE C O 1
ATOM 3421 N N . ILE C 1 50 ? 9.490 49.003 80.940 1.00 63.06 70 ILE C N 1
ATOM 3422 C CA . ILE C 1 50 ? 9.378 47.555 81.117 1.00 60.78 70 ILE C CA 1
ATOM 3423 C C . ILE C 1 50 ? 8.295 46.949 80.221 1.00 55.37 70 ILE C C 1
ATOM 3424 O O . ILE C 1 50 ? 8.505 45.914 79.569 1.00 55.61 70 ILE C O 1
ATOM 3429 N N . ASN C 1 51 ? 7.146 47.617 80.183 1.00 59.46 71 ASN C N 1
ATOM 3430 C CA . ASN C 1 51 ? 6.010 47.180 79.375 1.00 58.03 71 ASN C CA 1
ATOM 3431 C C . ASN C 1 51 ? 6.323 47.190 77.870 1.00 60.08 71 ASN C C 1
ATOM 3432 O O . ASN C 1 51 ? 6.122 46.189 77.159 1.00 65.79 71 ASN C O 1
ATOM 3437 N N . THR C 1 52 ? 6.834 48.325 77.399 1.00 56.63 72 THR C N 1
ATOM 3438 C CA . THR C 1 52 ? 7.200 48.476 75.996 1.00 60.48 72 THR C CA 1
ATOM 3439 C C . THR C 1 52 ? 8.243 47.436 75.578 1.00 63.86 72 THR C C 1
ATOM 3440 O O . THR C 1 52 ? 8.146 46.836 74.501 1.00 69.24 72 THR C O 1
ATOM 3444 N N . THR C 1 53 ? 9.228 47.219 76.448 1.00 58.34 73 THR C N 1
ATOM 3445 C CA . THR C 1 53 ? 10.251 46.198 76.235 1.00 59.04 73 THR C CA 1
ATOM 3446 C C . THR C 1 53 ? 9.617 44.819 76.081 1.00 66.01 73 THR C C 1
ATOM 3447 O O . THR C 1 53 ? 9.990 44.051 75.191 1.00 68.02 73 THR C O 1
ATOM 3451 N N . LYS C 1 54 ? 8.656 44.522 76.954 1.00 62.03 74 LYS C N 1
ATOM 3452 C CA . LYS C 1 54 ? 7.907 43.263 76.913 1.00 65.57 74 LYS C CA 1
ATOM 3453 C C . LYS C 1 54 ? 7.294 43.047 75.523 1.00 61.12 74 LYS C C 1
ATOM 3454 O O . LYS C 1 54 ? 7.525 42.012 74.857 1.00 59.98 74 LYS C O 1
ATOM 3460 N N . LYS C 1 55 ? 6.531 44.050 75.088 1.00 57.73 75 LYS C N 1
ATOM 3461 C CA . LYS C 1 55 ? 5.895 44.021 73.772 1.00 62.05 75 LYS C CA 1
ATOM 3462 C C . LYS C 1 55 ? 6.909 43.757 72.656 1.00 62.30 75 LYS C C 1
ATOM 3463 O O . LYS C 1 55 ? 6.719 42.861 71.813 1.00 65.56 75 LYS C O 1
ATOM 3469 N N . VAL C 1 56 ? 7.989 44.536 72.672 1.00 60.85 76 VAL C N 1
ATOM 3470 C CA . VAL C 1 56 ? 9.051 44.409 71.679 1.00 61.93 76 VAL C CA 1
ATOM 3471 C C . VAL C 1 56 ? 9.633 42.990 71.619 1.00 69.00 76 VAL C C 1
ATOM 3472 O O . VAL C 1 56 ? 9.801 42.426 70.530 1.00 67.81 76 VAL C O 1
ATOM 3476 N N . THR C 1 57 ? 9.917 42.405 72.782 1.00 58.20 77 THR C N 1
ATOM 3477 C CA . THR C 1 57 ? 10.482 41.058 72.814 1.00 73.28 77 THR C CA 1
ATOM 3478 C C . THR C 1 57 ? 9.516 40.051 72.209 1.00 73.86 77 THR C C 1
ATOM 3479 O O . THR C 1 57 ? 9.933 39.143 71.480 1.00 72.34 77 THR C O 1
ATOM 3483 N N . GLU C 1 58 ? 8.229 40.205 72.513 1.00 66.73 78 GLU C N 1
ATOM 3484 C CA . GLU C 1 58 ? 7.235 39.313 71.914 1.00 69.79 78 GLU C CA 1
ATOM 3485 C C . GLU C 1 58 ? 7.230 39.397 70.376 1.00 73.27 78 GLU C C 1
ATOM 3486 O O . GLU C 1 58 ? 7.393 38.373 69.680 1.00 73.89 78 GLU C O 1
ATOM 3492 N N . VAL C 1 59 ? 7.074 40.615 69.855 1.00 67.46 79 VAL C N 1
ATOM 3493 C CA . VAL C 1 59 ? 7.084 40.822 68.403 1.00 66.74 79 VAL C CA 1
ATOM 3494 C C . VAL C 1 59 ? 8.341 40.245 67.732 1.00 73.79 79 VAL C C 1
ATOM 3495 O O . VAL C 1 59 ? 8.251 39.457 66.773 1.00 73.91 79 VAL C O 1
ATOM 3499 N N . VAL C 1 60 ? 9.505 40.618 68.259 1.00 74.93 80 VAL C N 1
ATOM 3500 C CA . VAL C 1 60 ? 10.780 40.166 67.708 1.00 73.93 80 VAL C CA 1
ATOM 3501 C C . VAL C 1 60 ? 10.925 38.639 67.764 1.00 71.84 80 VAL C C 1
ATOM 3502 O O . VAL C 1 60 ? 11.544 38.035 66.879 1.00 76.15 80 VAL C O 1
ATOM 3506 N N . GLY C 1 61 ? 10.336 38.019 68.786 1.00 62.22 81 GLY C N 1
ATOM 3507 C CA . GLY C 1 61 ? 10.352 36.572 68.899 1.00 64.27 81 GLY C CA 1
ATOM 3508 C C . GLY C 1 61 ? 9.555 35.951 67.775 1.00 73.65 81 GLY C C 1
ATOM 3509 O O . GLY C 1 61 ? 10.015 35.000 67.125 1.00 80.41 81 GLY C O 1
ATOM 3510 N N . ARG C 1 62 ? 8.362 36.496 67.535 1.00 71.58 82 ARG C N 1
ATOM 3511 C CA . ARG C 1 62 ? 7.547 36.023 66.416 1.00 71.98 82 ARG C CA 1
ATOM 3512 C C . ARG C 1 62 ? 8.316 36.117 65.097 1.00 71.15 82 ARG C 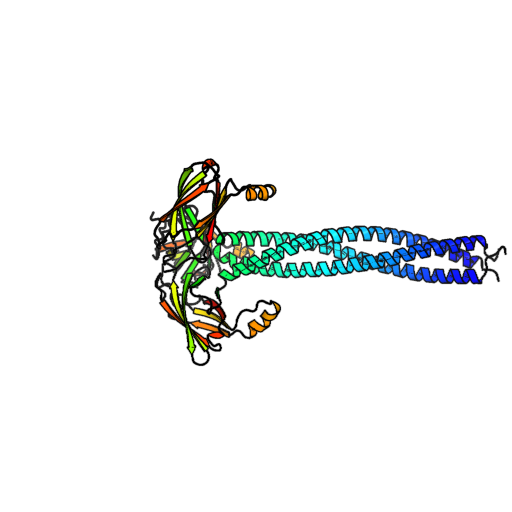C 1
ATOM 3513 O O . ARG C 1 62 ? 8.401 35.137 64.343 1.00 81.49 82 ARG C O 1
ATOM 3521 N N . VAL C 1 63 ? 8.902 37.285 64.841 1.00 62.96 83 VAL C N 1
ATOM 3522 C CA . VAL C 1 63 ? 9.647 37.492 63.598 1.00 68.02 83 VAL C CA 1
ATOM 3523 C C . VAL C 1 63 ? 10.821 36.521 63.433 1.00 69.81 83 VAL C C 1
ATOM 3524 O O . VAL C 1 63 ? 11.008 35.960 62.356 1.00 71.56 83 VAL C O 1
ATOM 3528 N N . GLU C 1 64 ? 11.595 36.319 64.498 1.00 69.62 84 GLU C N 1
ATOM 3529 C CA . GLU C 1 64 ? 12.712 35.373 64.475 1.00 75.38 84 GLU C CA 1
ATOM 3530 C C . GLU C 1 64 ? 12.211 33.976 64.109 1.00 74.41 84 GLU C C 1
ATOM 3531 O O . GLU C 1 64 ? 12.784 33.274 63.248 1.00 80.08 84 GLU C O 1
ATOM 3537 N N . ARG C 1 65 ? 11.119 33.595 64.766 1.00 68.61 85 ARG C N 1
ATOM 3538 C CA . ARG C 1 65 ? 10.465 32.318 64.523 1.00 71.39 85 ARG C CA 1
ATOM 3539 C C . ARG C 1 65 ? 10.138 32.147 63.044 1.00 77.17 85 ARG C C 1
ATOM 3540 O O . ARG C 1 65 ? 10.437 31.108 62.457 1.00 81.78 85 ARG C O 1
ATOM 3548 N N . LYS C 1 66 ? 9.540 33.169 62.437 1.00 75.46 86 LYS C N 1
ATOM 3549 C CA . LYS C 1 66 ? 9.200 33.089 61.017 1.00 67.72 86 LYS C CA 1
ATOM 3550 C C . LYS C 1 66 ? 10.429 33.106 60.101 1.00 66.28 86 LYS C C 1
ATOM 3551 O O . LYS C 1 66 ? 10.417 32.510 59.025 1.00 64.16 86 LYS C O 1
ATOM 3557 N N . GLN C 1 67 ? 11.489 33.779 60.533 1.00 65.91 87 GLN C N 1
ATOM 3558 C CA . GLN C 1 67 ? 12.719 33.823 59.754 1.00 62.21 87 GLN C CA 1
ATOM 3559 C C . GLN C 1 67 ? 13.415 32.469 59.728 1.00 73.60 87 GLN C C 1
ATOM 3560 O O . GLN C 1 67 ? 14.182 32.186 58.806 1.00 69.77 87 GLN C O 1
ATOM 3566 N N . ARG C 1 68 ? 13.160 31.637 60.736 1.00 83.40 88 ARG C N 1
ATOM 3567 C CA . ARG C 1 68 ? 13.736 30.286 60.748 1.00 85.92 88 ARG C CA 1
ATOM 3568 C C . ARG C 1 68 ? 13.424 29.470 59.482 1.00 83.91 88 ARG C C 1
ATOM 3569 O O . ARG C 1 68 ? 14.200 28.596 59.090 1.00 79.30 88 ARG C O 1
ATOM 3577 N N . LEU C 1 69 ? 12.298 29.775 58.841 1.00 75.36 89 LEU C N 1
ATOM 3578 C CA . LEU C 1 69 ? 11.827 29.021 57.678 1.00 73.08 89 LEU C CA 1
ATOM 3579 C C . LEU C 1 69 ? 12.772 29.065 56.475 1.00 69.48 89 LEU C C 1
ATOM 3580 O O . LEU C 1 69 ? 12.711 28.198 55.603 1.00 67.66 89 LEU C O 1
ATOM 3585 N N . PHE C 1 70 ? 13.640 30.072 56.428 1.00 68.73 90 PHE C N 1
ATOM 3586 C CA . PHE C 1 70 ? 14.582 30.212 55.319 1.00 64.95 90 PHE C CA 1
ATOM 3587 C C . PHE C 1 70 ? 15.945 29.586 55.613 1.00 65.84 90 PHE C C 1
ATOM 3588 O O . PHE C 1 70 ? 16.762 29.409 54.711 1.00 65.96 90 PHE C O 1
ATOM 3596 N N . ASP C 1 71 ? 16.189 29.252 56.873 1.00 66.74 91 ASP C N 1
ATOM 3597 C CA . ASP C 1 71 ? 17.468 28.671 57.259 1.00 68.03 91 ASP C CA 1
ATOM 3598 C C . ASP C 1 71 ? 17.525 27.175 56.973 1.00 69.98 91 ASP C C 1
ATOM 3599 O O . ASP C 1 71 ? 18.564 26.652 56.579 1.00 70.95 91 ASP C O 1
ATOM 3604 N N . TYR C 1 72 ? 16.401 26.496 57.168 1.00 70.76 92 TYR C N 1
ATOM 3605 C CA . TYR C 1 72 ? 16.332 25.055 56.980 1.00 72.89 92 TYR C CA 1
ATOM 3606 C C . TYR C 1 72 ? 14.886 24.580 56.985 1.00 74.24 92 TYR C C 1
ATOM 3607 O O . TYR C 1 72 ? 13.972 25.345 57.285 1.00 72.45 92 TYR C O 1
ATOM 3616 N N . THR C 1 73 ? 14.689 23.308 56.656 1.00 64.95 93 THR C N 1
ATOM 3617 C CA . THR C 1 73 ? 13.368 22.698 56.688 1.00 72.36 93 THR C CA 1
ATOM 3618 C C . THR C 1 73 ? 13.358 21.513 57.647 1.00 76.88 93 THR C C 1
ATOM 3619 O O . THR C 1 73 ? 14.180 20.603 57.538 1.00 83.98 93 THR C O 1
ATOM 3623 N N . GLU C 1 74 ? 12.432 21.539 58.598 1.00 71.41 94 GLU C N 1
ATOM 3624 C CA . GLU C 1 74 ? 12.260 20.429 59.526 1.00 77.14 94 GLU C CA 1
ATOM 3625 C C . GLU C 1 74 ? 11.042 19.603 59.135 1.00 77.77 94 GLU C C 1
ATOM 3626 O O . GLU C 1 74 ? 10.026 20.150 58.701 1.00 81.76 94 GLU C O 1
ATOM 3632 N N . LEU C 1 75 ? 11.148 18.287 59.290 1.00 79.27 95 LEU C N 1
ATOM 3633 C CA . LEU C 1 75 ? 10.051 17.392 58.948 1.00 86.16 95 LEU C CA 1
ATOM 3634 C C . LEU C 1 75 ? 10.197 16.027 59.607 1.00 88.80 95 LEU C C 1
ATOM 3635 O O . LEU C 1 75 ? 11.285 15.636 60.029 1.00 89.47 95 LEU C O 1
ATOM 3640 N N . ASP C 1 76 ? 9.080 15.315 59.694 1.00 95.93 96 ASP C N 1
ATOM 3641 C CA . ASP C 1 76 ? 9.063 13.921 60.111 1.00 101.50 96 ASP C CA 1
ATOM 3642 C C . ASP C 1 76 ? 8.890 13.098 58.842 1.00 101.07 96 ASP C C 1
ATOM 3643 O O . ASP C 1 76 ? 7.785 13.015 58.305 1.00 102.11 96 ASP C O 1
ATOM 3648 N N . PRO C 1 77 ? 9.983 12.483 58.357 1.00 99.87 97 PRO C N 1
ATOM 3649 C CA . PRO C 1 77 ? 9.986 11.759 57.079 1.00 96.40 97 PRO C CA 1
ATOM 3650 C C . PRO C 1 77 ? 9.041 10.562 57.057 1.00 106.41 97 PRO C C 1
ATOM 3651 O O . PRO C 1 77 ? 8.803 9.995 55.991 1.00 114.95 97 PRO C O 1
ATOM 3655 N N . SER C 1 78 ? 8.515 10.182 58.216 1.00 109.69 98 SER C N 1
ATOM 3656 C CA . SER C 1 78 ? 7.561 9.085 58.293 1.00 117.38 98 SER C CA 1
ATOM 3657 C C . SER C 1 78 ? 6.140 9.576 58.030 1.00 120.99 98 SER C C 1
ATOM 3658 O O . SER C 1 78 ? 5.251 8.785 57.716 1.00 125.30 98 SER C O 1
ATOM 3661 N N . GLN C 1 79 ? 5.933 10.883 58.155 1.00 121.45 99 GLN C N 1
ATOM 3662 C CA . GLN C 1 79 ? 4.611 11.467 57.952 1.00 124.88 99 GLN C CA 1
ATOM 3663 C C . GLN C 1 79 ? 4.638 12.608 56.937 1.00 126.03 99 GLN C C 1
ATOM 3664 O O . GLN C 1 79 ? 3.828 13.532 57.007 1.00 128.82 99 GLN C O 1
ATOM 3666 N N . THR C 1 80 ? 5.569 12.539 55.991 1.00 122.01 100 THR C N 1
ATOM 3667 C CA . THR C 1 80 ? 5.680 13.569 54.963 1.00 114.79 100 THR C CA 1
ATOM 3668 C C . THR C 1 80 ? 5.970 12.979 53.592 1.00 107.73 100 THR C C 1
ATOM 3669 O O . THR C 1 80 ? 6.833 12.114 53.445 1.00 107.42 100 THR C O 1
ATOM 3673 N N . HIS C 1 81 ? 5.245 13.457 52.588 1.00 104.80 101 HIS C N 1
ATOM 3674 C CA . HIS C 1 81 ? 5.536 13.107 51.208 1.00 103.62 101 HIS C CA 1
ATOM 3675 C C . HIS C 1 81 ? 6.243 14.284 50.552 1.00 93.13 101 HIS C C 1
ATOM 3676 O O . HIS C 1 81 ? 7.445 14.236 50.300 1.00 94.11 101 HIS C O 1
ATOM 3683 N N . TYR C 1 82 ? 5.491 15.347 50.295 1.00 88.17 102 TYR C N 1
ATOM 3684 C CA . TYR C 1 82 ? 6.054 16.569 49.734 1.00 86.11 102 TYR C CA 1
ATOM 3685 C C . TYR C 1 82 ? 6.652 17.472 50.812 1.00 87.21 102 TYR C C 1
ATOM 3686 O O . TYR C 1 82 ? 6.174 17.502 51.946 1.00 94.44 102 TYR C O 1
ATOM 3695 N N . PHE C 1 83 ? 7.697 18.209 50.448 1.00 74.92 103 PHE C N 1
ATOM 3696 C CA . PHE C 1 83 ? 8.259 19.241 51.314 1.00 67.05 103 PHE C CA 1
ATOM 3697 C C . PHE C 1 83 ? 9.010 20.283 50.490 1.00 69.58 103 PHE C C 1
ATOM 3698 O O . PHE C 1 83 ? 9.248 20.089 49.302 1.00 70.75 103 PHE C O 1
ATOM 3706 N N . ILE C 1 84 ? 9.380 21.387 51.126 1.00 70.49 104 ILE C N 1
ATOM 3707 C CA . ILE C 1 84 ? 10.028 22.489 50.429 1.00 64.56 104 ILE C CA 1
ATOM 3708 C C . ILE C 1 84 ? 11.302 22.935 51.149 1.00 65.54 104 ILE C C 1
ATOM 3709 O O . ILE C 1 84 ? 11.331 23.030 52.376 1.00 72.01 104 ILE C O 1
ATOM 3714 N N . ILE C 1 85 ? 12.359 23.187 50.382 1.00 61.90 105 ILE C N 1
ATOM 3715 C CA . ILE C 1 85 ? 13.562 23.806 50.924 1.00 61.56 105 ILE C CA 1
ATOM 3716 C C . ILE C 1 85 ? 13.807 25.133 50.215 1.00 65.22 105 ILE C C 1
ATOM 3717 O O . ILE C 1 85 ? 13.967 25.171 48.996 1.00 63.53 105 ILE C O 1
ATOM 3722 N N . ASN C 1 86 ? 13.835 26.221 50.976 1.00 61.14 106 ASN C N 1
ATOM 3723 C CA . ASN C 1 86 ? 14.019 27.546 50.394 1.00 53.44 106 ASN C CA 1
ATOM 3724 C C . ASN C 1 86 ? 14.873 28.439 51.290 1.00 59.03 106 ASN C C 1
ATOM 3725 O O . ASN C 1 86 ? 14.463 28.791 52.401 1.00 60.29 106 ASN C O 1
ATOM 3730 N N . ASN C 1 87 ? 16.054 28.811 50.802 1.00 57.28 107 ASN C N 1
ATOM 3731 C CA . ASN C 1 87 ? 16.951 29.676 51.566 1.00 54.47 107 ASN C CA 1
ATOM 3732 C C . ASN C 1 87 ? 16.899 31.144 51.145 1.00 58.94 107 ASN C C 1
ATOM 3733 O O . ASN C 1 87 ? 17.735 31.945 51.560 1.00 60.81 107 ASN C O 1
ATOM 3738 N N . GLY C 1 88 ? 15.922 31.491 50.314 1.00 59.63 108 GLY C N 1
ATOM 3739 C CA . GLY C 1 88 ? 15.786 32.858 49.841 1.00 63.57 108 GLY C CA 1
ATOM 3740 C C . GLY C 1 88 ? 16.507 33.106 48.528 1.00 58.27 108 GLY C C 1
ATOM 3741 O O . GLY C 1 88 ? 16.386 34.179 47.938 1.00 57.38 108 GLY C O 1
ATOM 3742 N N . ASN C 1 89 ? 17.268 32.114 48.075 1.00 52.66 109 ASN C N 1
ATOM 3743 C CA . ASN C 1 89 ? 17.971 32.199 46.801 1.00 55.23 109 ASN C CA 1
ATOM 3744 C C . ASN C 1 89 ? 17.585 31.047 45.891 1.00 60.40 109 ASN C C 1
ATOM 3745 O O . ASN C 1 89 ? 17.208 31.245 44.737 1.00 61.40 109 ASN C O 1
ATOM 3750 N N . ILE C 1 90 ? 17.696 29.840 46.432 1.00 57.62 110 ILE C N 1
ATOM 3751 C CA . ILE C 1 90 ? 17.398 28.625 45.698 1.00 59.84 110 ILE C CA 1
ATOM 3752 C C . ILE C 1 90 ? 16.166 27.946 46.280 1.00 59.89 110 ILE C C 1
ATOM 3753 O O . ILE C 1 90 ? 16.086 27.715 47.485 1.00 67.53 110 ILE C O 1
ATOM 3758 N N . GLY C 1 91 ? 15.199 27.650 45.418 1.00 61.17 111 GLY C N 1
ATOM 3759 C CA . GLY C 1 91 ? 14.004 26.936 45.822 1.00 47.11 111 GLY C CA 1
ATOM 3760 C C . GLY C 1 91 ? 14.000 25.513 45.295 1.00 57.12 111 GLY C C 1
ATOM 3761 O O . GLY C 1 91 ? 14.208 25.278 44.107 1.00 57.26 111 GLY C O 1
ATOM 3762 N N . LEU C 1 92 ? 13.769 24.561 46.191 1.00 53.42 112 LEU C N 1
ATOM 3763 C CA . LEU C 1 92 ? 13.700 23.152 45.837 1.00 54.78 112 LEU C CA 1
ATOM 3764 C C . LEU C 1 92 ? 12.437 22.541 46.415 1.00 60.58 112 LEU C C 1
ATOM 3765 O O . LEU C 1 92 ? 12.010 22.898 47.516 1.00 59.10 112 LEU C O 1
ATOM 3770 N N . ALA C 1 93 ? 11.839 21.616 45.674 1.00 57.72 113 ALA C N 1
ATOM 3771 C CA . ALA C 1 93 ? 10.770 20.794 46.234 1.00 60.21 113 ALA C CA 1
ATOM 3772 C C . ALA C 1 93 ? 11.245 19.353 46.336 1.00 66.27 113 ALA C C 1
ATOM 3773 O O . ALA C 1 93 ? 12.053 18.903 45.531 1.00 73.75 113 ALA C O 1
ATOM 3775 N N . GLY C 1 94 ? 10.750 18.630 47.332 1.00 69.20 114 GLY C N 1
ATOM 3776 C CA . GLY C 1 94 ? 11.152 17.253 47.522 1.00 69.09 114 GLY C CA 1
ATOM 3777 C C . GLY C 1 94 ? 9.970 16.335 47.733 1.00 70.71 114 GLY C C 1
ATOM 3778 O O . GLY C 1 94 ? 8.966 16.729 48.320 1.00 79.32 114 GLY C O 1
ATOM 3779 N N . ARG C 1 95 ? 10.082 15.109 47.241 1.00 74.31 115 ARG C N 1
ATOM 3780 C CA . ARG C 1 95 ? 9.079 14.093 47.532 1.00 78.86 115 ARG C CA 1
ATOM 3781 C C . ARG C 1 95 ? 9.734 12.796 47.991 1.00 80.46 115 ARG C C 1
ATOM 3782 O O . ARG C 1 95 ? 10.568 12.220 47.292 1.00 80.75 115 ARG C O 1
ATOM 3790 N N . ILE C 1 96 ? 9.360 12.352 49.185 1.00 81.70 116 ILE C N 1
ATOM 3791 C CA . ILE C 1 96 ? 9.940 11.152 49.764 1.00 80.38 116 ILE C CA 1
ATOM 3792 C C . ILE C 1 96 ? 9.290 9.908 49.172 1.00 89.70 116 ILE C C 1
ATOM 3793 O O . ILE C 1 96 ? 8.093 9.682 49.336 1.00 94.38 116 ILE C O 1
ATOM 3798 N N . LEU C 1 97 ? 10.091 9.109 48.477 1.00 91.97 117 LEU C N 1
ATOM 3799 C CA . LEU C 1 97 ? 9.597 7.909 47.820 1.00 97.94 117 LEU C CA 1
ATOM 3800 C C . LEU C 1 97 ? 9.512 6.746 48.802 1.00 103.39 117 LEU C C 1
ATOM 3801 O O . LEU C 1 97 ? 8.478 6.085 48.897 1.00 110.18 117 LEU C O 1
ATOM 3806 N N . SER C 1 98 ? 10.596 6.508 49.536 1.00 102.02 118 SER C N 1
ATOM 3807 C CA . SER C 1 98 ? 10.627 5.439 50.531 1.00 108.06 118 SER C CA 1
ATOM 3808 C C . SER C 1 98 ? 11.794 5.578 51.505 1.00 108.18 118 SER C C 1
ATOM 3809 O O . SER C 1 98 ? 12.811 6.199 51.192 1.00 100.97 118 SER C O 1
ATOM 3812 N N . ILE C 1 99 ? 11.631 4.998 52.691 1.00 113.73 119 ILE C N 1
ATOM 3813 C CA . ILE C 1 99 ? 12.715 4.884 53.661 1.00 111.94 119 ILE C CA 1
ATOM 3814 C C . ILE C 1 99 ? 13.081 3.411 53.822 1.00 117.55 119 ILE C C 1
ATOM 3815 O O . ILE C 1 99 ? 12.214 2.575 54.073 1.00 119.20 119 ILE C O 1
ATOM 3820 N N . GLU C 1 100 ? 14.363 3.094 53.670 1.00 119.59 120 GLU C N 1
ATOM 3821 C CA . GLU C 1 100 ? 14.812 1.709 53.742 1.00 127.97 120 GLU C CA 1
ATOM 3822 C C . GLU C 1 100 ? 16.008 1.520 54.672 1.00 127.04 120 GLU C C 1
ATOM 3823 O O . GLU C 1 100 ? 16.884 2.381 54.751 1.00 121.02 120 GLU C O 1
ATOM 3829 N N . PRO C 1 101 ? 16.039 0.385 55.387 1.00 130.73 121 PRO C N 1
ATOM 3830 C CA . PRO C 1 101 ? 17.143 0.060 56.294 1.00 129.46 121 PRO C CA 1
ATOM 3831 C C . PRO C 1 101 ? 18.382 -0.392 55.531 1.00 127.68 121 PRO C C 1
ATOM 3832 O O . PRO C 1 101 ? 18.281 -1.186 54.599 1.00 127.01 121 PRO C O 1
ATOM 3836 N N . ILE C 1 102 ? 19.539 0.128 55.921 1.00 127.24 122 ILE C N 1
ATOM 3837 C CA . ILE C 1 102 ? 20.804 -0.307 55.348 1.00 128.61 122 ILE C CA 1
ATOM 3838 C C . ILE C 1 102 ? 21.913 -0.193 56.386 1.00 132.13 122 ILE C C 1
ATOM 3839 O O . ILE C 1 102 ? 22.107 0.866 56.992 1.00 126.26 122 ILE C O 1
ATOM 3844 N N . ASP C 1 103 ? 22.581 -1.325 56.608 1.00 142.09 123 ASP C N 1
ATOM 3845 C CA . ASP C 1 103 ? 23.736 -1.469 57.504 1.00 144.91 123 ASP C CA 1
ATOM 3846 C C . ASP C 1 103 ? 23.914 -0.393 58.574 1.00 142.53 123 ASP C C 1
ATOM 3847 O O . ASP C 1 103 ? 24.560 0.627 58.328 1.00 138.62 123 ASP C O 1
ATOM 3852 N N . ASN C 1 104 ? 23.318 -0.642 59.742 1.00 145.03 124 ASN C N 1
ATOM 3853 C CA . ASN C 1 104 ? 23.379 0.236 60.926 1.00 148.54 124 ASN C CA 1
ATOM 3854 C C . ASN C 1 104 ? 22.333 1.360 60.991 1.00 145.93 124 ASN C C 1
ATOM 3855 O O . ASN C 1 104 ? 21.847 1.690 62.071 1.00 148.07 124 ASN C O 1
ATOM 3860 N N . GLY C 1 105 ? 21.955 1.920 59.845 1.00 139.84 125 GLY C N 1
ATOM 3861 C CA . GLY C 1 105 ? 20.978 3.001 59.840 1.00 135.68 125 GLY C CA 1
ATOM 3862 C C . GLY C 1 105 ? 19.823 2.941 58.852 1.00 133.15 125 GLY C C 1
ATOM 3863 O O . GLY C 1 105 ? 19.253 1.882 58.597 1.00 136.85 125 GLY C O 1
ATOM 3864 N N . SER C 1 106 ? 19.462 4.103 58.317 1.00 129.21 126 SER C N 1
ATOM 3865 C CA . SER C 1 106 ? 18.352 4.213 57.380 1.00 126.60 126 SER C CA 1
ATOM 3866 C C . SER C 1 106 ? 18.812 4.860 56.085 1.00 122.70 126 SER C C 1
ATOM 3867 O O . SER C 1 106 ? 19.887 5.461 56.024 1.00 119.16 126 SER C O 1
ATOM 3870 N N . VAL C 1 107 ? 17.991 4.730 55.048 1.00 120.80 127 VAL C N 1
ATOM 3871 C CA . VAL C 1 107 ? 18.261 5.363 53.765 1.00 111.83 127 VAL C CA 1
ATOM 3872 C C . VAL C 1 107 ? 16.981 5.961 53.191 1.00 101.49 127 VAL C C 1
ATOM 3873 O O . VAL C 1 107 ? 15.993 5.256 52.982 1.00 103.78 127 VAL C O 1
ATOM 3877 N N . ILE C 1 108 ? 17.000 7.265 52.944 1.00 93.08 128 ILE C N 1
ATOM 3878 C CA . ILE C 1 108 ? 15.847 7.947 52.374 1.00 92.20 128 ILE C CA 1
ATOM 3879 C C . ILE C 1 108 ? 16.015 8.150 50.874 1.00 94.50 128 ILE C C 1
ATOM 3880 O O . ILE C 1 108 ? 16.909 8.868 50.430 1.00 93.14 128 ILE C O 1
ATOM 3885 N N . HIS C 1 109 ? 15.152 7.507 50.098 1.00 93.26 129 HIS C N 1
ATOM 3886 C CA . HIS C 1 109 ? 15.111 7.721 48.662 1.00 89.30 129 HIS C CA 1
ATOM 3887 C C . HIS C 1 109 ? 14.088 8.805 48.370 1.00 94.55 129 HIS C C 1
ATOM 3888 O O . HIS C 1 109 ? 12.933 8.695 48.778 1.00 102.27 129 HIS C O 1
ATOM 3895 N N . LEU C 1 110 ? 14.506 9.856 47.672 1.00 80.66 130 LEU C N 1
ATOM 3896 C CA . LEU C 1 110 ? 13.584 10.948 47.384 1.00 79.38 130 LEU C CA 1
ATOM 3897 C C . LEU C 1 110 ? 13.856 11.597 46.038 1.00 77.72 130 LEU C C 1
ATOM 3898 O O . LEU C 1 110 ? 14.907 11.393 45.447 1.00 77.76 130 LEU C O 1
ATOM 3903 N N . ASP C 1 111 ? 12.899 12.379 45.557 1.00 78.05 131 ASP C N 1
ATOM 3904 C CA . ASP C 1 111 ? 13.115 13.169 44.357 1.00 81.91 131 ASP C CA 1
ATOM 3905 C C . ASP C 1 111 ? 13.221 14.640 44.727 1.00 84.58 131 ASP C C 1
ATOM 3906 O O . ASP C 1 111 ? 12.392 15.163 45.471 1.00 89.74 131 ASP C O 1
ATOM 3911 N N . LEU C 1 112 ? 14.255 15.299 44.219 1.00 78.91 132 LEU C N 1
ATOM 3912 C CA . LEU C 1 112 ? 14.406 16.735 44.399 1.00 69.58 132 LEU C CA 1
ATOM 3913 C C . LEU C 1 112 ? 14.193 17.437 43.066 1.00 68.75 132 LEU C C 1
ATOM 3914 O O . LEU C 1 112 ? 14.570 16.916 42.013 1.00 74.29 132 LEU C O 1
ATOM 3919 N N . VAL C 1 113 ? 13.570 18.610 43.112 1.00 66.41 133 VAL C N 1
ATOM 3920 C CA . VAL C 1 113 ? 13.338 19.391 41.906 1.00 52.44 133 VAL C CA 1
ATOM 3921 C C . VAL C 1 113 ? 13.642 20.879 42.092 1.00 55.73 133 VAL C C 1
ATOM 3922 O O . VAL C 1 113 ? 13.188 21.520 43.051 1.00 60.60 133 VAL C O 1
ATOM 3926 N N . ASN C 1 114 ? 14.442 21.400 41.166 1.00 56.17 134 ASN C N 1
ATOM 3927 C CA . ASN C 1 114 ? 14.801 22.808 41.105 1.00 57.89 134 ASN C CA 1
ATOM 3928 C C . ASN C 1 114 ? 13.602 23.628 40.638 1.00 59.28 134 ASN C C 1
ATOM 3929 O O . ASN C 1 114 ? 13.057 23.391 39.560 1.00 59.85 134 ASN C O 1
ATOM 3934 N N . LEU C 1 115 ? 13.193 24.587 41.462 1.00 53.03 135 LEU C N 1
ATOM 3935 C CA . LEU C 1 115 ? 12.008 25.395 41.191 1.00 53.70 135 LEU C CA 1
ATOM 3936 C C . LEU C 1 115 ? 12.333 26.608 40.323 1.00 57.08 135 LEU C C 1
ATOM 3937 O O . LEU C 1 115 ? 11.432 27.305 39.852 1.00 63.99 135 LEU C O 1
ATOM 3942 N N . LEU C 1 116 ? 13.623 26.854 40.118 1.00 49.25 136 LEU C N 1
ATOM 3943 C CA . LEU C 1 116 ? 14.071 27.999 39.333 1.00 51.02 136 LEU C CA 1
ATOM 3944 C C . LEU C 1 116 ? 14.100 27.670 37.840 1.00 55.93 136 LEU C C 1
ATOM 3945 O O . LEU C 1 116 ? 13.869 26.526 37.443 1.00 53.38 136 LEU C O 1
ATOM 3950 N N . SER C 1 117 ? 14.388 28.677 37.019 1.00 49.48 137 SER C N 1
ATOM 3951 C CA . SER C 1 117 ? 14.389 28.519 35.565 1.00 49.30 137 SER C CA 1
ATOM 3952 C C . SER C 1 117 ? 15.776 28.199 35.010 1.00 53.78 137 SER C C 1
ATOM 3953 O O . SER C 1 117 ? 15.922 27.918 33.823 1.00 53.04 137 SER C O 1
ATOM 3956 N N . ILE C 1 118 ? 16.792 28.265 35.867 1.00 49.53 138 ILE C N 1
ATOM 3957 C CA . ILE C 1 118 ? 18.153 27.889 35.484 1.00 51.04 138 ILE C CA 1
ATOM 3958 C C . ILE C 1 118 ? 18.61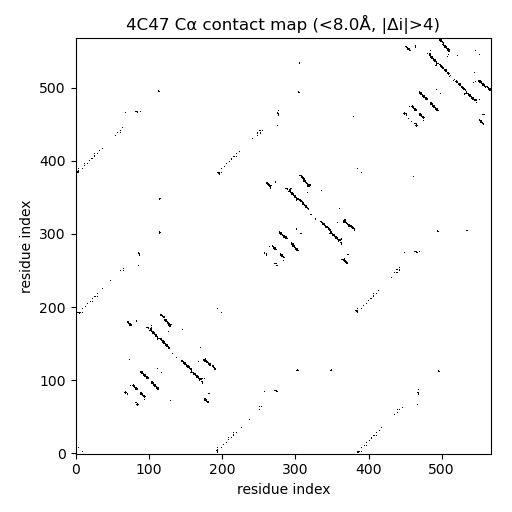0 26.677 36.293 1.00 52.24 138 ILE C C 1
ATOM 3959 O O . ILE C 1 118 ? 18.131 26.462 37.407 1.00 54.72 138 ILE C O 1
ATOM 3964 N N . PRO C 1 119 ? 19.528 25.874 35.733 1.00 54.67 139 PRO C N 1
ATOM 3965 C CA . PRO C 1 119 ? 20.006 24.689 36.452 1.00 57.82 139 PRO C CA 1
ATOM 3966 C C . PRO C 1 119 ? 20.763 25.060 37.721 1.00 56.25 139 PRO C C 1
ATOM 3967 O O . PRO C 1 119 ? 21.331 26.147 37.794 1.00 60.24 139 PRO C O 1
ATOM 3971 N N . VAL C 1 120 ? 20.743 24.180 38.717 1.00 57.41 140 VAL C N 1
ATOM 3972 C CA . VAL C 1 120 ? 21.622 24.326 39.875 1.00 58.60 140 VAL C CA 1
ATOM 3973 C C . VAL C 1 120 ? 22.375 23.013 40.114 1.00 61.87 140 VAL C C 1
ATOM 3974 O O . VAL C 1 120 ? 21.780 21.932 40.129 1.00 60.67 140 VAL C O 1
ATOM 3978 N N . SER C 1 121 ? 23.692 23.105 40.262 1.00 60.98 141 SER C N 1
ATOM 3979 C CA . SER C 1 121 ? 24.521 21.916 40.420 1.00 58.30 141 SER C CA 1
ATOM 3980 C C . SER C 1 121 ? 25.467 22.037 41.607 1.00 59.55 141 SER C C 1
ATOM 3981 O O . SER C 1 121 ? 25.790 23.141 42.046 1.00 62.63 141 SER C O 1
ATOM 3984 N N . ASN C 1 122 ? 25.899 20.890 42.120 1.00 61.38 142 ASN C N 1
ATOM 3985 C CA . ASN C 1 122 ? 26.846 20.826 43.231 1.00 70.12 142 ASN C CA 1
ATOM 3986 C C . ASN C 1 122 ? 26.336 21.457 44.529 1.00 65.10 142 ASN C C 1
ATOM 3987 O O . ASN C 1 122 ? 27.092 22.099 45.258 1.00 71.19 142 ASN C O 1
ATOM 3992 N N . LEU C 1 123 ? 25.051 21.265 44.809 1.00 63.70 143 LEU C N 1
ATOM 3993 C CA . LEU C 1 123 ? 24.489 21.637 46.100 1.00 61.22 143 LEU C CA 1
ATOM 3994 C C . LEU C 1 123 ? 25.038 20.722 47.184 1.00 67.74 143 LEU C C 1
ATOM 3995 O O . LEU C 1 123 ? 25.286 19.542 46.943 1.00 72.45 143 LEU C O 1
ATOM 4000 N N . ALA C 1 124 ? 25.231 21.272 48.377 1.00 68.15 144 ALA C N 1
ATOM 4001 C CA . ALA C 1 124 ? 25.554 20.465 49.547 1.00 71.80 144 ALA C CA 1
ATOM 4002 C C . ALA C 1 124 ? 24.416 20.584 50.551 1.00 76.53 144 ALA C C 1
ATOM 4003 O O . ALA C 1 124 ? 23.727 21.601 50.593 1.00 73.43 144 ALA C O 1
ATOM 4005 N N . PHE C 1 125 ? 24.210 19.545 51.352 1.00 80.70 145 PHE C N 1
ATOM 4006 C CA . PHE C 1 125 ? 23.082 19.521 52.276 1.00 78.46 145 PHE C CA 1
ATOM 4007 C C . PHE C 1 125 ? 23.525 19.341 53.723 1.00 78.23 145 PHE C C 1
ATOM 4008 O O . PHE C 1 125 ? 24.227 18.390 54.052 1.00 83.62 145 PHE C O 1
ATOM 4016 N N . ASN C 1 126 ? 23.117 20.265 54.584 1.00 82.26 146 ASN C N 1
ATOM 4017 C CA . ASN C 1 126 ? 23.331 20.113 56.015 1.00 77.84 146 ASN C CA 1
ATOM 4018 C C . ASN C 1 126 ? 22.171 19.327 56.608 1.00 81.45 146 ASN C C 1
ATOM 4019 O O . ASN C 1 126 ? 21.023 19.745 56.503 1.00 85.82 146 ASN C O 1
ATOM 4024 N N . MET C 1 127 ? 22.462 18.185 57.221 1.00 86.04 147 MET C N 1
ATOM 4025 C CA . MET C 1 127 ? 21.400 17.322 57.730 1.00 86.26 147 MET C CA 1
ATOM 4026 C C . MET C 1 127 ? 21.581 16.932 59.193 1.00 89.44 147 MET C C 1
ATOM 4027 O O . MET C 1 127 ? 22.689 16.622 59.631 1.00 92.65 147 MET C O 1
ATOM 4032 N N . THR C 1 128 ? 20.479 16.959 59.938 1.00 86.03 148 THR C N 1
ATOM 4033 C CA . THR C 1 128 ? 20.444 16.498 61.322 1.00 89.89 148 THR C CA 1
ATOM 4034 C C . THR C 1 128 ? 19.238 15.575 61.441 1.00 93.75 148 THR C C 1
ATOM 4035 O O . THR C 1 128 ? 18.201 15.851 60.854 1.00 91.96 148 THR C O 1
ATOM 4039 N N . TRP C 1 129 ? 19.357 14.474 62.177 1.00 93.84 149 TRP C N 1
ATOM 4040 C CA . TRP C 1 129 ? 18.245 13.527 62.233 1.00 96.80 149 TRP C CA 1
ATOM 4041 C C . TRP C 1 129 ? 18.132 12.734 63.532 1.00 102.60 149 TRP C C 1
ATOM 4042 O O . TRP C 1 129 ? 19.106 12.584 64.271 1.00 97.13 149 TRP C O 1
ATOM 4053 N N . GLY C 1 130 ? 16.930 12.228 63.804 1.00 110.01 150 GLY C N 1
ATOM 4054 C CA . GLY C 1 130 ? 16.707 11.414 64.988 1.00 116.34 150 GLY C CA 1
ATOM 4055 C C . GLY C 1 130 ? 15.257 11.074 65.279 1.00 117.54 150 GLY C C 1
ATOM 4056 O O . GLY C 1 130 ? 14.492 10.723 64.380 1.00 117.54 150 GLY C O 1
ATOM 4057 N N . THR C 1 131 ? 14.880 11.177 66.550 1.00 128.66 151 THR C N 1
ATOM 4058 C CA . THR C 1 131 ? 13.529 10.839 66.979 1.00 132.65 151 THR C CA 1
ATOM 4059 C C . THR C 1 131 ? 12.670 12.079 67.203 1.00 142.44 151 THR C C 1
ATOM 4060 O O . THR C 1 131 ? 13.177 13.199 67.255 1.00 146.99 151 THR C O 1
ATOM 4064 N N . LYS C 1 132 ? 11.365 11.862 67.340 1.00 141.99 152 LYS C N 1
ATOM 4065 C CA . LYS C 1 132 ? 10.408 12.948 67.515 1.00 139.06 152 LYS C CA 1
ATOM 4066 C C . LYS C 1 132 ? 10.579 13.637 68.863 1.00 144.10 152 LYS C C 1
ATOM 4067 O O . LYS C 1 132 ? 10.068 14.735 69.081 1.00 147.66 152 LYS C O 1
ATOM 4069 N N . ASP C 1 139 ? 12.971 16.250 76.944 1.00 161.67 159 ASP C N 1
ATOM 4070 C CA . ASP C 1 139 ? 13.669 15.921 75.708 1.00 158.58 159 ASP C CA 1
ATOM 4071 C C . ASP C 1 139 ? 14.841 16.867 75.446 1.00 161.81 159 ASP C C 1
ATOM 4072 O O . ASP C 1 139 ? 15.976 16.420 75.302 1.00 159.89 159 ASP C O 1
ATOM 4074 N N . LEU C 1 140 ? 14.543 18.166 75.424 1.00 167.12 160 LEU C N 1
ATOM 4075 C CA . LEU C 1 140 ? 15.455 19.243 74.993 1.00 171.43 160 LEU C CA 1
ATOM 4076 C C . LEU C 1 140 ? 16.969 18.966 74.857 1.00 173.92 160 LEU C C 1
ATOM 4077 O O . LEU C 1 140 ? 17.497 19.016 73.747 1.00 172.74 160 LEU C O 1
ATOM 4079 N N . PRO C 1 141 ? 17.674 18.675 75.968 1.00 176.23 161 PRO C N 1
ATOM 4080 C CA . PRO C 1 141 ? 19.126 18.568 75.778 1.00 177.04 161 PRO C CA 1
ATOM 4081 C C . PRO C 1 141 ? 19.606 17.206 75.268 1.00 173.05 161 PRO C C 1
ATOM 4082 O O . PRO C 1 141 ? 20.363 17.163 74.299 1.00 175.24 161 PRO C O 1
ATOM 4086 N N . ARG C 1 142 ? 19.181 16.120 75.907 1.00 165.45 162 ARG C N 1
ATOM 4087 C CA . ARG C 1 142 ? 19.617 14.783 75.512 1.00 157.85 162 ARG C CA 1
ATOM 4088 C C . ARG C 1 142 ? 19.044 14.390 74.154 1.00 147.02 162 ARG C C 1
ATOM 4089 O O . ARG C 1 142 ? 19.705 13.718 73.361 1.00 144.55 162 ARG C O 1
ATOM 4091 N N . TRP C 1 143 ? 17.811 14.814 73.893 1.00 142.01 163 TRP C N 1
ATOM 4092 C CA . TRP C 1 143 ? 17.180 14.601 72.593 1.00 134.11 163 TRP C CA 1
ATOM 4093 C C . TRP C 1 143 ? 17.955 15.338 71.507 1.00 127.17 163 TRP C C 1
ATOM 4094 O O . TRP C 1 143 ? 17.921 14.950 70.342 1.00 130.29 163 TRP C O 1
ATOM 4105 N N . LYS C 1 144 ? 18.654 16.401 71.896 1.00 126.29 164 LYS C N 1
ATOM 4106 C CA . LYS C 1 144 ? 19.521 17.125 70.974 1.00 133.78 164 LYS C CA 1
ATOM 4107 C C . LYS C 1 144 ? 20.883 16.442 70.872 1.00 138.19 164 LYS C C 1
ATOM 4108 O O . LYS C 1 144 ? 21.511 16.452 69.816 1.00 142.05 164 LYS C O 1
ATOM 4110 N N . GLN C 1 145 ? 21.333 15.849 71.974 1.00 139.11 165 GLN C N 1
ATOM 4111 C CA . GLN C 1 145 ? 22.576 15.083 71.972 1.00 142.62 165 GLN C CA 1
ATOM 4112 C C . GLN C 1 145 ? 22.397 13.769 71.216 1.00 138.56 165 GLN C C 1
ATOM 4113 O O . GLN C 1 145 ? 23.359 13.212 70.686 1.00 142.46 165 GLN C O 1
ATOM 4119 N N . LEU C 1 146 ? 21.161 13.279 71.173 1.00 130.91 166 LEU C N 1
ATOM 4120 C CA . LEU C 1 146 ? 20.850 12.037 70.471 1.00 129.15 166 LEU C CA 1
ATOM 4121 C C . LEU C 1 146 ? 20.529 12.289 68.999 1.00 132.51 166 LEU C C 1
ATOM 4122 O O . LEU C 1 146 ? 20.023 11.407 68.303 1.00 131.17 166 LEU C O 1
ATOM 4124 N N . LEU C 1 147 ? 20.818 13.500 68.533 1.00 120.56 167 LEU C N 1
ATOM 4125 C CA . LEU C 1 147 ? 20.668 13.836 67.122 1.00 113.97 167 LEU C CA 1
ATOM 4126 C C . LEU C 1 147 ? 22.017 13.749 66.422 1.00 113.85 167 LEU C C 1
ATOM 4127 O O . LEU C 1 147 ? 23.011 14.293 66.902 1.00 122.25 167 LEU C O 1
ATOM 4132 N N . LEU C 1 148 ? 22.050 13.060 65.289 1.00 105.88 168 LEU C N 1
ATOM 4133 C CA . LEU C 1 148 ? 23.272 12.953 64.504 1.00 104.59 168 LEU C CA 1
ATOM 4134 C C . LEU C 1 148 ? 23.237 13.950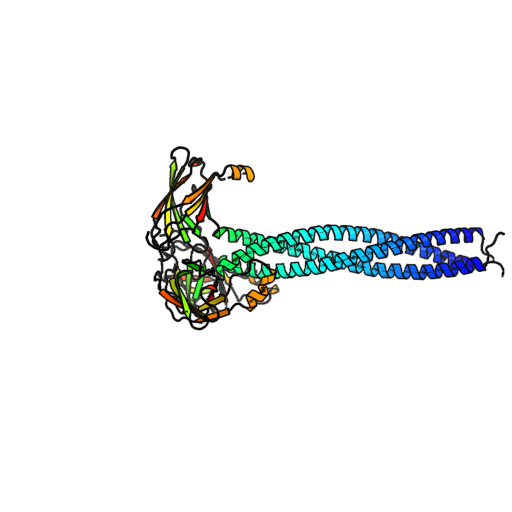 63.355 1.00 111.88 168 LEU C C 1
ATOM 4135 O O . LEU C 1 148 ? 22.170 14.262 62.828 1.00 106.44 168 LEU C O 1
ATOM 4140 N N . ASN C 1 149 ? 24.403 14.458 62.972 1.00 116.86 169 ASN C N 1
ATOM 4141 C CA . ASN C 1 149 ? 24.467 15.463 61.919 1.00 110.60 169 ASN C CA 1
ATOM 4142 C C . ASN C 1 149 ? 25.633 15.257 60.962 1.00 108.46 169 ASN C C 1
ATOM 4143 O O . ASN C 1 149 ? 26.641 14.645 61.317 1.00 111.02 169 ASN C O 1
ATOM 4148 N N . THR C 1 150 ? 25.486 15.779 59.746 1.00 106.12 170 THR C N 1
ATOM 4149 C CA . THR C 1 150 ? 26.553 15.727 58.750 1.00 103.23 170 THR C CA 1
ATOM 4150 C C . THR C 1 150 ? 26.273 16.660 57.579 1.00 96.88 170 THR C C 1
ATOM 4151 O O . THR C 1 150 ? 25.143 17.104 57.385 1.00 93.82 170 THR C O 1
ATOM 4155 N N . LYS C 1 151 ? 27.310 16.953 56.801 1.00 97.45 171 LYS C N 1
ATOM 4156 C CA . LYS C 1 151 ? 27.143 17.729 55.579 1.00 99.36 171 LYS C CA 1
ATOM 4157 C C . LYS C 1 151 ? 27.463 16.879 54.359 1.00 94.22 171 LYS C C 1
ATOM 4158 O O . LYS C 1 151 ? 28.605 16.464 54.161 1.00 100.16 171 LYS C O 1
ATOM 4164 N N . MET C 1 152 ? 26.452 16.626 53.537 1.00 81.11 172 MET C N 1
ATOM 4165 C CA . MET C 1 152 ? 26.640 15.841 52.326 1.00 85.41 172 MET C CA 1
ATOM 4166 C C . MET C 1 152 ? 26.939 16.732 51.127 1.00 84.21 172 MET C C 1
ATOM 4167 O O . MET C 1 152 ? 26.054 17.422 50.624 1.00 82.51 172 MET C O 1
ATOM 4172 N N . ASP C 1 153 ? 28.190 16.723 50.680 1.00 84.41 173 ASP C N 1
ATOM 4173 C CA . ASP C 1 153 ? 28.545 17.347 49.414 1.00 85.42 173 ASP C CA 1
ATOM 4174 C C . ASP C 1 153 ? 27.952 16.515 48.286 1.00 85.58 173 ASP C C 1
ATOM 4175 O O . ASP C 1 153 ? 27.743 15.314 48.444 1.00 90.76 173 ASP C O 1
ATOM 4180 N N . SER C 1 154 ? 27.677 17.145 47.150 1.00 81.67 174 SER C N 1
ATOM 4181 C CA . SER C 1 154 ? 27.116 16.417 46.018 1.00 77.69 174 SER C CA 1
ATOM 4182 C C . SER C 1 154 ? 27.598 16.976 44.688 1.00 80.24 174 SER C C 1
ATOM 4183 O O . SER C 1 154 ? 28.063 18.113 44.612 1.00 83.21 174 SER C O 1
ATOM 4186 N N . THR C 1 155 ? 27.493 16.158 43.646 1.00 78.15 175 THR C N 1
ATOM 4187 C CA . THR C 1 155 ? 27.732 16.601 42.278 1.00 81.84 175 THR C CA 1
ATOM 4188 C C . THR C 1 155 ? 26.416 16.528 41.508 1.00 80.09 175 THR C C 1
ATOM 4189 O O . THR C 1 155 ? 26.398 16.474 40.277 1.00 77.48 175 THR C O 1
ATOM 4193 N N . ILE C 1 156 ? 25.316 16.530 42.254 1.00 78.91 176 ILE C N 1
ATOM 4194 C CA . ILE C 1 156 ? 23.983 16.377 41.682 1.00 78.81 176 ILE C CA 1
ATOM 4195 C C . ILE C 1 156 ? 23.603 17.553 40.789 1.00 73.96 176 ILE C C 1
ATOM 4196 O O . ILE C 1 156 ? 23.757 18.713 41.171 1.00 71.15 176 ILE C O 1
ATOM 4201 N N . GLU C 1 157 ? 23.103 17.244 39.598 1.00 73.02 177 GLU C N 1
ATOM 4202 C CA . GLU C 1 157 ? 22.648 18.265 38.667 1.00 66.89 177 GLU C CA 1
ATOM 4203 C C . GLU C 1 157 ? 21.131 18.397 38.724 1.00 63.79 177 GLU C C 1
ATOM 4204 O O . GLU C 1 157 ? 20.404 17.449 38.428 1.00 64.14 177 GLU C O 1
ATOM 4210 N N . LEU C 1 158 ? 20.653 19.573 39.110 1.00 56.18 178 LEU C N 1
ATOM 4211 C CA . LEU C 1 158 ? 19.219 19.815 39.182 1.00 54.42 178 LEU C CA 1
ATOM 4212 C C . LEU C 1 158 ? 18.746 20.735 38.053 1.00 56.03 178 LEU C C 1
ATOM 4213 O O . LEU C 1 158 ? 18.832 21.962 38.151 1.00 56.33 178 LEU C O 1
ATOM 4218 N N . LEU C 1 159 ? 18.254 20.128 36.979 1.00 55.11 179 LEU C N 1
ATOM 4219 C CA . LEU C 1 159 ? 17.732 20.871 35.841 1.00 54.96 179 LEU C CA 1
ATOM 4220 C C . LEU C 1 159 ? 16.340 21.404 36.164 1.00 60.70 179 LEU C C 1
ATOM 4221 O O . LEU C 1 159 ? 15.586 20.767 36.901 1.00 62.31 179 LEU C O 1
ATOM 4226 N N . PRO C 1 160 ? 15.997 22.581 35.616 1.00 61.38 180 PRO C N 1
ATOM 4227 C CA . PRO C 1 160 ? 14.728 23.257 35.913 1.00 59.73 180 PRO C CA 1
ATOM 4228 C C . PRO C 1 160 ? 13.503 22.379 35.680 1.00 62.90 180 PRO C C 1
ATOM 4229 O O . PRO C 1 160 ? 13.324 21.859 34.581 1.00 70.58 180 PRO C O 1
ATOM 4233 N N . GLY C 1 161 ? 12.682 22.216 36.713 1.00 61.15 181 GLY C N 1
ATOM 4234 C CA . GLY C 1 161 ? 11.419 21.512 36.593 1.00 54.76 181 GLY C CA 1
ATOM 4235 C C . GLY C 1 161 ? 11.527 20.002 36.544 1.00 55.54 181 GLY C C 1
ATOM 4236 O O . GLY C 1 161 ? 10.527 19.315 36.341 1.00 75.64 181 GLY C O 1
ATOM 4237 N N . ALA C 1 162 ? 12.734 19.483 36.744 1.00 66.82 182 ALA C N 1
ATOM 4238 C CA . ALA C 1 162 ? 12.979 18.046 36.616 1.00 68.70 182 ALA C CA 1
ATOM 4239 C C . ALA C 1 162 ? 13.124 17.341 37.958 1.00 68.55 182 ALA C C 1
ATOM 4240 O O . ALA C 1 162 ? 14.028 17.644 38.740 1.00 78.15 182 ALA C O 1
ATOM 4242 N N . TRP C 1 163 ? 12.232 16.392 38.217 1.00 65.66 183 TRP C N 1
ATOM 4243 C CA . TRP C 1 163 ? 12.361 15.548 39.394 1.00 70.81 183 TRP C CA 1
ATOM 4244 C C . TRP C 1 163 ? 13.601 14.671 39.237 1.00 68.98 183 TRP C C 1
ATOM 4245 O O . TRP C 1 163 ? 13.705 13.886 38.296 1.00 71.03 183 TRP C O 1
ATOM 4256 N N . THR C 1 164 ? 14.541 14.823 40.164 1.00 73.86 184 THR C N 1
ATOM 4257 C CA . THR C 1 164 ? 15.818 14.130 40.095 1.00 71.74 184 THR C CA 1
ATOM 4258 C C . THR C 1 164 ? 16.005 13.229 41.310 1.00 75.58 184 THR C C 1
ATOM 4259 O O . THR C 1 164 ? 15.756 13.642 42.444 1.00 76.67 184 THR C O 1
ATOM 4263 N N . ASN C 1 165 ? 16.446 11.999 41.067 1.00 74.27 185 ASN C N 1
ATOM 4264 C CA . ASN C 1 165 ? 16.607 11.019 42.136 1.00 77.63 185 ASN C CA 1
ATOM 4265 C C . ASN C 1 165 ? 17.801 11.295 43.044 1.00 79.06 185 ASN C C 1
ATOM 4266 O O . ASN C 1 165 ? 18.918 11.519 42.579 1.00 84.79 185 ASN C O 1
ATOM 4271 N N . VAL C 1 166 ? 17.552 11.262 44.348 1.00 78.10 186 VAL C N 1
ATOM 4272 C CA . VAL C 1 166 ? 18.581 11.515 45.346 1.00 76.28 186 VAL C CA 1
ATOM 4273 C C . VAL C 1 166 ? 18.459 10.542 46.520 1.00 83.69 186 VAL C C 1
ATOM 4274 O O . VAL C 1 166 ? 17.350 10.189 46.942 1.00 86.85 186 VAL C O 1
ATOM 4278 N N . THR C 1 167 ? 19.610 10.100 47.021 1.00 91.36 187 THR C N 1
ATOM 4279 C CA . THR C 1 167 ? 19.678 9.167 48.138 1.00 97.63 187 THR C CA 1
ATOM 4280 C C . THR C 1 167 ? 20.343 9.814 49.352 1.00 102.81 187 THR C C 1
ATOM 4281 O O . THR C 1 167 ? 21.463 10.317 49.261 1.00 105.19 187 THR C O 1
ATOM 4285 N N . LEU C 1 168 ? 19.648 9.800 50.485 1.00 101.46 188 LEU C N 1
ATOM 4286 C CA . LEU C 1 168 ? 20.198 10.321 51.732 1.00 94.86 188 LEU C CA 1
ATOM 4287 C C . LEU C 1 168 ? 20.470 9.179 52.707 1.00 100.08 188 LEU C C 1
ATOM 4288 O O . LEU C 1 168 ? 19.542 8.609 53.278 1.00 99.00 188 LEU C O 1
ATOM 4293 N N . THR C 1 169 ? 21.744 8.848 52.893 1.00 108.22 189 THR C N 1
ATOM 4294 C CA . THR C 1 169 ? 22.123 7.787 53.819 1.00 118.12 189 THR C CA 1
ATOM 4295 C C . THR C 1 169 ? 22.326 8.349 55.222 1.00 115.16 189 THR C C 1
ATOM 4296 O O . THR C 1 169 ? 23.161 9.230 55.431 1.00 111.48 189 THR C O 1
ATOM 4300 N N . LEU C 1 170 ? 21.555 7.839 56.177 1.00 111.38 190 LEU C N 1
ATOM 4301 C CA . LEU C 1 170 ? 21.594 8.346 57.544 1.00 111.60 190 LEU C CA 1
ATOM 4302 C C . LEU C 1 170 ? 21.881 7.226 58.542 1.00 121.24 190 LEU C C 1
ATOM 4303 O O . LEU C 1 170 ? 20.981 6.490 58.950 1.00 122.07 190 LEU C O 1
ATOM 4308 N N . LYS C 1 171 ? 23.146 7.107 58.932 1.00 125.67 191 LYS C N 1
ATOM 4309 C CA . LYS C 1 171 ? 23.579 6.047 59.835 1.00 133.32 191 LYS C CA 1
ATOM 4310 C C . LYS C 1 171 ? 23.149 6.319 61.271 1.00 131.25 191 LYS C C 1
ATOM 4311 O O . LYS C 1 171 ? 22.994 7.472 61.677 1.00 128.79 191 LYS C O 1
ATOM 4317 N N . GLY C 1 172 ? 22.949 5.248 62.032 1.00 134.17 192 GLY C N 1
ATOM 4318 C CA . GLY C 1 172 ? 22.693 5.364 63.456 1.00 135.62 192 GLY C CA 1
ATOM 4319 C C . GLY C 1 172 ? 21.247 5.211 63.884 1.00 134.58 192 GLY C C 1
ATOM 4320 O O . GLY C 1 172 ? 20.973 4.960 65.057 1.00 142.79 192 GLY C O 1
ATOM 4321 N N . VAL C 1 173 ? 20.317 5.366 62.946 1.00 121.52 193 VAL C N 1
ATOM 4322 C CA . VAL C 1 173 ? 18.894 5.298 63.270 1.00 118.58 193 VAL C CA 1
ATOM 4323 C C . VAL C 1 173 ? 18.117 4.392 62.315 1.00 123.04 193 VAL C C 1
ATOM 4324 O O . VAL C 1 173 ? 18.203 4.539 61.097 1.00 128.12 193 VAL C O 1
ATOM 4328 N N . SER C 1 174 ? 17.357 3.457 62.878 1.00 127.59 194 SER C N 1
ATOM 4329 C CA . SER C 1 174 ? 16.499 2.576 62.093 1.00 124.61 194 SER C CA 1
ATOM 4330 C C . SER C 1 174 ? 15.292 3.350 61.562 1.00 119.97 194 SER C C 1
ATOM 4331 O O . SER C 1 174 ? 14.920 4.375 62.132 1.00 117.51 194 SER C O 1
ATOM 4334 N N . PRO C 1 175 ? 14.687 2.870 60.459 1.00 121.77 195 PRO C N 1
ATOM 4335 C CA . PRO C 1 175 ? 13.523 3.525 59.845 1.00 120.99 195 PRO C CA 1
ATOM 4336 C C . PRO C 1 175 ? 12.391 3.834 60.826 1.00 129.24 195 PRO C C 1
ATOM 4337 O O . PRO C 1 175 ? 11.855 4.943 60.802 1.00 126.02 195 PRO C O 1
ATOM 4341 N N . ASN C 1 176 ? 12.039 2.872 61.674 1.00 139.29 196 ASN C N 1
ATOM 4342 C CA . ASN C 1 176 ? 10.940 3.052 62.621 1.00 147.37 196 ASN C CA 1
ATOM 4343 C C . ASN C 1 176 ? 11.255 4.032 63.752 1.00 145.24 196 ASN C C 1
ATOM 4344 O O . ASN C 1 176 ? 10.362 4.439 64.496 1.00 152.00 196 ASN C O 1
ATOM 4349 N N . ASN C 1 177 ? 12.524 4.408 63.875 1.00 136.89 197 ASN C N 1
ATOM 4350 C CA . ASN C 1 177 ? 12.934 5.420 64.843 1.00 132.99 197 ASN C CA 1
ATOM 4351 C C . ASN C 1 177 ? 13.202 6.774 64.185 1.00 130.57 197 ASN C C 1
ATOM 4352 O O . ASN C 1 177 ? 13.242 7.803 64.859 1.00 132.51 197 ASN C O 1
ATOM 4357 N N . LEU C 1 178 ? 13.384 6.766 62.868 1.00 122.89 198 LEU C N 1
ATOM 4358 C CA . LEU C 1 178 ? 13.672 7.989 62.124 1.00 119.85 198 LEU C CA 1
ATOM 4359 C C . LEU C 1 178 ? 12.436 8.878 62.014 1.00 119.43 198 LEU C C 1
ATOM 4360 O O . LEU C 1 178 ? 11.654 8.752 61.071 1.00 113.44 198 LEU C O 1
ATOM 4365 N N . LYS C 1 179 ? 12.263 9.779 62.976 1.00 122.44 199 LYS C N 1
ATOM 4366 C CA . LYS C 1 179 ? 11.088 10.645 62.988 1.00 121.16 199 LYS C CA 1
ATOM 4367 C C . LYS C 1 179 ? 11.431 12.133 63.017 1.00 114.49 199 LYS C C 1
ATOM 4368 O O . LYS C 1 179 ? 10.546 12.973 63.171 1.00 116.27 199 LYS C O 1
ATOM 4374 N N . TYR C 1 180 ? 12.710 12.460 62.868 1.00 106.26 200 TYR C N 1
ATOM 4375 C CA . TYR C 1 180 ? 13.121 13.859 62.801 1.00 101.67 200 TYR C CA 1
ATOM 4376 C C . TYR C 1 180 ? 14.200 14.084 61.749 1.00 99.22 200 TYR C C 1
ATOM 4377 O O . TYR C 1 180 ? 15.198 13.364 61.711 1.00 86.28 200 TYR C O 1
ATOM 4386 N N . LEU C 1 181 ? 13.989 15.089 60.903 1.00 93.19 201 LEU C N 1
ATOM 4387 C CA . LEU C 1 181 ? 14.967 15.468 59.891 1.00 89.35 201 LEU C CA 1
ATOM 4388 C C . LEU C 1 181 ? 14.979 16.975 59.656 1.00 86.30 201 LEU C C 1
ATOM 4389 O O . LEU C 1 181 ? 13.963 17.575 59.299 1.00 79.53 201 LEU C O 1
ATOM 4394 N N . LYS C 1 182 ? 16.145 17.571 59.869 1.00 89.75 202 LYS C N 1
ATOM 4395 C CA . LYS C 1 182 ? 16.387 18.984 59.623 1.00 88.37 202 LYS C CA 1
ATOM 4396 C C . LYS C 1 182 ? 17.378 19.100 58.470 1.00 84.77 202 LYS C C 1
ATOM 4397 O O . LYS C 1 182 ? 18.511 18.621 58.564 1.00 85.77 202 LYS C O 1
ATOM 4403 N N . ILE C 1 183 ? 16.950 19.725 57.378 1.00 81.41 203 ILE C N 1
ATOM 4404 C CA . ILE C 1 183 ? 17.772 19.784 56.172 1.00 77.48 203 ILE C CA 1
ATOM 4405 C C . ILE C 1 183 ? 17.911 21.200 55.615 1.00 77.99 203 ILE C C 1
ATOM 4406 O O . ILE C 1 183 ? 16.922 21.909 55.436 1.00 85.50 203 ILE C O 1
ATOM 4411 N N . GLY C 1 184 ? 19.151 21.603 55.352 1.00 76.82 204 GLY C N 1
ATOM 4412 C CA . GLY C 1 184 ? 19.440 22.923 54.826 1.00 70.18 204 GLY C CA 1
ATOM 4413 C C . GLY C 1 184 ? 20.403 22.883 53.654 1.00 73.70 204 GLY C C 1
ATOM 4414 O O . GLY C 1 184 ? 21.015 21.854 53.372 1.00 76.65 204 GLY C O 1
ATOM 4415 N N . ILE C 1 185 ? 20.545 24.020 52.980 1.00 74.91 205 ILE C N 1
ATOM 4416 C CA . ILE C 1 185 ? 21.308 24.109 51.740 1.00 68.94 205 ILE C CA 1
ATOM 4417 C C . ILE C 1 185 ? 22.656 24.803 51.934 1.00 63.24 205 ILE C C 1
ATOM 4418 O O . ILE C 1 185 ? 22.728 25.874 52.535 1.00 63.02 205 ILE C O 1
ATOM 4423 N N . ASP C 1 186 ? 23.720 24.187 51.426 1.00 71.23 206 ASP C N 1
ATOM 4424 C CA . ASP C 1 186 ? 25.031 24.828 51.383 1.00 76.01 206 ASP C CA 1
ATOM 4425 C C . ASP C 1 186 ? 25.347 25.162 49.928 1.00 76.12 206 ASP C C 1
ATOM 4426 O O . ASP C 1 186 ? 25.286 24.290 49.057 1.00 69.81 206 ASP C O 1
ATOM 4431 N N . MET C 1 187 ? 25.681 26.425 49.669 1.00 61.44 207 MET C N 1
ATOM 4432 C CA . MET C 1 187 ? 25.840 26.898 48.294 1.00 68.80 207 MET C CA 1
ATOM 4433 C C . MET C 1 187 ? 27.280 27.219 47.890 1.00 71.66 207 MET C C 1
ATOM 4434 O O . MET C 1 187 ? 27.506 27.880 46.876 1.00 81.20 207 MET C O 1
ATOM 4439 N N . GLU C 1 188 ? 28.243 26.737 48.668 1.00 72.37 208 GLU C N 1
ATOM 4440 C CA . GLU C 1 188 ? 29.655 27.032 48.430 1.00 77.66 208 GLU C CA 1
ATOM 4441 C C . GLU C 1 188 ? 30.116 26.737 47.004 1.00 77.63 208 GLU C C 1
ATOM 4442 O O . GLU C 1 188 ? 30.773 27.565 46.375 1.00 76.23 208 GLU C O 1
ATOM 4444 N N . ASN C 1 189 ? 29.760 25.563 46.496 1.00 68.78 209 ASN C N 1
ATOM 4445 C CA . ASN C 1 189 ? 30.254 25.117 45.200 1.00 77.77 209 ASN C CA 1
ATOM 4446 C C . ASN C 1 189 ? 29.180 25.075 44.121 1.00 74.39 209 ASN C C 1
ATOM 4447 O O . ASN C 1 189 ? 29.330 24.378 43.119 1.00 70.85 209 ASN C O 1
ATOM 4452 N N . VAL C 1 190 ? 28.104 25.826 44.325 1.00 70.74 210 VAL C N 1
ATOM 4453 C CA . VAL C 1 190 ? 26.979 25.818 43.394 1.00 66.06 210 VAL C CA 1
ATOM 4454 C C . VAL C 1 190 ? 27.327 26.443 42.045 1.00 69.12 210 VAL C C 1
ATOM 4455 O O . VAL C 1 190 ? 27.929 27.514 41.976 1.00 70.60 210 VAL C O 1
ATOM 4459 N N . ILE C 1 191 ? 26.959 25.742 40.978 1.00 60.89 211 ILE C N 1
ATOM 4460 C CA . ILE C 1 191 ? 27.121 26.239 39.624 1.00 66.43 211 ILE C CA 1
ATOM 4461 C C . ILE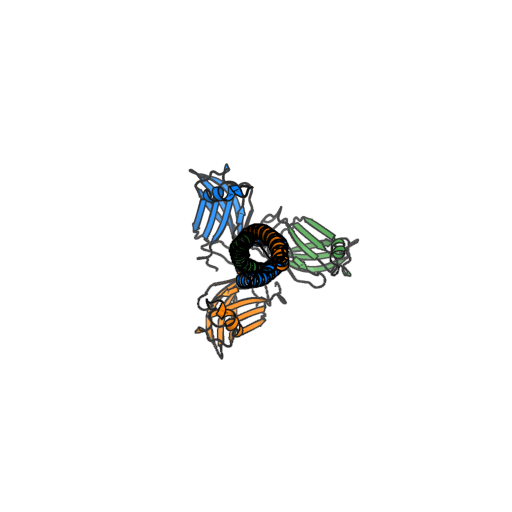 C 1 191 ? 25.766 26.253 38.928 1.00 64.59 211 ILE C C 1
ATOM 4462 O O . ILE C 1 191 ? 25.057 25.246 38.915 1.00 63.06 211 ILE C O 1
ATOM 4467 N N . PHE C 1 192 ? 25.401 27.398 38.361 1.00 58.32 212 PHE C N 1
ATOM 4468 C CA . PHE C 1 192 ? 24.097 27.537 37.720 1.00 62.34 212 PHE C CA 1
ATOM 4469 C C . PHE C 1 192 ? 24.101 27.093 36.261 1.00 64.60 212 PHE C C 1
ATOM 4470 O O . PHE C 1 192 ? 23.722 27.850 35.368 1.00 67.81 212 PHE C O 1
ATOM 4478 N N . ASP C 1 193 ? 24.524 25.854 36.037 1.00 62.50 213 ASP C N 1
ATOM 4479 C CA . ASP C 1 193 ? 24.539 25.266 34.706 1.00 69.29 213 ASP C CA 1
ATOM 4480 C C . ASP C 1 193 ? 24.704 23.753 34.812 1.00 75.78 213 ASP C C 1
ATOM 4481 O O . ASP C 1 193 ? 24.843 23.210 35.910 1.00 61.41 213 ASP C O 1
ATOM 4486 N N . SER C 1 194 ? 24.669 23.077 33.669 1.00 74.51 214 SER C N 1
ATOM 4487 C CA . SER C 1 194 ? 24.910 21.643 33.619 1.00 80.97 214 SER C CA 1
ATOM 4488 C C . SER C 1 194 ? 26.355 21.345 33.994 1.00 82.22 214 SER C C 1
ATOM 4489 O O . SER C 1 194 ? 27.264 22.096 33.637 1.00 84.85 214 SER C O 1
ATOM 4492 N N . ILE C 1 195 ? 26.560 20.250 34.717 1.00 84.44 215 ILE C N 1
ATOM 4493 C CA . ILE C 1 195 ? 27.892 19.882 35.179 1.00 88.99 215 ILE C CA 1
ATOM 4494 C C . ILE C 1 195 ? 28.574 18.969 34.167 1.00 85.11 215 ILE C C 1
ATOM 4495 O O . ILE C 1 195 ? 28.405 19.132 32.960 1.00 83.91 215 ILE C O 1
#

Secondary structure (DSSP, 8-state):
--B-BHHHHHHHHHHHHHHHHHHHHHHHHHHHHHHHHHHHHHHHHHHHHHHHHHHHHHHHHHHHHHHHH-EEE-TTS-SEEEEE-SS-EEEEEEEEEEEETTEEEEEEEEEE-SSS-EES-EEEEEEESPPPSSGGGHHHHHHH-EEEEEE----B-BT--EEEEEEEET--TTT--EEEEEEE-TT-EE-/-BPBHHHHHHHHHHHHHHHHHHHHHHHHHHHHHHHHHHHHHHHHHHHHHHHHHHHHHHHHHHHHHHHH-EEE-TTS-SEEEEE-SS-EEEEEEEEEEEETTEEEEEEEEEE-SSS-EE--EEEEEEES---SSSSSHHHHHHT-EEEEEE---EE-BT--EEEEEEEET--GGG--EEEEEEE-TT-B--/--B-BHHHHHHHHHHHHHHHHHHHHHHHHHHHHHHHHHHHHHHHHHHHHHHHHHHHHHHHHHHHHGGGT-EEE-TTS-SEEEEE-SS-EEEEEEEEEEEETTEEEEEEEEEE-SSS-EES-EEEEEEE---TTHHHHT-EEEEE----EE-BT--EEEEEEETT--TTT--EEEEEEE-TT-BSS--

GO terms:
  GO:0005886 plasma membrane (C, EXP)

Sequence (568 aa):
DYFADKHLVEEMKEQQKEQETKINLLEKQQKEQEAKINLLEKQQATIINTTKKVTEVVGRVERKQRLFDYTELDPSQTHYFIINNGNIGLAGRILSIEPIDNGSVIHLDLVNLLSIPVSNLAFNMTWGTKKPSEAKDLPRWKQLLLNTKMDSTIELLPGAWTNVTLTLKGVSPNNLKYLKIGIDMENVIFDYFADKHLVEEMKEQQKEQETKINLLEKQQKEQEAKINLLEKQQATIINTTKKVTEVVGRVERKQRLFDYTELDPSQTHYFIINNGNIGLAGRILSIEPIDNGSVIHLDLVNLLSIPVSNLAFNMTWGTKKPSEAKDLPRWKQLLLNTKMDSTIELLPGAWTNVTLTLKGVSPNNLKYLKIGIDMENVIFDDYFADKHLVEEMKEQQKEQETKINLLEKQQKEQEAKINLLEKQQATIINTTKKVTEVVGRVERKQRLFDYTELDPSQTHYFIINNGNIGLAGRILSIEPIDNGSVIHLDLVNLLSIPVSNLAFNMTWGTKDLPRWKQLLLNTKMDSTIELLPGAWTNVTLTLKGVSPNNLKYLKIGIDMENVIFDSI

CATH classification: 2.60.40.1620

Radius of gyration: 37.36 Å; Cα contacts (8 Å, |Δi|>4): 1105; chains: 3; bounding box: 67×93×112 Å

Nearest PDB structures (foldseek):
  4c47-assembly1_B  TM=1.005E+00  e=2.705E-32  Salmonella enterica subsp. enterica serovar Typhimurium str. LT2
  4c47-assembly1_C  TM=8.445E-01  e=1.269E-29  Salmonella enterica subsp. enterica serovar Typhimurium str. LT2
  2jwy-assembly1_A  TM=7.344E-01  e=1.903E-06  Escherichia coli K-12
  3frp-assembly1_B  TM=4.674E-01  e=3.564E-01  Naja kaouthia
  5cl2-assembly1_B  TM=3.451E-01  e=3.031E-01  Bacillus subtilis subsp. subtilis str. 168

InterPro domains:
  IPR037125 Lipoprotein YajI-like superfamily [G3DSA:2.60.40.1620] (92-227)

Organism: Salmonella typhimurium (strain LT2 / SGSC1412 / ATCC 700720) (NCBI:txid99287)

Solvent-accessible surface area: 30026 Å² total; per-residue (Å²): 102,186,71,3,79,89,117,47,0,78,92,5,51,94,64,3,109,100,1,42,92,69,0,75,93,4,44,135,45,18,147,75,0,53,58,59,0,67,106,2,67,136,68,3,61,87,8,84,105,54,12,56,55,10,48,105,35,6,29,101,1,77,166,78,18,24,128,40,55,67,22,81,19,45,4,56,152,38,91,61,17,17,4,34,42,9,51,0,4,0,1,0,62,12,92,42,44,82,88,81,139,116,3,0,13,1,66,2,12,3,0,0,5,21,25,1,31,0,23,65,1,13,4,68,5,28,11,2,70,56,110,35,128,95,81,138,49,59,64,144,23,121,158,138,36,65,114,56,106,48,117,12,123,64,98,3,90,48,27,42,60,35,107,7,53,4,85,0,57,38,12,43,34,108,76,2,83,14,4,60,2,6,22,36,60,90,119,27,46,16,109,112,82,0,65,69,130,42,2,88,112,3,87,101,56,10,144,95,1,38,85,72,0,72,99,9,46,122,38,24,142,74,4,64,58,70,1,57,109,4,59,143,74,2,60,91,12,68,82,40,13,133,120,13,45,92,34,10,15,104,2,62,141,87,14,74,128,37,57,53,20,63,20,37,4,48,148,37,63,94,20,19,4,38,43,7,48,0,5,0,0,0,59,24,94,41,41,81,89,85,136,108,8,0,10,0,67,2,9,3,0,0,5,20,26,2,34,0,12,54,3,12,4,64,5,31,5,4,76,122,92,32,119,114,75,176,71,47,89,174,21,127,140,140,34,61,116,57,101,56,111,17,124,57,92,3,86,48,25,40,52,38,114,9,57,3,84,0,140,44,15,43,29,105,72,1,73,13,5,59,1,11,24,35,64,143,97,11,58,6,99,145,167,76,3,74,99,121,64,3,84,103,5,90,102,74,1,137,41,1,38,81,76,0,81,96,8,49,118,42,12,145,82,5,48,62,80,0,50,100,3,61,144,51,3,60,88,7,88,74,36,12,121,125,7,56,78,23,8,21,110,5,54,134,75,13,118,128,33,71,56,24,97,18,47,4,69,85,46,94,44,16,15,3,31,43,7,44,0,5,0,0,0,56,13,89,43,48,87,89,113,144,120,5,2,5,1,56,2,12,2,0,0,5,20,24,1,24,0,0,23,1,10,3,71,5,28,2,1,57,96,107,83,95,66,70,53,157,65,32,71,113,51,112,62,92,18,109,49,55,1,76,50,28,39,65,36,99,6,56,3,90,0,128,42,16,41,35,108,70,2,79,31,4,64,1,5,23,30,66,87,98,15,69,8,78,61,131

=== Feature glossary ===
The features interleaved in this record are:

— What the protein is —

Sequence gives the chain of amino acids in standard one-letter code (A=alanine, C=cysteine, …, Y=tyrosine), read N→C. It is the only feature that is directly encoded by the gene; all structural features are derived from the folded form of this sequence.

Database cross-references. InterPro integrates a dozen domain/family signature databases into unified entries with residue-range hits. GO terms attach function/process/location labels with evidence codes. CATH codes position the fold in a four-level structural taxonomy. Organism is the NCBI-taxonomy species name.

— Where its atoms are —

Atomic coordinates in PDBx/mmCIF format — the same representation the Protein Data Bank distributes. Each line of the _atom_site loop places one backbone atom in Cartesian space (units: ångströms, origin: arbitrary).

The six renders are orthographic views along the three Cartesian axes in both directions. Representation (cartoon, sticks, or surface) and color scheme (sequence-rainbow or by-chain) vary across proteins so the training set covers all the common visualization conventions.

— Local backbone conformation —

Eight-state secondary structure (DSSP): H is the canonical α-helix, G the tighter 3₁₀-helix, I the wider π-helix; E/B are β-structure, T and S are turns and bends, and '-' is everything else. DSSP derives these from the pattern of main-chain N–H···O=C hydrogen bonds, not from the sequence.

P-SEA three-state annotation labels each residue as helix, strand, or coil based purely on the geometry of the Cα trace. It serves as a fallback when the full backbone (and thus DSSP) is unavailable.

The φ/ψ torsion pair specifies the backbone conformation at each residue. φ rotates about the N–Cα bond, ψ about the Cα–C bond. Steric clashes forbid most of the (φ, ψ) plane — the allowed regions (α-helix basin, β-sheet basin, left-handed helix) are the Ramachandran-allowed regions.

— Global shape and packing —

The geometric summary reports three shape descriptors. Rg (radius of gyration) measures how spread out the Cα atoms are about their centre of mass; compact globular proteins have small Rg, elongated or unfolded ones large. Cα contacts (<8 Å, |i−j|>4) count long-range residue pairs in spatial proximity — high for tightly packed folds, near zero for rods or random coil. The bounding-box extents give the protein's footprint along x, y, z in Å.

Solvent-accessible surface area (SASA) is the area in Å² traced out by the centre of a 1.4 Å probe sphere (a water molecule) rolled over the protein's van der Waals surface (Shrake–Rupley / Lee–Richards construction). Buried residues have near-zero SASA; fully exposed residues can exceed 200 Å². The total SASA scales roughly with the number of surface residues.

The contact map is a binary N×N matrix image: pixel (i, j) is dark where Cα_i and Cα_j are within 8 Å and |i−j|>4. Because the |i−j|>4 filter removes local helical contacts, off-diagonal stripes parallel to the main diagonal indicate parallel β-sheets; stripes perpendicular to it indicate antiparallel β-sheets. The Ramachandran plot scatters every residue's (φ, ψ) pair against the sterically allowed regions. The PAE heatmap renders the predicted-aligned-error matrix.

— Structural neighborhood —

3Di is Foldseek's structural alphabet. Each residue is assigned one of twenty discrete states based on how its Cα sits relative to its spatial (not sequential) neighbors. Aligning 3Di strings finds structural homologs roughly as well as full 3D superposition, but orders of magnitude faster.

Nearest PDB neighbors are the top structural matches found by Foldseek when searching this structure against the entire Protein Data Bank. Each hit reports a TM-score (0 to 1; >0.5 almost always implies the same fold) and an E-value. These are *structural* homologs — they may share no detectable sequence similarity.

— Confidence and disorder —

For AlphaFold models, the B-factor field carries pLDDT — the model's own estimate of local accuracy on a 0–100 scale. Regions with pLDDT<50 should be treated as essentially unmodeled; they often correspond to intrinsically disordered segments.

Crystallographic B-factors measure how much each atom's electron density is smeared out, in Å². They rise in mobile loops and surface residues and fall in the buried interior. In AlphaFold models this column is repurposed to hold pLDDT instead.

Predicted aligned error is AlphaFold's pairwise confidence. Unlike pLDDT (per-residue), PAE is per-residue-pair and captures whether two parts of the structure are correctly placed relative to each other. Units are ångströms of expected positional error.